Protein 8CH4 (pdb70)

B-factor: mean 46.92, std 12.13, range [24.59, 106.35]

GO terms:
  GO:0051213 dioxygenase activity (F, IDA)

Solvent-accessible surface area: 27036 Å² total

Radius of gyration: 25.7 Å; Cα contacts (8 Å, |Δi|>4): 1909; chains: 4; bounding box: 62×73×57 Å

Structure (mmCIF, N/CA/C/O backbone):
data_8CH4
#
_entry.id   8CH4
#
_cell.length_a   50.427
_cell.length_b   143.173
_cell.length_c   60.076
_cell.angle_alpha   90.00
_cell.angle_beta   107.33
_cell.angle_gamma   90.00
#
_symmetry.space_group_name_H-M   'P 1 21 1'
#
loop_
_entity.id
_entity.type
_entity.pdbx_description
1 polymer '5-nitrosalicylic acid 1,2-dioxygenase'
2 non-polymer 'FE (III) ION'
3 water water
#
loop_
_atom_site.group_PDB
_atom_site.id
_atom_site.type_symbol
_atom_site.label_atom_id
_atom_site.label_alt_id
_atom_site.label_comp_id
_atom_site.label_asym_id
_atom_site.label_entity_id
_atom_site.label_seq_id
_atom_site.pdbx_PDB_ins_code
_atom_site.Cartn_x
_atom_site.Cartn_y
_atom_site.Cartn_z
_atom_site.occupancy
_atom_site.B_iso_or_equiv
_atom_site.auth_seq_id
_atom_site.auth_comp_id
_atom_site.auth_asym_id
_atom_site.auth_atom_id
_atom_site.pdbx_PDB_model_num
ATOM 11 N N . MET A 1 2 ? 6.323 -27.072 8.632 1.00 59.05 1 MET A N 1
ATOM 12 C CA . MET A 1 2 ? 7.435 -27.809 9.230 1.00 61.15 1 MET A CA 1
ATOM 13 C C . MET A 1 2 ? 7.658 -29.167 8.569 1.00 63.00 1 MET A C 1
ATOM 14 O O . MET A 1 2 ? 6.715 -29.818 8.121 1.00 70.55 1 MET A O 1
ATOM 19 N N . LYS A 1 3 ? 8.930 -29.588 8.533 1.00 64.13 2 LYS A N 1
ATOM 20 C CA . LYS A 1 3 ? 9.275 -30.962 8.211 1.00 59.92 2 LYS A CA 1
ATOM 21 C C . LYS A 1 3 ? 9.542 -31.686 9.523 1.00 59.05 2 LYS A C 1
ATOM 22 O O . LYS A 1 3 ? 10.452 -31.329 10.270 1.00 65.34 2 LYS A O 1
ATOM 24 N N . TRP A 1 4 ? 8.716 -32.695 9.794 1.00 52.45 3 TRP A N 1
ATOM 25 C CA . TRP A 1 4 ? 8.778 -33.435 11.040 1.00 49.00 3 TRP A CA 1
ATOM 26 C C . TRP A 1 4 ? 8.511 -34.906 10.738 1.00 53.05 3 TRP A C 1
ATOM 27 O O . TRP A 1 4 ? 8.051 -35.246 9.644 1.00 53.43 3 TRP A O 1
ATOM 38 N N . SER A 1 5 ? 8.787 -35.757 11.733 1.00 50.50 4 SER A N 1
ATOM 39 C CA . SER A 1 5 ? 8.605 -37.193 11.614 1.00 52.22 4 SER A CA 1
ATOM 40 C C . SER A 1 5 ? 7.875 -37.739 12.843 1.00 50.58 4 SER A C 1
ATOM 41 O O . SER A 1 5 ? 8.313 -37.515 13.970 1.00 49.32 4 SER A O 1
ATOM 44 N N . ASN A 1 6 ? 6.787 -38.494 12.622 1.00 51.20 5 ASN A N 1
ATOM 45 C CA . ASN A 1 6 ? 6.181 -39.274 13.697 1.00 49.26 5 ASN A CA 1
ATOM 46 C C . ASN A 1 6 ? 6.642 -40.732 13.651 1.00 51.37 5 ASN A C 1
ATOM 47 O O . ASN A 1 6 ? 6.023 -41.582 14.293 1.00 49.83 5 ASN A O 1
ATOM 52 N N . LYS A 1 7 ? 7.717 -41.023 12.898 1.00 52.01 6 LYS A N 1
ATOM 53 C CA . LYS A 1 7 ? 8.113 -42.406 12.667 1.00 53.64 6 LYS A CA 1
ATOM 54 C C . LYS A 1 7 ? 8.807 -42.990 13.901 1.00 52.89 6 LYS A C 1
ATOM 55 O O . LYS A 1 7 ? 8.962 -44.201 13.982 1.00 51.01 6 LYS A O 1
ATOM 57 N N . ASP A 1 8 ? 9.177 -42.140 14.875 1.00 52.33 7 ASP A N 1
ATOM 58 C CA . ASP A 1 8 ? 9.656 -42.599 16.173 1.00 49.82 7 ASP A CA 1
ATOM 59 C C . ASP A 1 8 ? 8.553 -42.458 17.221 1.00 48.30 7 ASP A C 1
ATOM 60 O O . ASP A 1 8 ? 8.834 -42.488 18.416 1.00 45.89 7 ASP A O 1
ATOM 65 N N . GLY A 1 9 ? 7.297 -42.311 16.770 1.00 46.43 8 GLY A N 1
ATOM 66 C CA . GLY A 1 9 ? 6.173 -42.090 17.664 1.00 42.75 8 GLY A CA 1
ATOM 67 C C . GLY A 1 9 ? 6.054 -40.615 18.051 1.00 48.40 8 GLY A C 1
ATOM 68 O O . GLY A 1 9 ? 6.454 -39.741 17.287 1.00 52.31 8 GLY A O 1
ATOM 69 N N . TYR A 1 10 ? 5.539 -40.350 19.260 1.00 45.69 9 TYR A N 1
ATOM 70 C CA . TYR A 1 10 ? 5.171 -39.009 19.676 1.00 38.60 9 TYR A CA 1
ATOM 71 C C . TYR A 1 10 ? 5.697 -38.754 21.078 1.00 39.23 9 TYR A C 1
ATOM 72 O O . TYR A 1 10 ? 4.907 -38.471 21.977 1.00 41.63 9 TYR A O 1
ATOM 81 N N . PRO A 1 11 ? 7.028 -38.821 21.310 1.00 40.36 10 PRO A N 1
ATOM 82 C CA . PRO A 1 11 ? 7.583 -38.646 22.662 1.00 39.44 10 PRO A CA 1
ATOM 83 C C . PRO A 1 11 ? 7.141 -37.374 23.395 1.00 41.45 10 PRO A C 1
ATOM 84 O O . PRO A 1 11 ? 7.098 -37.346 24.627 1.00 43.40 10 PRO A O 1
ATOM 88 N N . TRP A 1 12 ? 6.776 -36.337 22.626 1.00 40.16 11 TRP A N 1
ATOM 89 C CA . TRP A 1 12 ? 6.362 -35.050 23.170 1.00 40.35 11 TRP A CA 1
ATOM 90 C C . TRP A 1 12 ? 4.912 -35.072 23.667 1.00 43.33 11 TRP A C 1
ATOM 91 O O . TRP A 1 12 ? 4.528 -34.206 24.450 1.00 44.50 11 TRP A O 1
ATOM 102 N N . SER A 1 13 ? 4.092 -36.007 23.169 1.00 38.36 12 SER A N 1
ATOM 103 C CA . SER A 1 13 ? 2.718 -36.131 23.632 1.00 40.41 12 SER A CA 1
ATOM 104 C C . SER A 1 13 ? 2.661 -36.970 24.917 1.00 40.35 12 SER A C 1
ATOM 105 O O . SER A 1 13 ? 2.682 -38.194 24.860 1.00 39.78 12 SER A O 1
ATOM 108 N N . LYS A 1 14 ? 2.566 -36.334 26.088 1.00 39.03 13 LYS A N 1
ATOM 109 C CA . LYS A 1 14 ? 2.725 -37.083 27.328 1.00 39.27 13 LYS A CA 1
ATOM 110 C C . LYS A 1 14 ? 1.436 -37.102 28.145 1.00 40.94 13 LYS A C 1
ATOM 111 O O . LYS A 1 14 ? 0.431 -36.486 27.787 1.00 40.96 13 LYS A O 1
ATOM 117 N N . ILE A 1 15 ? 1.513 -37.821 29.268 1.00 43.00 14 ILE A N 1
ATOM 118 C CA . ILE A 1 15 ? 0.447 -37.921 30.251 1.00 45.73 14 ILE A CA 1
ATOM 119 C C . ILE A 1 15 ? 1.069 -37.735 31.638 1.00 44.04 14 ILE A C 1
ATOM 120 O O . ILE A 1 15 ? 1.884 -38.546 32.052 1.00 49.09 14 ILE A O 1
ATOM 125 N N . ILE A 1 16 ? 0.729 -36.647 32.344 1.00 45.05 15 ILE A N 1
ATOM 126 C CA . ILE A 1 16 ? 1.411 -36.347 33.598 1.00 42.08 15 ILE A CA 1
ATOM 127 C C . ILE A 1 16 ? 0.447 -36.432 34.787 1.00 43.97 15 ILE A C 1
ATOM 128 O O . ILE A 1 16 ? -0.780 -36.312 34.634 1.00 39.07 15 ILE A O 1
ATOM 133 N N . HIS A 1 17 ? 1.042 -36.623 35.979 1.00 47.00 16 HIS A N 1
ATOM 134 C CA . HIS A 1 17 ? 0.320 -36.702 37.241 1.00 51.42 16 HIS A CA 1
ATOM 135 C C . HIS A 1 17 ? -0.219 -35.323 37.637 1.00 50.98 16 HIS A C 1
ATOM 136 O O . HIS A 1 17 ? 0.455 -34.311 37.431 1.00 50.65 16 HIS A O 1
ATOM 143 N N . ALA A 1 18 ? -1.432 -35.292 38.217 1.00 47.74 17 ALA A N 1
ATOM 144 C CA . ALA A 1 18 ? -2.062 -34.048 38.636 1.00 47.11 17 ALA A CA 1
ATOM 145 C C . ALA A 1 18 ? -1.138 -33.190 39.502 1.00 47.25 17 ALA A C 1
ATOM 146 O O . ALA A 1 18 ? -1.197 -31.967 39.421 1.00 47.05 17 ALA A O 1
ATOM 148 N N . GLU A 1 19 ? -0.268 -33.810 40.310 1.00 49.93 18 GLU A N 1
ATOM 149 C CA . GLU A 1 19 ? 0.646 -33.023 41.136 1.00 50.46 18 GLU A CA 1
ATOM 150 C C . GLU A 1 19 ? 1.637 -32.253 40.258 1.00 51.56 18 GLU A C 1
ATOM 151 O O . GLU A 1 19 ? 2.012 -31.132 40.587 1.00 48.26 18 GLU A O 1
ATOM 153 N N . LYS A 1 20 ? 2.064 -32.846 39.135 1.00 53.36 19 LYS A N 1
ATOM 154 C CA . LYS A 1 20 ? 2.976 -32.129 38.261 1.00 49.70 19 LYS A CA 1
ATOM 155 C C . LYS A 1 20 ? 2.210 -31.055 37.494 1.00 47.52 19 LYS A C 1
ATOM 156 O O . LYS A 1 20 ? 2.711 -29.947 37.343 1.00 49.67 19 LYS A O 1
ATOM 162 N N . PHE A 1 21 ? 0.989 -31.364 37.043 1.00 43.30 20 PHE A N 1
ATOM 163 C CA . PHE A 1 21 ? 0.186 -30.349 36.377 1.00 46.82 20 PHE A CA 1
ATOM 164 C C . PHE A 1 21 ? -0.054 -29.145 37.290 1.00 47.32 20 PHE A C 1
ATOM 165 O O . PHE A 1 21 ? 0.202 -28.005 36.913 1.00 45.13 20 PHE A O 1
ATOM 173 N N . PHE A 1 22 ? -0.578 -29.411 38.489 1.00 52.06 21 PHE A N 1
ATOM 174 C CA . PHE A 1 22 ? -0.942 -28.383 39.448 1.00 51.09 21 PHE A CA 1
ATOM 175 C C . PHE A 1 22 ? 0.291 -27.563 39.844 1.00 55.35 21 PHE A C 1
ATOM 176 O O . PHE A 1 22 ? 0.222 -26.334 39.892 1.00 56.37 21 PHE A O 1
ATOM 184 N N . ASP A 1 23 ? 1.421 -28.245 40.094 1.00 54.76 22 ASP A N 1
ATOM 185 C CA . ASP A 1 23 ? 2.698 -27.612 40.409 1.00 57.07 22 ASP A CA 1
ATOM 186 C C . ASP A 1 23 ? 3.180 -26.675 39.295 1.00 57.22 22 ASP A C 1
ATOM 187 O O . ASP A 1 23 ? 3.789 -25.648 39.584 1.00 56.77 22 ASP A O 1
ATOM 192 N N . LYS A 1 24 ? 2.941 -27.025 38.023 1.00 54.23 23 LYS A N 1
ATOM 193 C CA . LYS A 1 24 ? 3.372 -26.168 36.924 1.00 51.93 23 LYS A CA 1
ATOM 194 C C . LYS A 1 24 ? 2.366 -25.050 36.645 1.00 47.69 23 LYS A C 1
ATOM 195 O O . LYS A 1 24 ? 2.753 -24.016 36.119 1.00 53.22 23 LYS A O 1
ATOM 201 N N . VAL A 1 25 ? 1.083 -25.237 36.988 1.00 45.81 24 VAL A N 1
ATOM 202 C CA . VAL A 1 25 ? 0.040 -24.325 36.529 1.00 40.60 24 VAL A CA 1
ATOM 203 C C . VAL A 1 25 ? -0.097 -23.119 37.466 1.00 43.31 24 VAL A C 1
ATOM 204 O O . VAL A 1 25 ? -0.322 -22.003 37.010 1.00 45.05 24 VAL A O 1
ATOM 208 N N . ILE A 1 26 ? 0.049 -23.331 38.782 1.00 41.48 25 ILE A N 1
ATOM 209 C CA . ILE A 1 26 ? -0.165 -22.249 39.727 1.00 39.40 25 ILE A CA 1
ATOM 210 C C . ILE A 1 26 ? 1.063 -21.343 39.718 1.00 41.47 25 ILE A C 1
ATOM 211 O O . ILE A 1 26 ? 2.187 -21.843 39.746 1.00 46.07 25 ILE A O 1
ATOM 216 N N . GLN A 1 27 ? 0.829 -20.018 39.667 1.00 39.90 26 GLN A N 1
ATOM 217 C CA . GLN A 1 27 ? 1.885 -19.037 39.476 1.00 37.16 26 GLN A CA 1
ATOM 218 C C . GLN A 1 27 ? 2.139 -18.290 40.774 1.00 40.79 26 GLN A C 1
ATOM 219 O O . GLN A 1 27 ? 1.287 -18.262 41.656 1.00 44.22 26 GLN A O 1
ATOM 225 N N . ASN A 1 28 ? 3.329 -17.691 40.877 1.00 46.06 27 ASN A N 1
ATOM 226 C CA . ASN A 1 28 ? 3.552 -16.651 41.867 1.00 44.07 27 ASN A CA 1
ATOM 227 C C . ASN A 1 28 ? 2.670 -15.443 41.554 1.00 44.04 27 ASN A C 1
ATOM 228 O O . ASN A 1 28 ? 2.336 -15.154 40.399 1.00 43.97 27 ASN A O 1
ATOM 233 N N . ASP A 1 29 ? 2.351 -14.705 42.610 1.00 44.13 28 ASP A N 1
ATOM 234 C CA . ASP A 1 29 ? 1.733 -13.402 42.486 1.00 44.26 28 ASP A CA 1
ATOM 235 C C . ASP A 1 29 ? 2.767 -12.403 41.974 1.00 42.69 28 ASP A C 1
ATOM 236 O O . ASP A 1 29 ? 3.967 -12.615 42.105 1.00 45.63 28 ASP A O 1
ATOM 241 N N . THR A 1 30 ? 2.276 -11.306 41.405 1.00 44.25 29 THR A N 1
ATOM 242 C CA . THR A 1 30 ? 3.096 -10.277 40.791 1.00 43.78 29 THR A CA 1
ATOM 243 C C . THR A 1 30 ? 2.977 -9.005 41.622 1.00 45.75 29 THR A C 1
ATOM 244 O O . THR A 1 30 ? 1.866 -8.542 41.890 1.00 45.62 29 THR A O 1
ATOM 248 N N . ARG A 1 31 ? 4.123 -8.451 42.031 1.00 44.47 30 ARG A N 1
ATOM 249 C CA . ARG A 1 31 ? 4.163 -7.147 42.680 1.00 42.83 30 ARG A CA 1
ATOM 250 C C . ARG A 1 31 ? 3.604 -6.090 41.732 1.00 41.67 30 ARG A C 1
ATOM 251 O O . ARG A 1 31 ? 3.704 -6.262 40.524 1.00 44.10 30 ARG A O 1
ATOM 259 N N . PRO A 1 32 ? 3.003 -4.969 42.210 1.00 44.93 31 PRO A N 1
ATOM 260 C CA . PRO A 1 32 ? 2.567 -3.898 41.306 1.00 39.41 31 PRO A CA 1
ATOM 261 C C . PRO A 1 32 ? 3.774 -3.345 40.557 1.00 39.92 31 PRO A C 1
ATOM 262 O O . PRO A 1 32 ? 4.873 -3.290 41.116 1.00 40.54 31 PRO A O 1
ATOM 266 N N . GLY A 1 33 ? 3.563 -2.987 39.284 1.00 39.13 32 GLY A N 1
ATOM 267 C CA . GLY A 1 33 ? 4.559 -2.277 38.492 1.00 38.00 32 GLY A CA 1
ATOM 268 C C . GLY A 1 33 ? 4.343 -0.758 38.498 1.00 43.94 32 GLY A C 1
ATOM 269 O O . GLY A 1 33 ? 3.209 -0.261 38.517 1.00 38.35 32 GLY A O 1
ATOM 270 N N . LYS A 1 34 ? 5.461 -0.023 38.480 1.00 43.89 33 LYS A N 1
ATOM 271 C CA . LYS A 1 34 ? 5.458 1.417 38.288 1.00 43.46 33 LYS A CA 1
ATOM 272 C C . LYS A 1 34 ? 6.622 1.802 37.376 1.00 46.14 33 LYS A C 1
ATOM 273 O O . LYS A 1 34 ? 7.755 1.383 37.593 1.00 46.61 33 LYS A O 1
ATOM 279 N N . TRP A 1 35 ? 6.321 2.628 36.369 1.00 43.10 34 TRP A N 1
ATOM 280 C CA . TRP A 1 35 ? 7.305 3.129 35.432 1.00 43.91 34 TRP A CA 1
ATOM 281 C C . TRP A 1 35 ? 7.127 4.644 35.300 1.00 51.21 34 TRP A C 1
ATOM 282 O O . TRP A 1 35 ? 5.995 5.149 35.333 1.00 47.85 34 TRP A O 1
ATOM 293 N N . GLU A 1 36 ? 8.265 5.349 35.155 1.00 51.68 35 GLU A N 1
ATOM 294 C CA . GLU A 1 36 ? 8.333 6.800 35.035 1.00 50.45 35 GLU A CA 1
ATOM 295 C C . GLU A 1 36 ? 8.681 7.201 33.602 1.00 51.13 35 GLU A C 1
ATOM 296 O O . GLU A 1 36 ? 9.581 6.640 32.966 1.00 49.30 35 GLU A O 1
ATOM 302 N N . TRP A 1 37 ? 7.974 8.227 33.125 1.00 49.30 36 TRP A N 1
ATOM 303 C CA . TRP A 1 37 ? 8.075 8.686 31.751 1.00 49.95 36 TRP A CA 1
ATOM 304 C C . TRP A 1 37 ? 9.511 9.084 31.399 1.00 46.88 36 TRP A C 1
ATOM 305 O O . TRP A 1 37 ? 9.984 8.809 30.298 1.00 46.45 36 TRP A O 1
ATOM 316 N N . ALA A 1 38 ? 10.205 9.742 32.332 1.00 45.21 37 ALA A N 1
ATOM 317 C CA . ALA A 1 38 ? 11.578 10.159 32.083 1.00 46.71 37 ALA A CA 1
ATOM 318 C C . ALA A 1 38 ? 12.447 8.977 31.654 1.00 49.08 37 ALA A C 1
ATOM 319 O O . ALA A 1 38 ? 13.225 9.107 30.719 1.00 53.45 37 ALA A O 1
ATOM 321 N N . ASP A 1 39 ? 12.291 7.825 32.327 1.00 54.45 38 ASP A N 1
ATOM 322 C CA . ASP A 1 39 ? 13.051 6.618 32.025 1.00 49.30 38 ASP A CA 1
ATOM 323 C C . ASP A 1 39 ? 12.668 6.038 30.659 1.00 48.64 38 ASP A C 1
ATOM 324 O O . ASP A 1 39 ? 13.516 5.488 29.961 1.00 46.35 38 ASP A O 1
ATOM 329 N N . VAL A 1 40 ? 11.382 6.137 30.298 1.00 47.15 39 VAL A N 1
ATOM 330 C CA . VAL A 1 40 ? 10.901 5.682 29.007 1.00 44.90 39 VAL A CA 1
ATOM 331 C C . VAL A 1 40 ? 11.513 6.581 27.944 1.00 49.07 39 VAL A C 1
ATOM 332 O O . VAL A 1 40 ? 11.924 6.098 26.894 1.00 52.44 39 VAL A O 1
ATOM 336 N N . VAL A 1 41 ? 11.564 7.886 28.232 1.00 51.34 40 VAL A N 1
ATOM 337 C CA . VAL A 1 41 ? 12.060 8.860 27.276 1.00 54.24 40 VAL A CA 1
ATOM 338 C C . VAL A 1 41 ? 13.582 8.731 27.140 1.00 56.39 40 VAL A C 1
ATOM 339 O O . VAL A 1 41 ? 14.131 8.911 26.051 1.00 55.80 40 VAL A O 1
ATOM 343 N N . SER A 1 42 ? 14.250 8.410 28.253 1.00 52.38 41 SER A N 1
ATOM 344 C CA . SER A 1 42 ? 15.680 8.176 28.273 1.00 47.85 41 SER A CA 1
ATOM 345 C C . SER A 1 42 ? 16.011 6.936 27.444 1.00 52.34 41 SER A C 1
ATOM 346 O O . SER A 1 42 ? 16.892 6.964 26.588 1.00 54.71 41 SER A O 1
ATOM 349 N N . GLY A 1 43 ? 15.284 5.843 27.696 1.00 51.01 42 GLY A N 1
ATOM 350 C CA . GLY A 1 43 ? 15.472 4.612 26.944 1.00 50.03 42 GLY A CA 1
ATOM 351 C C . GLY A 1 43 ? 15.414 4.834 25.433 1.00 51.76 42 GLY A C 1
ATOM 352 O O . GLY A 1 43 ? 16.288 4.390 24.700 1.00 55.85 42 GLY A O 1
ATOM 353 N N . LEU A 1 44 ? 14.365 5.515 24.973 1.00 52.02 43 LEU A N 1
ATOM 354 C CA . LEU A 1 44 ? 14.064 5.617 23.558 1.00 51.44 43 LEU A CA 1
ATOM 355 C C . LEU A 1 44 ? 15.094 6.508 22.877 1.00 55.07 43 LEU A C 1
ATOM 356 O O . LEU A 1 44 ? 15.447 6.270 21.726 1.00 56.13 43 LEU A O 1
ATOM 361 N N . ARG A 1 45 ? 15.532 7.555 23.585 1.00 62.93 44 ARG A N 1
ATOM 362 C CA . ARG A 1 45 ? 16.470 8.517 23.027 1.00 67.66 44 ARG A CA 1
ATOM 363 C C . ARG A 1 45 ? 17.847 7.866 22.989 1.00 70.12 44 ARG A C 1
ATOM 364 O O . ARG A 1 45 ? 18.715 8.266 22.219 1.00 77.35 44 ARG A O 1
ATOM 372 N N . ASP A 1 46 ? 18.013 6.830 23.810 1.00 66.88 45 ASP A N 1
ATOM 373 C CA . ASP A 1 46 ? 19.226 6.045 23.773 1.00 68.35 45 ASP A CA 1
ATOM 374 C C . ASP A 1 46 ? 19.297 5.242 22.473 1.00 72.78 45 ASP A C 1
ATOM 375 O O . ASP A 1 46 ? 20.393 4.973 21.994 1.00 80.07 45 ASP A O 1
ATOM 380 N N . LEU A 1 47 ? 18.142 4.895 21.883 1.00 70.38 46 LEU A N 1
ATOM 381 C CA . LEU A 1 47 ? 18.103 4.060 20.685 1.00 68.55 46 LEU A CA 1
ATOM 382 C C . LEU A 1 47 ? 18.739 4.757 19.484 1.00 69.87 46 LEU A C 1
ATOM 383 O O . LEU A 1 47 ? 19.157 4.088 18.541 1.00 65.06 46 LEU A O 1
ATOM 388 N N . ASP A 1 48 ? 18.799 6.096 19.532 1.00 77.17 47 ASP A N 1
ATOM 389 C CA . ASP A 1 48 ? 19.325 6.922 18.454 1.00 75.44 47 ASP A CA 1
ATOM 390 C C . ASP A 1 48 ? 20.853 6.880 18.414 1.00 73.40 47 ASP A C 1
ATOM 391 O O . ASP A 1 48 ? 21.450 7.307 17.430 1.00 74.93 47 ASP A O 1
ATOM 396 N N . LYS A 1 49 ? 21.480 6.367 19.480 1.00 74.64 48 LYS A N 1
ATOM 397 C CA . LYS A 1 49 ? 22.929 6.216 19.514 1.00 75.97 48 LYS A CA 1
ATOM 398 C C . LYS A 1 49 ? 23.381 5.099 18.573 1.00 82.12 48 LYS A C 1
ATOM 399 O O . LYS A 1 49 ? 24.517 5.124 18.103 1.00 81.88 48 LYS A O 1
ATOM 405 N N . ASP A 1 50 ? 22.495 4.123 18.306 1.00 89.54 49 ASP A N 1
ATOM 406 C CA . ASP A 1 50 ? 22.789 3.036 17.380 1.00 90.26 49 ASP A CA 1
ATOM 407 C C . ASP A 1 50 ? 22.700 3.558 15.944 1.00 89.81 49 ASP A C 1
ATOM 408 O O . ASP A 1 50 ? 21.686 4.132 15.543 1.00 71.20 49 ASP A O 1
ATOM 410 N N . PRO A 1 51 ? 23.791 3.418 15.149 1.00 100.04 50 PRO A N 1
ATOM 411 C CA . PRO A 1 51 ? 23.775 3.796 13.732 1.00 98.63 50 PRO A CA 1
ATOM 412 C C . PRO A 1 51 ? 22.693 3.049 12.954 1.00 95.39 50 PRO A C 1
ATOM 413 O O . PRO A 1 51 ? 22.102 3.589 12.018 1.00 92.21 50 PRO A O 1
ATOM 417 N N . ARG A 1 52 ? 22.414 1.817 13.393 1.00 89.52 51 ARG A N 1
ATOM 418 C CA . ARG A 1 52 ? 21.513 0.930 12.681 1.00 93.61 51 ARG A CA 1
ATOM 419 C C . ARG A 1 52 ? 20.051 1.287 12.968 1.00 99.92 51 ARG A C 1
ATOM 420 O O . ARG A 1 52 ? 19.154 0.532 12.590 1.00 103.76 51 ARG A O 1
ATOM 422 N N . MET A 1 53 ? 19.809 2.449 13.602 1.00 94.84 52 MET A N 1
ATOM 423 C CA . MET A 1 53 ? 18.488 2.810 14.099 1.00 83.32 52 MET A CA 1
ATOM 424 C C . MET A 1 53 ? 17.709 3.587 13.043 1.00 83.66 52 MET A C 1
ATOM 425 O O . MET A 1 53 ? 18.259 4.473 12.393 1.00 99.08 52 MET A O 1
ATOM 430 N N . ASN A 1 54 ? 16.426 3.234 12.886 1.00 77.89 53 ASN A N 1
ATOM 431 C CA . ASN A 1 54 ? 15.469 4.052 12.156 1.00 78.38 53 ASN A CA 1
ATOM 432 C C . ASN A 1 54 ? 14.119 4.032 12.879 1.00 81.63 53 ASN A C 1
ATOM 433 O O . ASN A 1 54 ? 13.995 3.431 13.946 1.00 83.22 53 ASN A O 1
ATOM 438 N N . SER A 1 55 ? 13.112 4.674 12.269 1.00 82.16 54 SER A N 1
ATOM 439 C CA . SER A 1 55 ? 11.823 4.974 12.879 1.00 86.14 54 SER A CA 1
ATOM 440 C C . SER A 1 55 ? 10.996 3.720 13.167 1.00 93.93 54 SER A C 1
ATOM 441 O O . SER A 1 55 ? 10.197 3.709 14.106 1.00 100.76 54 SER A O 1
ATOM 444 N N . GLU A 1 56 ? 11.170 2.688 12.330 1.00 95.47 55 GLU A N 1
ATOM 445 C CA . GLU A 1 56 ? 10.362 1.476 12.364 1.00 87.63 55 GLU A CA 1
ATOM 446 C C . GLU A 1 56 ? 10.818 0.553 13.500 1.00 79.57 55 GLU A C 1
ATOM 447 O O . GLU A 1 56 ? 10.047 -0.271 13.984 1.00 78.48 55 GLU A O 1
ATOM 453 N N . ARG A 1 57 ? 12.059 0.738 13.963 1.00 75.54 56 ARG A N 1
ATOM 454 C CA . ARG A 1 57 ? 12.666 -0.146 14.942 1.00 68.86 56 ARG A CA 1
ATOM 455 C C . ARG A 1 57 ? 12.853 0.573 16.284 1.00 72.16 56 ARG A C 1
ATOM 456 O O . ARG A 1 57 ? 13.551 0.068 17.159 1.00 76.83 56 ARG A O 1
ATOM 458 N N . ARG A 1 58 ? 12.217 1.741 16.467 1.00 65.49 57 ARG A N 1
ATOM 459 C CA . ARG A 1 58 ? 12.460 2.557 17.649 1.00 59.47 57 ARG A CA 1
ATOM 460 C C . ARG A 1 58 ? 11.310 2.422 18.656 1.00 60.97 57 ARG A C 1
ATOM 461 O O . ARG A 1 58 ? 10.641 3.420 18.963 1.00 51.69 57 ARG A O 1
ATOM 469 N N . TYR A 1 59 ? 11.098 1.182 19.154 1.00 54.05 58 TYR A N 1
ATOM 470 C CA . TYR A 1 59 ? 10.205 0.880 20.271 1.00 48.52 58 TYR A CA 1
ATOM 471 C C . TYR A 1 59 ? 10.995 0.339 21.465 1.00 46.51 58 TYR A C 1
ATOM 472 O O . TYR A 1 59 ? 11.998 -0.352 21.314 1.00 48.25 58 TYR A O 1
ATOM 474 N N . VAL A 1 60 ? 10.559 0.699 22.672 1.00 45.83 59 VAL A N 1
ATOM 475 C CA . VAL A 1 60 ? 10.902 -0.076 23.855 1.00 45.75 59 VAL A CA 1
ATOM 476 C C . VAL A 1 60 ? 9.612 -0.727 24.345 1.00 44.82 59 VAL A C 1
ATOM 477 O O . VAL A 1 60 ? 8.531 -0.228 24.032 1.00 44.95 59 VAL A O 1
ATOM 481 N N . ALA A 1 61 ? 9.731 -1.850 25.071 1.00 42.62 60 ALA A N 1
ATOM 482 C CA . ALA A 1 61 ? 8.574 -2.490 25.684 1.00 39.41 60 ALA A CA 1
ATOM 483 C C . ALA A 1 61 ? 8.623 -2.292 27.193 1.00 35.61 60 ALA A C 1
ATOM 484 O O . ALA A 1 61 ? 9.694 -2.346 27.812 1.00 33.22 60 ALA A O 1
ATOM 486 N N . ILE A 1 62 ? 7.440 -2.079 27.768 1.00 34.53 61 ILE A N 1
ATOM 487 C CA . ILE A 1 62 ? 7.317 -1.784 29.191 1.00 38.12 61 ILE A CA 1
ATOM 488 C C . ILE A 1 62 ? 6.891 -3.076 29.879 1.00 37.25 61 ILE A C 1
ATOM 489 O O . ILE A 1 62 ? 5.817 -3.607 29.595 1.00 40.23 61 ILE A O 1
ATOM 494 N N . VAL A 1 63 ? 7.749 -3.620 30.745 1.00 37.33 62 VAL A N 1
ATOM 495 C CA . VAL A 1 63 ? 7.502 -4.991 31.200 1.00 40.22 62 VAL A CA 1
ATOM 496 C C . VAL A 1 63 ? 7.520 -5.068 32.722 1.00 39.69 62 VAL A C 1
ATOM 497 O O . VAL A 1 63 ? 8.229 -4.303 33.386 1.00 41.78 62 VAL A O 1
ATOM 501 N N . ASN A 1 64 ? 6.696 -5.983 33.242 1.00 41.66 63 ASN A N 1
ATOM 502 C CA . ASN A 1 64 ? 6.727 -6.381 34.644 1.00 44.19 63 ASN A CA 1
ATOM 503 C C . ASN A 1 64 ? 7.239 -7.823 34.744 1.00 47.58 63 ASN A C 1
ATOM 504 O O . ASN A 1 64 ? 6.518 -8.782 34.469 1.00 50.00 63 ASN A O 1
ATOM 509 N N . GLU A 1 65 ? 8.496 -7.967 35.161 1.00 42.80 64 GLU A N 1
ATOM 510 C CA . GLU A 1 65 ? 9.188 -9.245 35.102 1.00 45.94 64 GLU A CA 1
ATOM 511 C C . GLU A 1 65 ? 8.558 -10.305 36.010 1.00 45.20 64 GLU A C 1
ATOM 512 O O . GLU A 1 65 ? 8.734 -11.497 35.754 1.00 47.88 64 GLU A O 1
ATOM 518 N N . ASP A 1 66 ? 7.846 -9.874 37.063 1.00 41.83 65 ASP A N 1
ATOM 519 C CA . ASP A 1 66 ? 7.180 -10.782 37.987 1.00 42.87 65 ASP A CA 1
ATOM 520 C C . ASP A 1 66 ? 6.137 -11.604 37.237 1.00 43.54 65 ASP A C 1
ATOM 521 O O . ASP A 1 66 ? 5.743 -12.659 37.711 1.00 50.54 65 ASP A O 1
ATOM 526 N N . VAL A 1 67 ? 5.692 -11.104 36.078 1.00 43.15 66 VAL A N 1
ATOM 527 C CA . VAL A 1 67 ? 4.520 -11.609 35.381 1.00 44.56 66 VAL A CA 1
ATOM 528 C C . VAL A 1 67 ? 4.847 -12.921 34.651 1.00 46.51 66 VAL A C 1
ATOM 529 O O . VAL A 1 67 ? 3.943 -13.631 34.191 1.00 37.57 66 VAL A O 1
ATOM 533 N N . GLY A 1 68 ? 6.146 -13.261 34.580 1.00 46.52 67 GLY A N 1
ATOM 534 C CA . GLY A 1 68 ? 6.613 -14.441 33.855 1.00 52.68 67 GLY A CA 1
ATOM 535 C C . GLY A 1 68 ? 6.081 -15.761 34.422 1.00 56.64 67 GLY A C 1
ATOM 536 O O . GLY A 1 68 ? 5.639 -15.810 35.572 1.00 56.02 67 GLY A O 1
ATOM 537 N N . LEU A 1 69 ? 6.117 -16.827 33.603 1.00 56.17 68 LEU A N 1
ATOM 538 C CA . LEU A 1 69 ? 5.765 -18.156 34.092 1.00 57.54 68 LEU A CA 1
ATOM 539 C C . LEU A 1 69 ? 6.909 -18.695 34.949 1.00 59.41 68 LEU A C 1
ATOM 540 O O . LEU A 1 69 ? 8.081 -18.422 34.688 1.00 56.55 68 LEU A O 1
ATOM 545 N N . GLY A 1 70 ? 6.543 -19.436 36.000 1.00 61.24 69 GLY A N 1
ATOM 546 C CA . GLY A 1 70 ? 7.511 -19.996 36.929 1.00 63.81 69 GLY A CA 1
ATOM 547 C C . GLY A 1 70 ? 8.443 -18.920 37.478 1.00 65.35 69 GLY A C 1
ATOM 548 O O . GLY A 1 70 ? 7.988 -17.891 37.971 1.00 72.01 69 GLY A O 1
ATOM 549 N N . GLU A 1 71 ? 9.750 -19.152 37.355 1.00 65.69 70 GLU A N 1
ATOM 550 C CA . GLU A 1 71 ? 10.720 -18.188 37.844 1.00 68.92 70 GLU A CA 1
ATOM 551 C C . GLU A 1 71 ? 11.195 -17.281 36.698 1.00 68.67 70 GLU A C 1
ATOM 552 O O . GLU A 1 71 ? 11.999 -16.375 36.915 1.00 72.21 70 GLU A O 1
ATOM 554 N N . THR A 1 72 ? 10.679 -17.513 35.482 1.00 60.84 71 THR A N 1
ATOM 555 C CA . THR A 1 72 ? 11.125 -16.795 34.296 1.00 59.57 71 THR A CA 1
ATOM 556 C C . THR A 1 72 ? 10.690 -15.327 34.351 1.00 63.37 71 THR A C 1
ATOM 557 O O . THR A 1 72 ? 9.675 -14.992 34.970 1.00 68.44 71 THR A O 1
ATOM 561 N N . LYS A 1 73 ? 11.484 -14.460 33.705 1.00 56.93 72 LYS A N 1
ATOM 562 C CA . LYS A 1 73 ? 11.242 -13.026 33.651 1.00 51.88 72 LYS A CA 1
ATOM 563 C C . LYS A 1 73 ? 10.184 -12.753 32.585 1.00 47.05 72 LYS A C 1
ATOM 564 O O . LYS A 1 73 ? 10.388 -13.101 31.432 1.00 49.42 72 LYS A O 1
ATOM 570 N N . GLY A 1 74 ? 9.053 -12.156 32.971 1.00 42.56 73 GLY A N 1
ATOM 571 C CA . GLY A 1 74 ? 7.957 -11.955 32.037 1.00 44.59 73 GLY A CA 1
ATOM 572 C C . GLY A 1 74 ? 8.253 -10.814 31.062 1.00 44.45 73 GLY A C 1
ATOM 573 O O . GLY A 1 74 ? 9.235 -10.097 31.251 1.00 47.08 73 GLY A O 1
ATOM 574 N N . ILE A 1 75 ? 7.394 -10.654 30.037 1.00 41.69 74 ILE A N 1
ATOM 575 C CA . ILE A 1 75 ? 7.495 -9.560 29.076 1.00 42.87 74 ILE A CA 1
ATOM 576 C C . ILE A 1 75 ? 6.158 -8.819 28.902 1.00 45.81 74 ILE A C 1
ATOM 577 O O . ILE A 1 75 ? 6.064 -7.873 28.112 1.00 53.01 74 ILE A O 1
ATOM 582 N N . GLY A 1 76 ? 5.115 -9.249 29.621 1.00 41.15 75 GLY A N 1
ATOM 583 C CA . GLY A 1 76 ? 3.876 -8.497 29.665 1.00 38.19 75 GLY A CA 1
ATOM 584 C C . GLY A 1 76 ? 3.972 -7.369 30.682 1.00 37.99 75 GLY A C 1
ATOM 585 O O . GLY A 1 76 ? 4.834 -7.392 31.557 1.00 40.90 75 GLY A O 1
ATOM 586 N N . ILE A 1 77 ? 3.075 -6.388 30.576 1.00 38.05 76 ILE A N 1
ATOM 587 C CA . ILE A 1 77 ? 3.055 -5.350 31.592 1.00 37.62 76 ILE A CA 1
ATOM 588 C C . ILE A 1 77 ? 2.193 -5.846 32.750 1.00 38.10 76 ILE A C 1
ATOM 589 O O . ILE A 1 77 ? 2.481 -5.606 33.922 1.00 41.49 76 ILE A O 1
ATOM 594 N N . THR A 1 78 ? 1.132 -6.567 32.393 1.00 39.14 77 THR A N 1
ATOM 595 C CA . THR A 1 78 ? 0.460 -7.486 33.288 1.00 36.90 77 THR A CA 1
ATOM 596 C C . THR A 1 78 ? 0.552 -8.862 32.630 1.00 38.42 77 THR A C 1
ATOM 597 O O . THR A 1 78 ? 1.103 -8.978 31.541 1.00 38.59 77 THR A O 1
ATOM 601 N N . PRO A 1 79 ? 0.040 -9.961 33.231 1.00 37.99 78 PRO A N 1
ATOM 602 C CA . PRO A 1 79 ? 0.031 -11.255 32.539 1.00 38.63 78 PRO A CA 1
ATOM 603 C C . PRO A 1 79 ? -0.556 -11.241 31.129 1.00 41.11 78 PRO A C 1
ATOM 604 O O . PRO A 1 79 ? 0.060 -11.769 30.208 1.00 43.33 78 PRO A O 1
ATOM 608 N N . GLY A 1 80 ? -1.730 -10.618 30.953 1.00 42.93 79 GLY A N 1
ATOM 609 C CA . GLY A 1 80 ? -2.428 -10.675 29.677 1.00 40.28 79 GLY A CA 1
ATOM 610 C C . GLY A 1 80 ? -2.414 -9.363 28.887 1.00 42.63 79 GLY A C 1
ATOM 611 O O . GLY A 1 80 ? -3.054 -9.289 27.842 1.00 41.00 79 GLY A O 1
ATOM 612 N N . LEU A 1 81 ? -1.708 -8.330 29.380 1.00 41.77 80 LEU A N 1
ATOM 613 C CA . LEU A 1 81 ? -1.603 -7.080 28.631 1.00 42.90 80 LEU A CA 1
ATOM 614 C C . LEU A 1 81 ? -0.139 -6.748 28.314 1.00 46.08 80 LEU A C 1
ATOM 615 O O . LEU A 1 81 ? 0.776 -7.005 29.110 1.00 42.34 80 LEU A O 1
ATOM 620 N N . PHE A 1 82 ? 0.052 -6.154 27.125 1.00 42.99 81 PHE A N 1
ATOM 621 C CA . PHE A 1 82 ? 1.358 -5.830 26.577 1.00 39.99 81 PHE A CA 1
ATOM 622 C C . PHE A 1 82 ? 1.379 -4.398 26.056 1.00 41.02 81 PHE A C 1
ATOM 623 O O . PHE A 1 82 ? 0.396 -3.892 25.501 1.00 38.02 81 PHE A O 1
ATOM 631 N N . CYS A 1 83 ? 2.534 -3.758 26.257 1.00 39.71 82 CYS A N 1
ATOM 632 C CA . CYS A 1 83 ? 2.622 -2.314 26.163 1.00 39.94 82 CYS A CA 1
ATOM 633 C C . CYS A 1 83 ? 4.037 -1.913 25.786 1.00 41.78 82 CYS A C 1
ATOM 634 O O . CYS A 1 83 ? 5.014 -2.396 26.374 1.00 39.24 82 CYS A O 1
ATOM 637 N N . GLY A 1 84 ? 4.106 -1.011 24.804 1.00 39.47 83 GLY A N 1
ATOM 638 C CA . GLY A 1 84 ? 5.371 -0.488 24.326 1.00 41.83 83 GLY A CA 1
ATOM 639 C C . GLY A 1 84 ? 5.253 1.005 24.051 1.00 42.67 83 GLY A C 1
ATOM 640 O O . GLY A 1 84 ? 4.150 1.527 23.893 1.00 39.14 83 GLY A O 1
ATOM 641 N N . CYS A 1 85 ? 6.402 1.676 23.992 1.00 41.75 84 CYS A N 1
ATOM 642 C CA . CYS A 1 85 ? 6.398 3.080 23.627 1.00 49.29 84 CYS A CA 1
ATOM 643 C C . CYS A 1 85 ? 7.282 3.272 22.408 1.00 48.63 84 CYS A C 1
ATOM 644 O O . CYS A 1 85 ? 8.235 2.527 22.199 1.00 54.16 84 CYS A O 1
ATOM 647 N N . GLN A 1 86 ? 6.967 4.298 21.623 1.00 46.64 85 GLN A N 1
ATOM 648 C CA . GLN A 1 86 ? 7.652 4.469 20.358 1.00 44.94 85 GLN A CA 1
ATOM 649 C C . GLN A 1 86 ? 7.981 5.941 20.128 1.00 46.05 85 GLN A C 1
ATOM 650 O O . GLN A 1 86 ? 7.160 6.803 20.421 1.00 46.69 85 GLN A O 1
ATOM 656 N N . LEU A 1 87 ? 9.185 6.204 19.598 1.00 49.26 86 LEU A N 1
ATOM 657 C CA . LEU A 1 87 ? 9.616 7.545 19.221 1.00 45.39 86 LEU A CA 1
ATOM 658 C C . LEU A 1 87 ? 9.732 7.675 17.699 1.00 46.76 86 LEU A C 1
ATOM 659 O O . LEU A 1 87 ? 10.365 6.844 17.047 1.00 40.85 86 LEU A O 1
ATOM 664 N N . ILE A 1 88 ? 9.118 8.737 17.150 1.00 45.86 87 ILE A N 1
ATOM 665 C CA . ILE A 1 88 ? 9.218 9.043 15.729 1.00 42.73 87 ILE A CA 1
ATOM 666 C C . ILE A 1 88 ? 9.599 10.507 15.578 1.00 42.89 87 ILE A C 1
ATOM 667 O O . ILE A 1 88 ? 8.890 11.386 16.062 1.00 45.04 87 ILE A O 1
ATOM 672 N N . HIS A 1 89 ? 10.732 10.735 14.908 1.00 43.89 88 HIS A N 1
ATOM 673 C CA . HIS A 1 89 ? 11.275 12.064 14.688 1.00 41.15 88 HIS A CA 1
ATOM 674 C C . HIS A 1 89 ? 10.501 12.710 13.556 1.00 40.08 88 HIS A C 1
ATOM 675 O O . HIS A 1 89 ? 10.096 12.022 12.627 1.00 42.13 88 HIS A O 1
ATOM 682 N N . PRO A 1 90 ? 10.298 14.046 13.577 1.00 42.57 89 PRO A N 1
ATOM 683 C CA . PRO A 1 90 ? 9.541 14.718 12.518 1.00 41.44 89 PRO A CA 1
ATOM 684 C C . PRO A 1 90 ? 10.172 14.408 11.168 1.00 40.86 89 PRO A C 1
ATOM 685 O O . PRO A 1 90 ? 11.389 14.511 11.009 1.00 42.26 89 PRO A O 1
ATOM 689 N N . GLY A 1 91 ? 9.339 14.022 10.202 1.00 37.94 90 GLY A N 1
ATOM 690 C CA . GLY A 1 91 ? 9.857 13.759 8.871 1.00 38.51 90 GLY A CA 1
ATOM 691 C C . GLY A 1 91 ? 10.140 12.277 8.638 1.00 42.57 90 GLY A C 1
ATOM 692 O O . GLY A 1 91 ? 10.353 11.859 7.500 1.00 46.06 90 GLY A O 1
ATOM 693 N N . GLU A 1 92 ? 10.132 11.487 9.714 1.00 39.33 91 GLU A N 1
ATOM 694 C CA . GLU A 1 92 ? 10.295 10.058 9.560 1.00 45.19 91 GLU A CA 1
ATOM 695 C C . GLU A 1 92 ? 8.960 9.436 9.184 1.00 51.14 91 GLU A C 1
ATOM 696 O O . GLU A 1 92 ? 7.896 9.966 9.493 1.00 55.54 91 GLU A O 1
ATOM 702 N N . GLU A 1 93 ? 9.059 8.288 8.516 1.00 57.73 92 GLU A N 1
ATOM 703 C CA . GLU A 1 93 ? 7.917 7.515 8.077 1.00 57.46 92 GLU A CA 1
ATOM 704 C C . GLU A 1 93 ? 8.043 6.108 8.662 1.00 62.09 92 GLU A C 1
ATOM 705 O O . GLU A 1 93 ? 9.147 5.572 8.755 1.00 62.43 92 GLU A O 1
ATOM 711 N N . VAL A 1 94 ? 6.916 5.552 9.129 1.00 59.17 93 VAL A N 1
ATOM 712 C CA . VAL A 1 94 ? 6.767 4.116 9.322 1.00 54.75 93 VAL A CA 1
ATOM 713 C C . VAL A 1 94 ? 5.868 3.634 8.185 1.00 52.61 93 VAL A C 1
ATOM 714 O O . VAL A 1 94 ? 4.686 3.979 8.142 1.00 55.66 93 VAL A O 1
ATOM 718 N N . THR A 1 95 ? 6.436 2.867 7.252 1.00 46.48 94 THR A N 1
ATOM 719 C CA . THR A 1 95 ? 5.747 2.555 6.005 1.00 48.50 94 THR A CA 1
ATOM 720 C C . THR A 1 95 ? 4.603 1.562 6.230 1.00 44.48 94 THR A C 1
ATOM 721 O O . THR A 1 95 ? 4.552 0.903 7.258 1.00 49.04 94 THR A O 1
ATOM 725 N N . SER A 1 96 ? 3.711 1.432 5.239 1.00 42.00 95 SER A N 1
ATOM 726 C CA . SER A 1 96 ? 2.546 0.579 5.350 1.00 43.12 95 SER A CA 1
ATOM 727 C C . SER A 1 96 ? 2.936 -0.838 5.769 1.00 50.77 95 SER A C 1
ATOM 728 O O . SER A 1 96 ? 3.930 -1.391 5.308 1.00 50.27 95 SER A O 1
ATOM 731 N N . HIS A 1 97 ? 2.142 -1.414 6.676 1.00 52.22 96 HIS A N 1
ATOM 732 C CA . HIS A 1 97 ? 2.286 -2.807 7.051 1.00 45.76 96 HIS A CA 1
ATOM 733 C C . HIS A 1 97 ? 0.974 -3.288 7.659 1.00 43.51 96 HIS A C 1
ATOM 734 O O . HIS A 1 97 ? 0.076 -2.485 7.894 1.00 49.52 96 HIS A O 1
ATOM 741 N N . ARG A 1 98 ? 0.850 -4.602 7.866 1.00 40.31 97 ARG A N 1
ATOM 742 C CA . ARG A 1 98 ? -0.279 -5.120 8.620 1.00 40.55 97 ARG A CA 1
ATOM 743 C C . ARG A 1 98 ? 0.145 -6.336 9.441 1.00 38.32 97 ARG A C 1
ATOM 744 O O . ARG A 1 98 ? 1.182 -6.929 9.190 1.00 39.80 97 ARG A O 1
ATOM 752 N N . HIS A 1 99 ? -0.644 -6.633 10.477 1.00 39.67 98 HIS A N 1
ATOM 753 C CA . HIS A 1 99 ? -0.466 -7.756 11.381 1.00 34.58 98 HIS A CA 1
ATOM 754 C C . HIS A 1 99 ? -1.826 -7.990 11.998 1.00 32.76 98 HIS A C 1
ATOM 755 O O . HIS A 1 99 ? -2.612 -7.058 12.081 1.00 31.33 98 HIS A O 1
ATOM 762 N N . ASN A 1 100 ? -2.103 -9.232 12.395 1.00 33.96 99 ASN A N 1
ATOM 763 C CA . ASN A 1 100 ? -3.432 -9.551 12.891 1.00 36.00 99 ASN A CA 1
ATOM 764 C C . ASN A 1 100 ? -3.542 -9.219 14.383 1.00 36.07 99 ASN A C 1
ATOM 765 O O . ASN A 1 100 ? -4.627 -9.331 14.955 1.00 37.99 99 ASN A O 1
ATOM 770 N N . SER A 1 101 ? -2.408 -8.845 14.997 1.00 33.57 100 SER A N 1
ATOM 771 C CA A SER A 1 101 ? -2.397 -8.180 16.286 0.50 34.92 100 SER A CA 1
ATOM 772 C CA B SER A 1 101 ? -2.404 -8.183 16.289 0.50 36.63 100 SER A CA 1
ATOM 773 C C . SER A 1 101 ? -2.950 -6.766 16.124 1.00 38.98 100 SER A C 1
ATOM 774 O O . SER A 1 101 ? -2.540 -6.041 15.224 1.00 41.82 100 SER A O 1
ATOM 779 N N . VAL A 1 102 ? -3.878 -6.372 17.004 1.00 41.06 101 VAL A N 1
ATOM 780 C CA . VAL A 1 102 ? -4.398 -5.011 16.999 1.00 38.57 101 VAL A CA 1
ATOM 781 C C . VAL A 1 102 ? -3.439 -4.160 17.822 1.00 38.81 101 VAL A C 1
ATOM 782 O O . VAL A 1 102 ? -2.673 -4.721 18.597 1.00 44.83 101 VAL A O 1
ATOM 786 N N . ALA A 1 103 ? -3.465 -2.830 17.609 1.00 38.78 102 ALA A N 1
ATOM 787 C CA . ALA A 1 103 ? -2.689 -1.862 18.379 1.00 38.13 102 ALA A CA 1
ATOM 788 C C . ALA A 1 103 ? -3.564 -0.667 18.779 1.00 38.57 102 ALA A C 1
ATOM 789 O O . ALA A 1 103 ? -4.454 -0.248 18.036 1.00 39.97 102 ALA A O 1
ATOM 791 N N . LEU A 1 104 ? -3.325 -0.167 19.996 1.00 40.66 103 LEU A N 1
ATOM 792 C CA . LEU A 1 104 ? -4.067 0.927 20.615 1.00 39.82 103 LEU A CA 1
ATOM 793 C C . LEU A 1 104 ? -3.081 2.030 20.960 1.00 35.62 103 LEU A C 1
ATOM 794 O O . LEU A 1 104 ? -2.173 1.827 21.767 1.00 33.59 103 LEU A O 1
ATOM 799 N N . TYR A 1 105 ? -3.269 3.188 20.327 1.00 36.14 104 TYR A N 1
ATOM 800 C CA . TYR A 1 105 ? -2.251 4.214 20.396 1.00 37.51 104 TYR A CA 1
ATOM 801 C C . TYR A 1 105 ? -2.765 5.439 21.147 1.00 36.50 104 TYR A C 1
ATOM 802 O O . TYR A 1 105 ? -3.878 5.911 20.912 1.00 34.01 104 TYR A O 1
ATOM 811 N N . PHE A 1 106 ? -1.883 5.974 21.997 1.00 35.36 105 PHE A N 1
ATOM 812 C CA . PHE A 1 106 ? -2.138 7.176 22.761 1.00 36.14 105 PHE A CA 1
ATOM 813 C C . PHE A 1 106 ? -0.990 8.156 22.545 1.00 37.93 105 PHE A C 1
ATOM 814 O O . PHE A 1 106 ? 0.159 7.824 22.844 1.00 41.72 105 PHE A O 1
ATOM 822 N N . ILE A 1 107 ? -1.295 9.370 22.055 1.00 38.73 106 ILE A N 1
ATOM 823 C CA . ILE A 1 107 ? -0.228 10.287 21.674 1.00 40.06 106 ILE A CA 1
ATOM 824 C C . ILE A 1 107 ? 0.235 11.061 22.895 1.00 37.29 106 ILE A C 1
ATOM 825 O O . ILE A 1 107 ? -0.481 11.943 23.354 1.00 41.85 106 ILE A O 1
ATOM 830 N N . VAL A 1 108 ? 1.442 10.756 23.380 1.00 36.23 107 VAL A N 1
ATOM 831 C CA . VAL A 1 108 ? 1.929 11.462 24.555 1.00 40.62 107 VAL A CA 1
ATOM 832 C C . VAL A 1 108 ? 2.501 12.807 24.122 1.00 43.82 107 VAL A C 1
ATOM 833 O O . VAL A 1 108 ? 2.150 13.822 24.699 1.00 46.00 107 VAL A O 1
ATOM 837 N N . GLU A 1 109 ? 3.368 12.807 23.104 1.00 45.31 108 GLU A N 1
ATOM 838 C CA . GLU A 1 109 ? 3.888 14.043 22.534 1.00 43.06 108 GLU A CA 1
ATOM 839 C C . GLU A 1 109 ? 3.863 13.935 21.014 1.00 43.43 108 GLU A C 1
ATOM 840 O O . GLU A 1 109 ? 3.707 12.837 20.476 1.00 43.92 108 GLU A O 1
ATOM 846 N N . GLY A 1 110 ? 4.013 15.084 20.343 1.00 37.41 109 GLY A N 1
ATOM 847 C CA . GLY A 1 110 ? 4.219 15.140 18.905 1.00 35.86 109 GLY A CA 1
ATOM 848 C C . GLY A 1 110 ? 2.902 15.319 18.155 1.00 38.13 109 GLY A C 1
ATOM 849 O O . GLY A 1 110 ? 1.824 15.288 18.765 1.00 38.10 109 GLY A O 1
ATOM 850 N N . THR A 1 111 ? 3.025 15.542 16.837 1.00 36.11 110 THR A N 1
ATOM 851 C CA . THR A 1 111 ? 1.910 15.611 15.902 1.00 36.22 110 THR A CA 1
ATOM 852 C C . THR A 1 111 ? 2.326 14.850 14.640 1.00 38.39 110 THR A C 1
ATOM 853 O O . THR A 1 111 ? 3.506 14.528 14.477 1.00 36.39 110 THR A O 1
ATOM 857 N N . GLY A 1 112 ? 1.356 14.559 13.757 1.00 32.00 111 GLY A N 1
ATOM 858 C CA . GLY A 1 112 ? 1.653 13.882 12.518 1.00 31.88 111 GLY A CA 1
ATOM 859 C C . GLY A 1 112 ? 0.374 13.434 11.827 1.00 37.64 111 GLY A C 1
ATOM 860 O O . GLY A 1 112 ? -0.711 13.980 12.081 1.00 31.18 111 GLY A O 1
ATOM 861 N N . GLU A 1 113 ? 0.533 12.438 10.943 1.00 39.97 112 GLU A N 1
ATOM 862 C CA . GLU A 1 113 ? -0.628 11.791 10.354 1.00 47.60 112 GLU A CA 1
ATOM 863 C C . GLU A 1 113 ? -0.535 10.274 10.500 1.00 46.83 112 GLU A C 1
ATOM 864 O O . GLU A 1 113 ? 0.554 9.690 10.501 1.00 41.22 112 GLU A O 1
ATOM 870 N N . LEU A 1 114 ? -1.714 9.660 10.641 1.00 43.24 113 LEU A N 1
ATOM 871 C CA . LEU A 1 114 ? -1.838 8.216 10.633 1.00 42.63 113 LEU A CA 1
ATOM 872 C C . LEU A 1 114 ? -2.707 7.810 9.445 1.00 42.92 113 LEU A C 1
ATOM 873 O O . LEU A 1 114 ? -3.793 8.363 9.244 1.00 43.74 113 LEU A O 1
ATOM 878 N N . GLU A 1 115 ? -2.217 6.844 8.665 1.00 38.30 114 GLU A N 1
ATOM 879 C CA . GLU A 1 115 ? -2.980 6.339 7.540 1.00 41.78 114 GLU A CA 1
ATOM 880 C C . GLU A 1 115 ? -3.347 4.882 7.815 1.00 41.72 114 GLU A C 1
ATOM 881 O O . GLU A 1 115 ? -2.490 4.078 8.204 1.00 37.19 114 GLU A O 1
ATOM 887 N N . VAL A 1 116 ? -4.640 4.577 7.649 1.00 37.38 115 VAL A N 1
ATOM 888 C CA . VAL A 1 116 ? -5.152 3.229 7.787 1.00 38.97 115 VAL A CA 1
ATOM 889 C C . VAL A 1 116 ? -6.149 3.014 6.660 1.00 43.86 115 VAL A C 1
ATOM 890 O O . VAL A 1 116 ? -7.135 3.759 6.528 1.00 41.40 115 VAL A O 1
ATOM 894 N N . GLU A 1 117 ? -5.865 1.971 5.874 1.00 45.39 116 GLU A N 1
ATOM 895 C CA . GLU A 1 117 ? -6.740 1.532 4.800 1.00 47.39 116 GLU A CA 1
ATOM 896 C C . GLU A 1 117 ? -7.180 2.741 3.967 1.00 44.14 116 GLU A C 1
ATOM 897 O O . GLU A 1 117 ? -8.367 2.940 3.695 1.00 50.08 116 GLU A O 1
ATOM 903 N N . GLY A 1 118 ? -6.187 3.548 3.575 1.00 42.54 117 GLY A N 1
ATOM 904 C CA . GLY A 1 118 ? -6.371 4.634 2.624 1.00 42.19 117 GLY A CA 1
ATOM 905 C C . GLY A 1 118 ? -6.844 5.965 3.212 1.00 43.62 117 GLY A C 1
ATOM 906 O O . GLY A 1 118 ? -7.056 6.907 2.462 1.00 45.02 117 GLY A O 1
ATOM 907 N N . GLU A 1 119 ? -7.056 6.062 4.530 1.00 43.84 118 GLU A N 1
ATOM 908 C CA . GLU A 1 119 ? -7.585 7.304 5.074 1.00 42.39 118 GLU A CA 1
ATOM 909 C C . GLU A 1 119 ? -6.572 7.888 6.044 1.00 43.62 118 GLU A C 1
ATOM 910 O O . GLU A 1 119 ? -5.997 7.151 6.839 1.00 49.59 118 GLU A O 1
ATOM 916 N N . VAL A 1 120 ? -6.356 9.207 5.932 1.00 44.03 119 VAL A N 1
ATOM 917 C CA . VAL A 1 120 ? -5.388 9.935 6.740 1.00 45.31 119 VAL A CA 1
ATOM 918 C C . VAL A 1 120 ? -6.101 10.664 7.872 1.00 45.00 119 VAL A C 1
ATOM 919 O O . VAL A 1 120 ? -7.191 11.185 7.690 1.00 45.61 119 VAL A O 1
ATOM 923 N N . TYR A 1 121 ? -5.462 10.695 9.042 1.00 46.85 120 TYR A N 1
ATOM 924 C CA . TYR A 1 121 ? -5.906 11.526 10.145 1.00 42.45 120 TYR A CA 1
ATOM 925 C C . TYR A 1 121 ? -4.679 12.226 10.719 1.00 43.81 120 TYR A C 1
ATOM 926 O O . TYR A 1 121 ? -3.609 11.625 10.777 1.00 44.66 120 TYR A O 1
ATOM 935 N N . SER A 1 122 ? -4.845 13.498 11.109 1.00 44.63 121 SER A N 1
ATOM 936 C CA . SER A 1 122 ? -3.753 14.315 11.632 1.00 41.99 121 SER A CA 1
ATOM 937 C C . SER A 1 122 ? -3.840 14.346 13.150 1.00 38.43 121 SER A C 1
ATOM 938 O O . SER A 1 122 ? -4.806 14.849 13.715 1.00 38.14 121 SER A O 1
ATOM 941 N N . TYR A 1 123 ? -2.796 13.856 13.804 1.00 35.61 122 TYR A N 1
ATOM 942 C CA . TYR A 1 123 ? -2.932 13.601 15.220 1.00 36.90 122 TYR A CA 1
ATOM 943 C C . TYR A 1 123 ? -2.233 14.714 15.985 1.00 40.35 122 TYR A C 1
ATOM 944 O O . TYR A 1 123 ? -1.377 15.404 15.433 1.00 44.09 122 TYR A O 1
ATOM 953 N N . LYS A 1 124 ? -2.601 14.829 17.266 1.00 39.16 123 LYS A N 1
ATOM 954 C CA . LYS A 1 124 ? -2.070 15.805 18.199 1.00 39.88 123 LYS A CA 1
ATOM 955 C C . LYS A 1 124 ? -2.011 15.121 19.567 1.00 40.58 123 LYS A C 1
ATOM 956 O O . LYS A 1 124 ? -2.632 14.082 19.752 1.00 39.30 123 LYS A O 1
ATOM 962 N N . PRO A 1 125 ? -1.313 15.674 20.586 1.00 42.57 124 PRO A N 1
ATOM 963 C CA . PRO A 1 125 ? -1.193 14.996 21.877 1.00 42.27 124 PRO A CA 1
ATOM 964 C C . PRO A 1 125 ? -2.528 14.564 22.486 1.00 42.08 124 PRO A C 1
ATOM 965 O O . PRO A 1 125 ? -3.529 15.268 22.388 1.00 37.17 124 PRO A O 1
ATOM 969 N N . PHE A 1 126 ? -2.529 13.353 23.060 1.00 43.46 125 PHE A N 1
ATOM 970 C CA . PHE A 1 126 ? -3.636 12.811 23.837 1.00 41.16 125 PHE A CA 1
ATOM 971 C C . PHE A 1 126 ? -4.804 12.439 22.923 1.00 41.61 125 PHE A C 1
ATOM 972 O O . PHE A 1 126 ? -5.917 12.240 23.404 1.00 42.71 125 PHE A O 1
ATOM 980 N N . ASP A 1 127 ? -4.541 12.356 21.614 1.00 36.43 126 ASP A N 1
ATOM 981 C CA . ASP A 1 127 ? -5.420 11.621 20.728 1.00 36.23 126 ASP A CA 1
ATOM 982 C C . ASP A 1 127 ? -5.280 10.138 21.053 1.00 37.07 126 ASP A C 1
ATOM 983 O O . ASP A 1 127 ? -4.252 9.692 21.570 1.00 34.04 126 ASP A O 1
ATOM 988 N N . ILE A 1 128 ? -6.357 9.397 20.787 1.00 35.32 127 ILE A N 1
ATOM 989 C CA . ILE A 1 128 ? -6.398 7.958 20.945 1.00 36.47 127 ILE A CA 1
ATOM 990 C C . ILE A 1 128 ? -6.872 7.386 19.617 1.00 39.18 127 ILE A C 1
ATOM 991 O O . ILE A 1 128 ? -7.901 7.826 19.091 1.00 43.62 127 ILE A O 1
ATOM 996 N N . MET A 1 129 ? -6.126 6.405 19.098 1.00 37.73 128 MET A N 1
ATOM 997 C CA . MET A 1 129 ? -6.442 5.819 17.807 1.00 40.06 128 MET A CA 1
ATOM 998 C C . MET A 1 129 ? -6.107 4.328 17.834 1.00 40.62 128 MET A C 1
ATOM 999 O O . MET A 1 129 ? -5.120 3.937 18.467 1.00 38.25 128 MET A O 1
ATOM 1004 N N . THR A 1 130 ? -6.951 3.517 17.165 1.00 35.19 129 THR A N 1
ATOM 1005 C CA . THR A 1 130 ? -6.667 2.102 16.976 1.00 38.61 129 THR A CA 1
ATOM 1006 C C . THR A 1 130 ? -6.343 1.794 15.513 1.00 41.10 129 THR A C 1
ATOM 1007 O O . THR A 1 130 ? -6.879 2.432 14.601 1.00 39.67 129 THR A O 1
ATOM 1011 N N . CYS A 1 131 ? -5.463 0.794 15.319 1.00 42.24 130 CYS A N 1
ATOM 1012 C CA . CYS A 1 131 ? -5.191 0.151 14.037 1.00 37.72 130 CYS A CA 1
ATOM 1013 C C . CYS A 1 131 ? -5.757 -1.264 14.078 1.00 35.17 130 CYS A C 1
ATOM 1014 O O . CYS A 1 131 ? -5.084 -2.173 14.560 1.00 37.61 130 CYS A O 1
ATOM 1017 N N . PRO A 1 132 ? -7.008 -1.493 13.607 1.00 31.63 131 PRO A N 1
ATOM 1018 C CA . PRO A 1 132 ? -7.637 -2.810 13.669 1.00 35.67 131 PRO A CA 1
ATOM 1019 C C . PRO A 1 132 ? -6.759 -3.938 13.113 1.00 39.28 131 PRO A C 1
ATOM 1020 O O . PRO A 1 132 ? -5.935 -3.729 12.220 1.00 37.71 131 PRO A O 1
ATOM 1024 N N . ALA A 1 133 ? -6.993 -5.150 13.627 1.00 38.39 132 ALA A N 1
ATOM 1025 C CA . ALA A 1 133 ? -6.326 -6.354 13.182 1.00 38.22 132 ALA A CA 1
ATOM 1026 C C . ALA A 1 133 ? -6.297 -6.413 11.650 1.00 39.75 132 ALA A C 1
ATOM 1027 O O . ALA A 1 133 ? -7.325 -6.282 10.985 1.00 40.17 132 ALA A O 1
ATOM 1029 N N . TRP A 1 134 ? -5.090 -6.588 11.101 1.00 36.33 133 TRP A N 1
ATOM 1030 C CA . TRP A 1 134 ? -4.872 -6.817 9.684 1.00 39.38 133 TRP A CA 1
ATOM 1031 C C . TRP A 1 134 ? -5.225 -5.602 8.815 1.00 41.20 133 TRP A C 1
ATOM 1032 O O . TRP A 1 134 ? -5.370 -5.741 7.592 1.00 36.94 133 TRP A O 1
ATOM 1043 N N . SER A 1 135 ? -5.357 -4.412 9.428 1.00 42.70 134 SER A N 1
ATOM 1044 C CA . SER A 1 135 ? -5.520 -3.162 8.684 1.00 42.93 134 SER A CA 1
ATOM 1045 C C . SER A 1 135 ? -4.149 -2.598 8.311 1.00 41.79 134 SER A C 1
ATOM 1046 O O . SER A 1 135 ? -3.242 -2.568 9.147 1.00 45.02 134 SER A O 1
ATOM 1049 N N . TYR A 1 136 ? -3.997 -2.134 7.065 1.00 39.07 135 TYR A N 1
ATOM 1050 C CA . TYR A 1 136 ? -2.770 -1.445 6.679 1.00 37.37 135 TYR A CA 1
ATOM 1051 C C . TYR A 1 136 ? -2.741 -0.066 7.347 1.00 39.16 135 TYR A C 1
ATOM 1052 O O . TYR A 1 136 ? -3.716 0.700 7.264 1.00 36.03 135 TYR A O 1
ATOM 1061 N N . HIS A 1 137 ? -1.599 0.246 7.978 1.00 30.76 136 HIS A N 1
ATOM 1062 C CA . HIS A 1 137 ? -1.459 1.475 8.723 1.00 32.76 136 HIS A CA 1
ATOM 1063 C C . HIS A 1 137 ? -0.016 1.973 8.604 1.00 34.26 136 HIS A C 1
ATOM 1064 O O . HIS A 1 137 ? 0.911 1.168 8.596 1.00 30.33 136 HIS A O 1
ATOM 1071 N N . ALA A 1 138 ? 0.140 3.308 8.531 1.00 33.97 137 ALA A N 1
ATOM 1072 C CA . ALA A 1 138 ? 1.431 3.962 8.372 1.00 39.11 137 ALA A CA 1
ATOM 1073 C C . ALA A 1 138 ? 1.458 5.291 9.133 1.00 40.66 137 ALA A C 1
ATOM 1074 O O . ALA A 1 138 ? 0.421 5.948 9.290 1.00 38.79 137 ALA A O 1
ATOM 1076 N N . TRP A 1 139 ? 2.666 5.673 9.580 1.00 41.04 138 TRP A N 1
ATOM 1077 C CA . TRP A 1 139 ? 2.878 6.904 10.324 1.00 44.93 138 TRP A CA 1
ATOM 1078 C C . TRP A 1 139 ? 3.822 7.858 9.585 1.00 49.83 138 TRP A C 1
ATOM 1079 O O . TRP A 1 139 ? 4.725 7.410 8.876 1.00 52.49 138 TRP A O 1
ATOM 1090 N N . ARG A 1 140 ? 3.614 9.174 9.802 1.00 51.63 139 ARG A N 1
ATOM 1091 C CA . ARG A 1 140 ? 4.556 10.249 9.507 1.00 48.55 139 ARG A CA 1
ATOM 1092 C C . ARG A 1 140 ? 4.450 11.329 10.580 1.00 43.52 139 ARG A C 1
ATOM 1093 O O . ARG A 1 140 ? 3.430 12.006 10.673 1.00 42.53 139 ARG A O 1
ATOM 1101 N N . ALA A 1 141 ? 5.533 11.503 11.350 1.00 42.93 140 ALA A N 1
ATOM 1102 C CA . ALA A 1 141 ? 5.692 12.629 12.254 1.00 45.32 140 ALA A CA 1
ATOM 1103 C C . ALA A 1 141 ? 5.854 13.946 11.476 1.00 48.22 140 ALA A C 1
ATOM 1104 O O . ALA A 1 141 ? 6.574 14.016 10.477 1.00 45.45 140 ALA A O 1
ATOM 1106 N N . THR A 1 142 ? 5.168 14.997 11.959 1.00 44.09 141 THR A N 1
ATOM 1107 C CA . THR A 1 142 ? 5.265 16.364 11.470 1.00 36.52 141 THR A CA 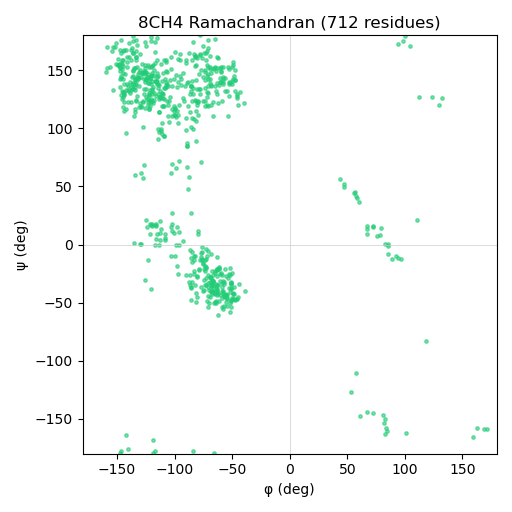1
ATOM 1108 C C . THR A 1 142 ? 5.596 17.297 12.640 1.00 40.69 141 THR A C 1
ATOM 1109 O O . THR A 1 142 ? 5.609 16.869 13.802 1.00 42.03 141 THR A O 1
ATOM 1113 N N . GLY A 1 143 ? 5.841 18.585 12.333 1.00 38.78 142 GLY A N 1
ATOM 1114 C CA . GLY A 1 143 ? 6.051 19.606 13.347 1.00 35.18 142 GLY A CA 1
ATOM 1115 C C . GLY A 1 143 ? 7.492 19.612 13.835 1.00 41.03 142 GLY A C 1
ATOM 1116 O O . GLY A 1 143 ? 8.375 19.116 13.150 1.00 42.83 142 GLY A O 1
ATOM 1117 N N . ASP A 1 144 ? 7.724 20.148 15.035 1.00 46.16 143 ASP A N 1
ATOM 1118 C CA . ASP A 1 144 ? 9.088 20.381 15.490 1.00 49.12 143 ASP A CA 1
ATOM 1119 C C . ASP A 1 144 ? 9.413 19.554 16.731 1.00 49.35 143 ASP A C 1
ATOM 1120 O O . ASP A 1 144 ? 10.522 19.659 17.267 1.00 49.56 143 ASP A O 1
ATOM 1125 N N . LYS A 1 145 ? 8.431 18.777 17.210 1.00 48.28 144 LYS A N 1
ATOM 1126 C CA . LYS A 1 145 ? 8.658 17.877 18.334 1.00 46.71 144 LYS A CA 1
ATOM 1127 C C . LYS A 1 145 ? 8.504 16.420 17.885 1.00 42.69 144 LYS A C 1
ATOM 1128 O O . LYS A 1 145 ? 7.621 16.086 17.092 1.00 37.49 144 LYS A O 1
ATOM 1134 N N . ASP A 1 146 ? 9.379 15.557 18.420 1.00 41.80 145 ASP A N 1
ATOM 1135 C CA . ASP A 1 146 ? 9.232 14.111 18.283 1.00 43.51 145 ASP A CA 1
ATOM 1136 C C . ASP A 1 146 ? 7.820 13.672 18.669 1.00 42.00 145 ASP A C 1
ATOM 1137 O O . ASP A 1 146 ? 7.237 14.202 19.619 1.00 44.94 145 ASP A O 1
ATOM 1142 N N . THR A 1 147 ? 7.280 12.714 17.912 1.00 37.53 146 THR A N 1
ATOM 1143 C CA . THR A 1 147 ? 6.117 11.957 18.342 1.00 38.18 146 THR A CA 1
ATOM 1144 C C . THR A 1 147 ? 6.551 10.858 19.321 1.00 40.74 146 THR A C 1
ATOM 1145 O O . THR A 1 147 ? 7.415 10.037 18.995 1.00 43.67 146 THR A O 1
ATOM 1149 N N . LEU A 1 148 ? 5.986 10.867 20.541 1.00 41.45 147 LEU A N 1
ATOM 1150 C CA . LEU A 1 148 ? 6.117 9.732 21.452 1.00 39.02 147 LEU A CA 1
ATOM 1151 C C . LEU A 1 148 ? 4.725 9.197 21.755 1.00 40.30 147 LEU A C 1
ATOM 1152 O O . LEU A 1 148 ? 3.846 9.978 22.124 1.00 42.26 147 LEU A O 1
ATOM 1157 N N . MET A 1 149 ? 4.558 7.870 21.596 1.00 41.45 148 MET A N 1
ATOM 1158 C CA . MET A 1 149 ? 3.285 7.166 21.747 1.00 43.34 148 MET A CA 1
ATOM 1159 C C . MET A 1 149 ? 3.354 6.039 22.785 1.00 43.59 148 MET A C 1
ATOM 1160 O O . MET A 1 149 ? 4.378 5.374 22.953 1.00 44.38 148 MET A O 1
ATOM 1165 N N . TYR A 1 150 ? 2.225 5.824 23.469 1.00 43.44 149 TYR A N 1
ATOM 1166 C CA . TYR A 1 150 ? 2.038 4.780 24.472 1.00 44.66 149 TYR A CA 1
ATOM 1167 C C . TYR A 1 150 ? 1.063 3.774 23.870 1.00 42.71 149 TYR A C 1
ATOM 1168 O O . TYR A 1 150 ? -0.062 4.128 23.523 1.00 46.06 149 TYR A O 1
ATOM 1177 N N . VAL A 1 151 ? 1.516 2.533 23.709 1.00 39.01 150 VAL A N 1
ATOM 1178 C CA . VAL A 1 151 ? 0.848 1.622 22.795 1.00 36.22 150 VAL A CA 1
ATOM 1179 C C . VAL A 1 151 ? 0.511 0.329 23.531 1.00 38.34 150 VAL A C 1
ATOM 1180 O O . VAL A 1 151 ? 1.338 -0.253 24.241 1.00 35.99 150 VAL A O 1
ATOM 1184 N N . ILE A 1 152 ? -0.734 -0.110 23.336 1.00 37.44 151 ILE A N 1
ATOM 1185 C CA . ILE A 1 152 ? -1.200 -1.365 23.882 1.00 38.15 151 ILE A CA 1
ATOM 1186 C C . ILE A 1 152 ? -1.499 -2.270 22.689 1.00 40.08 151 ILE A C 1
ATOM 1187 O O . ILE A 1 152 ? -2.101 -1.826 21.707 1.00 37.24 151 ILE A O 1
ATOM 1192 N N . HIS A 1 153 ? -1.037 -3.521 22.776 1.00 41.74 152 HIS A N 1
ATOM 1193 C CA . HIS A 1 153 ? -1.142 -4.484 21.688 1.00 44.78 152 HIS A CA 1
ATOM 1194 C C . HIS A 1 153 ? -1.273 -5.888 22.278 1.00 43.98 152 HIS A C 1
ATOM 1195 O O . HIS A 1 153 ? -0.910 -6.131 23.434 1.00 42.16 152 HIS A O 1
ATOM 1202 N N . ASP A 1 154 ? -1.792 -6.796 21.454 1.00 41.98 153 ASP A N 1
ATOM 1203 C CA . ASP A 1 154 ? -2.040 -8.176 21.825 1.00 41.46 153 ASP A CA 1
ATOM 1204 C C . ASP A 1 154 ? -1.156 -9.079 20.961 1.00 43.75 153 ASP A C 1
ATOM 1205 O O . ASP A 1 154 ? -1.399 -10.279 20.832 1.00 41.99 153 ASP A O 1
ATOM 1210 N N . MET A 1 155 ? -0.120 -8.487 20.354 1.00 44.25 154 MET A N 1
ATOM 1211 C CA . MET A 1 155 ? 0.820 -9.264 19.576 1.00 43.02 154 MET A CA 1
ATOM 1212 C C . MET A 1 155 ? 1.236 -10.503 20.367 1.00 41.98 154 MET A C 1
ATOM 1213 O O . MET A 1 155 ? 1.222 -11.617 19.836 1.00 44.42 154 MET A O 1
ATOM 1218 N N . ALA A 1 156 ? 1.568 -10.316 21.646 1.00 39.38 155 ALA A N 1
ATOM 1219 C CA . ALA A 1 156 ? 2.068 -11.415 22.465 1.00 41.89 155 ALA A CA 1
ATOM 1220 C C . ALA A 1 156 ? 1.042 -12.545 22.648 1.00 39.84 155 ALA A C 1
ATOM 1221 O O . ALA A 1 156 ? 1.418 -13.715 22.555 1.00 42.09 155 ALA A O 1
ATOM 1223 N N . LEU A 1 157 ? -0.247 -12.222 22.866 1.00 40.03 156 LEU A N 1
ATOM 1224 C CA . LEU A 1 157 ? -1.260 -13.269 23.010 1.00 41.71 156 LEU A CA 1
ATOM 1225 C C . LEU A 1 157 ? -1.236 -14.191 21.795 1.00 36.12 156 LEU A C 1
ATOM 1226 O O . LEU A 1 157 ? -1.209 -15.410 21.929 1.00 36.27 156 LEU A O 1
ATOM 1231 N N . LEU A 1 158 ? -1.264 -13.590 20.605 1.00 36.60 157 LEU A N 1
ATOM 1232 C CA . LEU A 1 158 ? -1.316 -14.355 19.373 1.00 37.52 157 LEU A CA 1
ATOM 1233 C C . LEU A 1 158 ? -0.026 -15.144 19.159 1.00 34.27 157 LEU A C 1
ATOM 1234 O O . LEU A 1 158 ? -0.086 -16.297 18.764 1.00 38.65 157 LEU A O 1
ATOM 1239 N N . ALA A 1 159 ? 1.121 -14.544 19.479 1.00 30.83 158 ALA A N 1
ATOM 1240 C CA . ALA A 1 159 ? 2.408 -15.224 19.390 1.00 32.73 158 ALA A CA 1
ATOM 1241 C C . ALA A 1 159 ? 2.386 -16.532 20.185 1.00 33.37 158 ALA A C 1
ATOM 1242 O O . ALA A 1 159 ? 2.817 -17.562 19.684 1.00 39.08 158 ALA A O 1
ATOM 1244 N N . TYR A 1 160 ? 1.873 -16.477 21.422 1.00 36.94 159 TYR A N 1
ATOM 1245 C CA . TYR A 1 160 ? 1.843 -17.595 22.350 1.00 38.02 159 TYR A CA 1
ATOM 1246 C C . TYR A 1 160 ? 0.927 -18.716 21.866 1.00 39.26 159 TYR A C 1
ATOM 1247 O O . TYR A 1 160 ? 1.168 -19.864 22.209 1.00 41.86 159 TYR A O 1
ATOM 1256 N N . MET A 1 161 ? -0.152 -18.364 21.152 1.00 38.62 160 MET A N 1
ATOM 1257 C CA . MET A 1 161 ? -1.086 -19.318 20.581 1.00 39.38 160 MET A CA 1
ATOM 1258 C C . MET A 1 161 ? -0.588 -19.763 19.212 1.00 40.83 160 MET A C 1
ATOM 1259 O O . MET A 1 161 ? -1.245 -20.562 18.553 1.00 41.36 160 MET A O 1
ATOM 1264 N N . ARG A 1 162 ? 0.513 -19.159 18.760 1.00 39.45 161 ARG A N 1
ATOM 1265 C CA . ARG A 1 162 ? 1.052 -19.349 17.416 1.00 41.11 161 ARG A CA 1
ATOM 1266 C C . ARG A 1 162 ? 0.005 -18.993 16.361 1.00 40.76 161 ARG A C 1
ATOM 1267 O O . ARG A 1 162 ? -0.112 -19.672 15.348 1.00 40.78 161 ARG A O 1
ATOM 1275 N N . ALA A 1 163 ? -0.740 -17.904 16.570 1.00 38.80 162 ALA A N 1
ATOM 1276 C CA . ALA A 1 163 ? -1.682 -17.493 15.538 1.00 37.48 162 ALA A CA 1
ATOM 1277 C C . ALA A 1 163 ? -1.371 -16.087 15.016 1.00 35.61 162 ALA A C 1
ATOM 1278 O O . ALA A 1 163 ? -2.245 -15.444 14.437 1.00 32.54 162 ALA A O 1
ATOM 1280 N N . LEU A 1 164 ? -0.145 -15.595 15.258 1.00 33.92 163 LEU A N 1
ATOM 1281 C CA . LEU A 1 164 ? 0.232 -14.266 14.811 1.00 35.41 163 LEU A CA 1
ATOM 1282 C C . LEU A 1 164 ? 0.693 -14.320 13.354 1.00 39.66 163 LEU A C 1
ATOM 1283 O O . LEU A 1 164 ? 1.549 -15.122 12.999 1.00 48.10 163 LEU A O 1
ATOM 1288 N N . PHE A 1 165 ? 0.125 -13.435 12.526 1.00 45.07 164 PHE A N 1
ATOM 1289 C CA . PHE A 1 165 ? 0.597 -13.116 11.186 1.00 42.67 164 PHE A CA 1
ATOM 1290 C C . PHE A 1 165 ? 1.033 -11.653 11.081 1.00 43.63 164 PHE A C 1
ATOM 1291 O O . PHE A 1 165 ? 0.376 -10.762 11.612 1.00 45.54 164 PHE A O 1
ATOM 1299 N N . TRP A 1 166 ? 2.124 -11.427 10.343 1.00 42.29 165 TRP A N 1
ATOM 1300 C CA . TRP A 1 166 ? 2.719 -10.119 10.127 1.00 44.19 165 TRP A CA 1
ATOM 1301 C C . TRP A 1 166 ? 3.079 -9.972 8.652 1.00 46.11 165 TRP A C 1
ATOM 1302 O O . TRP A 1 166 ? 3.452 -10.936 7.983 1.00 45.49 165 TRP A O 1
ATOM 1313 N N . GLU A 1 167 ? 2.938 -8.754 8.137 1.00 44.17 166 GLU A N 1
ATOM 1314 C CA . GLU A 1 167 ? 3.236 -8.494 6.740 1.00 44.03 166 GLU A CA 1
ATOM 1315 C C . GLU A 1 167 ? 3.879 -7.115 6.682 1.00 43.22 166 GLU A C 1
ATOM 1316 O O . GLU A 1 167 ? 3.202 -6.094 6.720 1.00 36.13 166 GLU A O 1
ATOM 1322 N N . GLU A 1 168 ? 5.211 -7.143 6.668 1.00 48.13 167 GLU A N 1
ATOM 1323 C CA . GLU A 1 168 ? 6.073 -5.981 6.627 1.00 48.93 167 GLU A CA 1
ATOM 1324 C C . GLU A 1 168 ? 7.270 -6.359 5.760 1.00 48.20 167 GLU A C 1
ATOM 1325 O O . GLU A 1 168 ? 7.840 -7.428 5.921 1.00 55.64 167 GLU A O 1
ATOM 1331 N N . PRO A 1 169 ? 7.656 -5.549 4.756 1.00 49.38 168 PRO A N 1
ATOM 1332 C CA . PRO A 1 169 ? 6.796 -4.481 4.240 1.00 45.28 168 PRO A CA 1
ATOM 1333 C C . PRO A 1 169 ? 5.513 -4.989 3.578 1.00 41.98 168 PRO A C 1
ATOM 1334 O O . PRO A 1 169 ? 5.284 -6.186 3.498 1.00 39.07 168 PRO A O 1
ATOM 1338 N N . LYS A 1 170 ? 4.655 -4.055 3.149 1.00 43.06 169 LYS A N 1
ATOM 1339 C CA . LYS A 1 170 ? 3.447 -4.340 2.391 1.00 44.10 169 LYS A CA 1
ATOM 1340 C C . LYS A 1 170 ? 3.778 -5.287 1.245 1.00 48.98 169 LYS A C 1
ATOM 1341 O O . LYS A 1 170 ? 4.855 -5.194 0.667 1.00 54.98 169 LYS A O 1
ATOM 1347 N N . GLY A 1 171 ? 2.838 -6.188 0.929 1.00 52.62 170 GLY A N 1
ATOM 1348 C CA . GLY A 1 171 ? 3.003 -7.199 -0.109 1.00 48.18 170 GLY A CA 1
ATOM 1349 C C . GLY A 1 171 ? 2.804 -8.628 0.403 1.00 44.85 170 GLY A C 1
ATOM 1350 O O . GLY A 1 171 ? 3.461 -9.058 1.353 1.00 42.29 170 GLY A O 1
ATOM 1351 N N . SER A 1 172 ? 1.917 -9.366 -0.275 1.00 43.20 171 SER A N 1
ATOM 1352 C CA . SER A 1 172 ? 1.547 -10.728 0.089 1.00 46.89 171 SER A CA 1
ATOM 1353 C C . SER A 1 172 ? 2.747 -11.646 0.307 1.00 43.58 171 SER A C 1
ATOM 1354 O O . SER A 1 172 ? 2.671 -12.528 1.140 1.00 42.68 171 SER A O 1
ATOM 1357 N N . GLU A 1 173 ? 3.844 -11.448 -0.430 1.00 46.42 172 GLU A N 1
ATOM 1358 C CA . GLU A 1 173 ? 5.013 -12.309 -0.300 1.00 43.34 172 GLU A CA 1
ATOM 1359 C C . GLU A 1 173 ? 5.684 -12.102 1.053 1.00 43.65 172 GLU A C 1
ATOM 1360 O O . GLU A 1 173 ? 6.604 -12.844 1.400 1.00 44.58 172 GLU A O 1
ATOM 1366 N N . ASN A 1 174 ? 5.229 -11.091 1.802 1.00 42.25 173 ASN A N 1
ATOM 1367 C CA . ASN A 1 174 ? 5.895 -10.737 3.047 1.00 44.67 173 ASN A CA 1
ATOM 1368 C C . ASN A 1 174 ? 5.180 -11.317 4.269 1.00 46.37 173 ASN A C 1
ATOM 1369 O O . ASN A 1 174 ? 5.715 -11.252 5.378 1.00 46.16 173 ASN A O 1
ATOM 1374 N N . ILE A 1 175 ? 3.977 -11.874 4.056 1.00 41.58 174 ILE A N 1
ATOM 1375 C CA . ILE A 1 175 ? 3.187 -12.480 5.112 1.00 37.87 174 ILE A CA 1
ATOM 1376 C C . ILE A 1 175 ? 3.954 -13.605 5.804 1.00 39.24 174 ILE A C 1
ATOM 1377 O O . ILE A 1 175 ? 4.635 -14.414 5.191 1.00 43.65 174 ILE A O 1
ATOM 1382 N N . ARG A 1 176 ? 3.853 -13.647 7.123 1.00 40.39 175 ARG A N 1
ATOM 1383 C CA . ARG A 1 176 ? 4.521 -14.704 7.842 1.00 40.74 175 ARG A CA 1
ATOM 1384 C C . ARG A 1 176 ? 3.639 -15.129 8.991 1.00 38.92 175 ARG A C 1
ATOM 1385 O O . ARG A 1 176 ? 3.076 -14.309 9.695 1.00 45.11 175 ARG A O 1
ATOM 1393 N N . HIS A 1 177 ? 3.503 -16.436 9.112 1.00 41.20 176 HIS A N 1
ATOM 1394 C CA . HIS A 1 177 ? 3.171 -17.064 10.366 1.00 43.24 176 HIS A CA 1
ATOM 1395 C C . HIS A 1 177 ? 4.390 -16.869 11.266 1.00 41.87 176 HIS A C 1
ATOM 1396 O O . HIS A 1 177 ? 5.469 -17.322 10.917 1.00 39.24 176 HIS A O 1
ATOM 1403 N N . MET A 1 178 ? 4.194 -16.193 12.410 1.00 41.04 177 MET A N 1
ATOM 1404 C CA . MET A 1 178 ? 5.255 -15.737 13.298 1.00 40.14 177 MET A CA 1
ATOM 1405 C C . MET A 1 178 ? 5.606 -16.804 14.332 1.00 39.50 177 MET A C 1
ATOM 1406 O O . MET A 1 178 ? 5.115 -16.781 15.465 1.00 34.88 177 MET A O 1
ATOM 1411 N N . VAL A 1 179 ? 6.480 -17.729 13.923 1.00 44.26 178 VAL A N 1
ATOM 1412 C CA . VAL A 1 179 ? 7.039 -18.760 14.790 1.00 45.46 178 VAL A CA 1
ATOM 1413 C C . VAL A 1 179 ? 8.540 -18.841 14.515 1.00 42.49 178 VAL A C 1
ATOM 1414 O O . VAL A 1 179 ? 8.953 -18.520 13.408 1.00 40.05 178 VAL A O 1
ATOM 1418 N N . LYS A 1 180 ? 9.341 -19.243 15.516 1.00 44.47 179 LYS A N 1
ATOM 1419 C CA . LYS A 1 180 ? 10.800 -19.208 15.435 1.00 49.33 179 LYS A CA 1
ATOM 1420 C C . LYS A 1 180 ? 11.297 -19.693 14.065 1.00 57.35 179 LYS A C 1
ATOM 1421 O O . LYS A 1 180 ? 11.063 -20.884 13.770 1.00 57.59 179 LYS A O 1
ATOM 1437 N N . MET B 1 2 ? -27.291 -20.103 41.731 1.00 56.01 1 MET B N 1
ATOM 1438 C CA . MET B 1 2 ? -28.610 -19.921 41.141 1.00 56.85 1 MET B CA 1
ATOM 1439 C C . MET B 1 2 ? -29.518 -21.089 41.525 1.00 62.62 1 MET B C 1
ATOM 1440 O O . MET B 1 2 ? -29.040 -22.214 41.725 1.00 55.74 1 MET B O 1
ATOM 1445 N N . LYS B 1 3 ? -30.827 -20.799 41.641 1.00 66.14 2 LYS B N 1
ATOM 1446 C CA . LYS B 1 3 ? -31.869 -21.819 41.636 1.00 60.99 2 LYS B CA 1
ATOM 1447 C C . LYS B 1 3 ? -32.326 -21.968 40.190 1.00 59.25 2 LYS B C 1
ATOM 1448 O O . LYS B 1 3 ? -32.637 -20.975 39.538 1.00 61.49 2 LYS B O 1
ATOM 1450 N N . TRP B 1 4 ? -32.299 -23.206 39.692 1.00 52.22 3 TRP B N 1
ATOM 1451 C CA . TRP B 1 4 ? -32.628 -23.502 38.311 1.00 45.76 3 TRP B CA 1
ATOM 1452 C C . TRP B 1 4 ? -33.232 -24.895 38.252 1.00 45.93 3 TRP B C 1
ATOM 1453 O O . TRP B 1 4 ? -32.959 -25.722 39.116 1.00 45.13 3 TRP B O 1
ATOM 1464 N N . SER B 1 5 ? -34.047 -25.141 37.224 1.00 47.81 4 SER B N 1
ATOM 1465 C CA . SER B 1 5 ? -34.627 -26.457 37.034 1.00 47.01 4 SER B CA 1
ATOM 1466 C C . SER B 1 5 ? -34.129 -27.059 35.724 1.00 46.57 4 SER B C 1
ATOM 1467 O O . SER B 1 5 ? -33.968 -26.344 34.736 1.00 47.61 4 SER B O 1
ATOM 1470 N N . ASN B 1 6 ? -33.862 -28.373 35.766 1.00 47.64 5 ASN B N 1
ATOM 1471 C CA . ASN B 1 6 ? -33.662 -29.214 34.593 1.00 48.56 5 ASN B CA 1
ATOM 1472 C C . ASN B 1 6 ? -34.875 -30.136 34.428 1.00 46.54 5 ASN B C 1
ATOM 1473 O O . ASN B 1 6 ? -34.888 -31.016 33.579 1.00 42.73 5 ASN B O 1
ATOM 1478 N N . LYS B 1 7 ? -35.900 -29.934 35.261 1.00 51.35 6 LYS B N 1
ATOM 1479 C CA . LYS B 1 7 ? -37.061 -30.811 35.276 1.00 51.80 6 LYS B CA 1
ATOM 1480 C C . LYS B 1 7 ? -37.732 -30.788 33.904 1.00 46.20 6 LYS B C 1
ATOM 1481 O O . LYS B 1 7 ? -38.366 -31.752 33.511 1.00 54.97 6 LYS B O 1
ATOM 1483 N N . ASP B 1 8 ? -37.550 -29.705 33.155 1.00 44.37 7 ASP B N 1
ATOM 1484 C CA . ASP B 1 8 ? -38.123 -29.610 31.828 1.00 48.67 7 ASP B CA 1
ATOM 1485 C C . ASP B 1 8 ? -37.072 -30.017 30.792 1.00 51.52 7 ASP B C 1
ATOM 1486 O O . ASP B 1 8 ? -37.257 -29.811 29.598 1.00 50.70 7 ASP B O 1
ATOM 1491 N N . GLY B 1 9 ? -35.948 -30.583 31.248 1.00 49.70 8 GLY B N 1
ATOM 1492 C CA . GLY B 1 9 ? -34.859 -30.918 30.344 1.00 47.67 8 GLY B CA 1
ATOM 1493 C C . GLY B 1 9 ? -33.967 -29.718 30.033 1.00 50.23 8 GLY B C 1
ATOM 1494 O O . GLY B 1 9 ? -33.873 -28.780 30.816 1.00 47.89 8 GLY B O 1
ATOM 1495 N N . TYR B 1 10 ? -33.312 -29.741 28.871 1.00 49.47 9 TYR B N 1
ATOM 1496 C CA . TYR B 1 10 ? -32.244 -28.785 28.643 1.00 45.86 9 TYR B CA 1
ATOM 1497 C C . TYR B 1 10 ? -32.475 -28.054 27.326 1.00 47.24 9 TYR B C 1
ATOM 1498 O O . TYR B 1 10 ? -31.589 -28.058 26.468 1.00 48.84 9 TYR B O 1
ATOM 1507 N N . PRO B 1 11 ? -33.635 -27.371 27.139 1.00 47.18 10 PRO B N 1
ATOM 1508 C CA . PRO B 1 11 ? -33.967 -26.745 25.854 1.00 41.54 10 PRO B CA 1
ATOM 1509 C C . PRO B 1 11 ? -32.889 -25.823 25.286 1.00 41.70 10 PRO B C 1
ATOM 1510 O O . PRO B 1 11 ? -32.817 -25.628 24.074 1.00 42.34 10 PRO B O 1
ATOM 1514 N N . TRP B 1 12 ? -32.055 -25.259 26.170 1.00 43.35 11 TRP B N 1
ATOM 1515 C CA . TRP B 1 12 ? -31.029 -24.301 25.785 1.00 40.99 11 TRP B CA 1
ATOM 1516 C C . TRP B 1 12 ? -29.765 -24.993 25.276 1.00 44.08 11 TRP B C 1
ATOM 1517 O O . TRP B 1 12 ? -28.873 -24.326 24.748 1.00 49.43 11 TRP B O 1
ATOM 1528 N N . SER B 1 13 ? -29.661 -26.314 25.503 1.00 46.12 12 SER B N 1
ATOM 1529 C CA . SER B 1 13 ? -28.529 -27.115 25.054 1.00 42.56 12 SER B CA 1
ATOM 1530 C C . SER B 1 13 ? -28.829 -27.650 23.663 1.00 44.50 12 SER B C 1
ATOM 1531 O O . SER B 1 13 ? -29.527 -28.641 23.518 1.00 49.77 12 SER B O 1
ATOM 1534 N N . LYS B 1 14 ? -28.311 -26.985 22.638 1.00 44.34 13 LYS B N 1
ATOM 1535 C CA . LYS B 1 14 ? -28.718 -27.352 21.300 1.00 43.76 13 LYS B CA 1
ATOM 1536 C C . LYS B 1 14 ? -27.537 -27.866 20.488 1.00 45.94 13 LYS B C 1
ATOM 1537 O O . LYS B 1 14 ? -26.379 -27.834 20.917 1.00 45.41 13 LYS B O 1
ATOM 1543 N N . ILE B 1 15 ? -27.893 -28.321 19.285 1.00 46.51 14 ILE B N 1
ATOM 1544 C CA . ILE B 1 15 ? -26.988 -28.771 18.247 1.00 47.05 14 ILE B CA 1
ATOM 1545 C C . ILE B 1 15 ? -27.386 -27.990 17.004 1.00 47.49 14 ILE B C 1
ATOM 1546 O O . ILE B 1 15 ? -28.554 -28.023 16.619 1.00 51.43 14 ILE B O 1
ATOM 1551 N N . ILE B 1 16 ? -26.439 -27.256 16.407 1.00 46.15 15 ILE B N 1
ATOM 1552 C CA . ILE B 1 16 ? -26.808 -26.387 15.291 1.00 47.77 15 ILE B CA 1
ATOM 1553 C C . ILE B 1 16 ? -26.075 -26.763 13.997 1.00 46.87 15 ILE B C 1
ATOM 1554 O O . ILE B 1 16 ? -24.981 -27.331 14.023 1.00 49.94 15 ILE B O 1
ATOM 1559 N N . HIS B 1 17 ? -26.711 -26.432 12.863 1.00 47.88 16 HIS B N 1
ATOM 1560 C CA . HIS B 1 17 ? -26.193 -26.613 11.512 1.00 50.67 16 HIS B CA 1
ATOM 1561 C C . HIS B 1 17 ? -24.902 -25.815 11.347 1.00 50.42 16 HIS B C 1
ATOM 1562 O O . HIS B 1 17 ? -24.821 -24.681 11.812 1.00 57.52 16 HIS B O 1
ATOM 1569 N N . ALA B 1 18 ? -23.916 -26.392 10.650 1.00 50.72 17 ALA B N 1
ATOM 1570 C CA . ALA B 1 18 ? -22.685 -25.699 10.289 1.00 53.27 17 ALA B CA 1
ATOM 1571 C C . ALA B 1 18 ? -22.961 -24.330 9.655 1.00 53.83 17 ALA B C 1
ATOM 1572 O O . ALA B 1 18 ? -22.283 -23.348 9.967 1.00 48.67 17 ALA B O 1
ATOM 1574 N N . GLU B 1 19 ? -23.972 -24.256 8.779 1.00 53.83 18 GLU B N 1
ATOM 1575 C CA . GLU B 1 19 ? -24.317 -22.982 8.159 1.00 55.03 18 GLU B CA 1
ATOM 1576 C C . GLU B 1 19 ? -24.629 -21.940 9.240 1.00 52.12 18 GLU B C 1
ATOM 1577 O O . GLU B 1 19 ? -24.172 -20.798 9.175 1.00 54.56 18 GLU B O 1
ATOM 1579 N N . LYS B 1 20 ? -25.402 -22.339 10.249 1.00 47.20 19 LYS B N 1
ATOM 1580 C CA . LYS B 1 20 ? -25.822 -21.399 11.271 1.00 46.28 19 LYS B CA 1
ATOM 1581 C C . LYS B 1 20 ? -24.637 -20.973 12.149 1.00 48.47 19 LYS B C 1
ATOM 1582 O O . LYS B 1 20 ? -24.470 -19.780 12.412 1.00 44.30 19 LYS B O 1
ATOM 1588 N N . PHE B 1 21 ? -23.795 -21.924 12.587 1.00 44.26 20 PHE B N 1
ATOM 1589 C CA . PHE B 1 21 ? -22.617 -21.540 13.352 1.00 45.58 20 PHE B CA 1
ATOM 1590 C C . PHE B 1 21 ? -21.836 -20.456 12.610 1.00 48.87 20 PHE B C 1
ATOM 1591 O O . PHE B 1 21 ? -21.492 -19.420 13.189 1.00 44.83 20 PHE B O 1
ATOM 1599 N N . PHE B 1 22 ? -21.599 -20.701 11.314 1.00 54.24 21 PHE B N 1
ATOM 1600 C CA . PHE B 1 22 ? -20.692 -19.894 10.515 1.00 55.86 21 PHE B CA 1
ATOM 1601 C C . PHE B 1 22 ? -21.257 -18.494 10.288 1.00 57.79 21 PHE B C 1
ATOM 1602 O O . PHE B 1 22 ? -20.523 -17.506 10.344 1.00 59.75 21 PHE B O 1
ATOM 1610 N N . ASP B 1 23 ? -22.569 -18.424 10.032 1.00 54.70 22 ASP B N 1
ATOM 1611 C CA . ASP B 1 23 ? -23.241 -17.152 9.826 1.00 51.31 22 ASP B CA 1
ATOM 1612 C C . ASP B 1 23 ? -23.088 -16.306 11.090 1.00 50.81 22 ASP B C 1
ATOM 1613 O O . ASP B 1 23 ? -23.021 -15.085 11.004 1.00 56.49 22 ASP B O 1
ATOM 1615 N N . LYS B 1 24 ? -23.017 -16.960 12.257 1.00 49.34 23 LYS B N 1
ATOM 1616 C CA . LYS B 1 24 ? -23.035 -16.245 13.524 1.00 47.05 23 LYS B CA 1
ATOM 1617 C C . LYS B 1 24 ? -21.621 -16.045 14.057 1.00 48.13 23 LYS B C 1
ATOM 1618 O O . LYS B 1 24 ? -21.399 -15.156 14.875 1.00 51.61 23 LYS B O 1
ATOM 1624 N N . VAL B 1 25 ? -20.655 -16.826 13.562 1.00 47.54 24 VAL B N 1
ATOM 1625 C CA . VAL B 1 25 ? -19.321 -16.742 14.139 1.00 49.39 24 VAL B CA 1
ATOM 1626 C C . VAL B 1 25 ? -18.490 -15.654 13.450 1.00 47.58 24 VAL B C 1
ATOM 1627 O O . VAL B 1 25 ? -17.653 -15.012 14.091 1.00 45.78 24 VAL B O 1
ATOM 1631 N N . ILE B 1 26 ? -18.737 -15.445 12.148 1.00 45.19 25 ILE B N 1
ATOM 1632 C CA . ILE B 1 26 ? -17.967 -14.490 11.359 1.00 41.84 25 ILE B CA 1
ATOM 1633 C C . ILE B 1 26 ? -18.496 -13.067 11.571 1.00 42.53 25 ILE B C 1
ATOM 1634 O O . ILE B 1 26 ? -19.652 -12.745 11.286 1.00 43.94 25 ILE B O 1
ATOM 1639 N N . GLN B 1 27 ? -17.580 -12.194 11.986 1.00 38.61 26 GLN B N 1
ATOM 1640 C CA . GLN B 1 27 ? -17.906 -10.829 12.328 1.00 39.32 26 GLN B CA 1
ATOM 1641 C C . GLN B 1 27 ? -17.662 -9.916 11.128 1.00 41.91 26 GLN B C 1
ATOM 1642 O O . GLN B 1 27 ? -16.963 -10.277 10.177 1.00 41.53 26 GLN B O 1
ATOM 1648 N N . ASN B 1 28 ? -18.237 -8.709 11.198 1.00 40.45 27 ASN B N 1
ATOM 1649 C CA . ASN B 1 28 ? -17.861 -7.616 10.323 1.00 38.33 27 ASN B CA 1
ATOM 1650 C C . ASN B 1 28 ? -16.483 -7.114 10.732 1.00 38.77 27 ASN B C 1
ATOM 1651 O O . ASN B 1 28 ? -16.066 -7.268 11.875 1.00 39.22 27 ASN B O 1
ATOM 1656 N N . ASP B 1 29 ? -15.784 -6.514 9.774 1.00 39.56 28 ASP B N 1
ATOM 1657 C CA . ASP B 1 29 ? -14.558 -5.803 10.069 1.00 40.92 28 ASP B CA 1
ATOM 1658 C C . ASP B 1 29 ? -14.913 -4.527 10.832 1.00 40.12 28 ASP B C 1
ATOM 1659 O O . ASP B 1 29 ? -16.084 -4.155 10.910 1.00 37.94 28 ASP B O 1
ATOM 1664 N N . THR B 1 30 ? -13.882 -3.868 11.380 1.00 36.94 29 THR B N 1
ATOM 1665 C CA . THR B 1 30 ? -14.060 -2.756 12.292 1.00 37.88 29 THR B CA 1
ATOM 1666 C C . THR B 1 30 ? -13.278 -1.545 11.788 1.00 35.64 29 THR B C 1
ATOM 1667 O O . THR B 1 30 ? -12.052 -1.587 11.730 1.00 38.10 29 THR B O 1
ATOM 1671 N N . ARG B 1 31 ? -13.989 -0.456 11.479 1.00 37.34 30 ARG B N 1
ATOM 1672 C CA . ARG B 1 31 ? -13.338 0.811 11.158 1.00 39.09 30 ARG B CA 1
ATOM 1673 C C . ARG B 1 31 ? -12.418 1.238 12.303 1.00 41.44 30 ARG B C 1
ATOM 1674 O O . ARG B 1 31 ? -12.721 0.989 13.475 1.00 40.83 30 ARG B O 1
ATOM 1682 N N . PRO B 1 32 ? -11.248 1.855 12.008 1.00 39.75 31 PRO B N 1
ATOM 1683 C CA . PRO B 1 32 ? -10.356 2.343 13.060 1.00 37.76 31 PRO B CA 1
ATOM 1684 C C . PRO B 1 32 ? -11.115 3.365 13.898 1.00 41.87 31 PRO B C 1
ATOM 1685 O O . PRO B 1 32 ? -12.028 4.027 13.409 1.00 41.37 31 PRO B O 1
ATOM 1689 N N . GLY B 1 33 ? -10.761 3.440 15.183 1.00 43.49 32 GLY B N 1
ATOM 1690 C CA . GLY B 1 33 ? -11.391 4.371 16.093 1.00 41.60 32 GLY B CA 1
ATOM 1691 C C . GLY B 1 33 ? -10.459 5.552 16.336 1.00 46.12 32 GLY B C 1
ATOM 1692 O O . GLY B 1 33 ? -9.233 5.403 16.257 1.00 44.76 32 GLY B O 1
ATOM 1693 N N . LYS B 1 34 ? -11.069 6.714 16.614 1.00 43.59 33 LYS B N 1
ATOM 1694 C CA . LYS B 1 34 ? -10.336 7.920 16.969 1.00 42.62 33 LYS B CA 1
ATOM 1695 C C . LYS B 1 34 ? -11.147 8.724 17.987 1.00 40.66 33 LYS B C 1
ATOM 1696 O O . LYS B 1 34 ? -12.320 9.019 17.766 1.00 40.22 33 LYS B O 1
ATOM 1702 N N . TRP B 1 35 ? -10.504 9.022 19.123 1.00 37.33 34 TRP B N 1
ATOM 1703 C CA . TRP B 1 35 ? -11.093 9.781 20.208 1.00 37.98 34 TRP B CA 1
ATOM 1704 C C . TRP B 1 35 ? -10.154 10.940 20.504 1.00 41.26 34 TRP B C 1
ATOM 1705 O O . TRP B 1 35 ? -8.938 10.749 20.497 1.00 41.92 34 TRP B O 1
ATOM 1716 N N . GLU B 1 36 ? -10.737 12.123 20.763 1.00 43.85 35 GLU B N 1
ATOM 1717 C CA . GLU B 1 36 ? -9.972 13.313 21.108 1.00 41.57 35 GLU B CA 1
ATOM 1718 C C . GLU B 1 36 ? -10.065 13.538 22.608 1.00 38.62 35 GLU B C 1
ATOM 1719 O O . GLU B 1 36 ? -11.147 13.461 23.171 1.00 40.23 35 GLU B O 1
ATOM 1725 N N . TRP B 1 37 ? -8.930 13.863 23.233 1.00 38.43 36 TRP B N 1
ATOM 1726 C CA . TRP B 1 37 ? -8.863 14.037 24.672 1.00 37.32 36 TRP B CA 1
ATOM 1727 C C . TRP B 1 37 ? -9.960 14.981 25.166 1.00 39.47 36 TRP B C 1
ATOM 1728 O O . TRP B 1 37 ? -10.486 14.824 26.271 1.00 41.12 36 TRP B O 1
ATOM 1739 N N . ALA B 1 38 ? -10.295 15.967 24.332 1.00 42.37 37 ALA B N 1
ATOM 1740 C CA . ALA B 1 38 ? -11.232 17.011 24.703 1.00 42.39 37 ALA B CA 1
ATOM 1741 C C . ALA B 1 38 ? -12.633 16.420 24.862 1.00 44.94 37 ALA B C 1
ATOM 1742 O O . ALA B 1 38 ? -13.421 16.899 25.676 1.00 47.02 37 ALA B O 1
ATOM 1744 N N . ASP B 1 39 ? -12.937 15.363 24.108 1.00 45.86 38 ASP B N 1
ATOM 1745 C CA . ASP B 1 39 ? -14.254 14.759 24.212 1.00 48.44 38 ASP B CA 1
ATOM 1746 C C . ASP B 1 39 ? -14.326 13.975 25.514 1.00 45.70 38 ASP B C 1
ATOM 1747 O O . ASP B 1 39 ? -15.386 13.887 26.127 1.00 45.57 38 ASP B O 1
ATOM 1752 N N . VAL B 1 40 ? -13.167 13.451 25.929 1.00 44.73 39 VAL B N 1
ATOM 1753 C CA . VAL B 1 40 ? -13.062 12.590 27.096 1.00 44.20 39 VAL B CA 1
ATOM 1754 C C . VAL B 1 40 ? -13.286 13.471 28.317 1.00 43.55 39 VAL B C 1
ATOM 1755 O O . VAL B 1 40 ? -14.154 13.201 29.144 1.00 41.67 39 VAL B O 1
ATOM 1759 N N . VAL B 1 41 ? -12.492 14.541 28.381 1.00 44.72 40 VAL B N 1
ATOM 1760 C CA . VAL B 1 41 ? -12.498 15.502 29.475 1.00 43.96 40 VAL B CA 1
ATOM 1761 C C . VAL B 1 41 ? -13.852 16.202 29.596 1.00 38.00 40 VAL B C 1
ATOM 1762 O O . VAL B 1 41 ? -14.343 16.380 30.703 1.00 38.31 40 VAL B O 1
ATOM 1766 N N . SER B 1 42 ? -14.454 16.579 28.467 1.00 37.95 41 SER B N 1
ATOM 1767 C CA . SER B 1 42 ? -15.801 17.124 28.472 1.00 42.84 41 SER B CA 1
ATOM 1768 C C . SER B 1 42 ? -16.765 16.119 29.105 1.00 43.91 41 SER B C 1
ATOM 1769 O O . SER B 1 42 ? -17.440 16.446 30.075 1.00 40.84 41 SER B O 1
ATOM 1772 N N . GLY B 1 43 ? -16.798 14.890 28.569 1.00 46.54 42 GLY B N 1
ATOM 1773 C CA . GLY B 1 43 ? -17.534 13.774 29.155 1.00 40.75 42 GLY B CA 1
ATOM 1774 C C . GLY B 1 43 ? -17.352 13.625 30.673 1.00 46.30 42 GLY B C 1
ATOM 1775 O O . GLY B 1 43 ? -18.325 13.411 31.409 1.00 45.88 42 GLY B O 1
ATOM 1776 N N . LEU B 1 44 ? -16.105 13.730 31.153 1.00 42.14 43 LEU B N 1
ATOM 1777 C CA . LEU B 1 44 ? -15.837 13.544 32.569 1.00 40.61 43 LEU B CA 1
ATOM 1778 C C . LEU B 1 44 ? -16.372 14.717 33.390 1.00 42.42 43 LEU B C 1
ATOM 1779 O O . LEU B 1 44 ? -16.784 14.501 34.520 1.00 43.85 43 LEU B O 1
ATOM 1784 N N . ARG B 1 45 ? -16.364 15.940 32.832 1.00 48.03 44 ARG B N 1
ATOM 1785 C CA . ARG B 1 45 ? -16.891 17.126 33.506 1.00 53.96 44 ARG B CA 1
ATOM 1786 C C . ARG B 1 45 ? -18.404 17.018 33.696 1.00 54.96 44 ARG B C 1
ATOM 1787 O O . ARG B 1 45 ? -18.894 17.208 34.808 1.00 60.47 44 ARG B O 1
ATOM 1795 N N . ASP B 1 46 ? -19.129 16.696 32.616 1.00 50.75 45 ASP B N 1
ATOM 1796 C CA . ASP B 1 46 ? -20.576 16.534 32.633 1.00 55.63 45 ASP B CA 1
ATOM 1797 C C . ASP B 1 46 ? -21.032 15.738 33.856 1.00 55.05 45 ASP B C 1
ATOM 1798 O O . ASP B 1 46 ? -22.107 16.001 34.385 1.00 53.14 45 ASP B O 1
ATOM 1803 N N . LEU B 1 47 ? -20.213 14.767 34.289 1.00 54.95 46 LEU B N 1
ATOM 1804 C CA . LEU B 1 47 ? -20.576 13.843 35.352 1.00 56.22 46 LEU B CA 1
ATOM 1805 C C . LEU B 1 47 ? -20.719 14.568 36.685 1.00 66.74 46 LEU B C 1
ATOM 1806 O O . LEU B 1 47 ? -21.449 14.093 37.552 1.00 77.08 46 LEU B O 1
ATOM 1811 N N . ASP B 1 48 ? -20.012 15.698 36.842 1.00 68.44 47 ASP B N 1
ATOM 1812 C CA . ASP B 1 48 ? -20.078 16.490 38.060 1.00 61.80 47 ASP B CA 1
ATOM 1813 C C . ASP B 1 48 ? -21.404 17.248 38.151 1.00 66.42 47 ASP B C 1
ATOM 1814 O O . ASP B 1 48 ? -21.825 17.594 39.248 1.00 74.44 47 ASP B O 1
ATOM 1819 N N . LYS B 1 49 ? -22.075 17.492 37.015 1.00 65.19 48 LYS B N 1
ATOM 1820 C CA . LYS B 1 49 ? -23.368 18.163 37.024 1.00 62.44 48 LYS B CA 1
ATOM 1821 C C . LYS B 1 49 ? -24.369 17.296 37.781 1.00 68.13 48 LYS B C 1
ATOM 1822 O O . LYS B 1 49 ? -25.375 17.794 38.280 1.00 74.95 48 LYS B O 1
ATOM 1824 N N . ASP B 1 50 ? -24.076 15.994 37.877 1.00 75.50 49 ASP B N 1
ATOM 1825 C CA . ASP B 1 50 ? -24.909 15.084 38.647 1.00 82.18 49 ASP B CA 1
ATOM 1826 C C . ASP B 1 50 ? -24.556 15.223 40.125 1.00 82.18 49 ASP B C 1
ATOM 1827 O O . ASP B 1 50 ? -23.402 15.051 40.509 1.00 80.19 49 ASP B O 1
ATOM 1832 N N . PRO B 1 51 ? -25.529 15.562 41.001 1.00 85.74 50 PRO B N 1
ATOM 1833 C CA . PRO B 1 51 ? -25.241 15.697 42.428 1.00 89.78 50 PRO B CA 1
ATOM 1834 C C . PRO B 1 51 ? -24.931 14.330 43.036 1.00 95.36 50 PRO B C 1
ATOM 1835 O O . PRO B 1 51 ? -24.171 14.248 44.001 1.00 95.27 50 PRO B O 1
ATOM 1839 N N . ARG B 1 52 ? -25.498 13.272 42.429 1.00 94.82 51 ARG B N 1
ATOM 1840 C CA . ARG B 1 52 ? -25.340 11.894 42.878 1.00 97.51 51 ARG B CA 1
ATOM 1841 C C . ARG B 1 52 ? -24.096 11.280 42.234 1.00 100.39 51 ARG B C 1
ATOM 1842 O O . ARG B 1 52 ? -24.135 10.166 41.710 1.00 100.65 51 ARG B O 1
ATOM 1844 N N . MET B 1 53 ? -22.989 12.027 42.292 1.00 94.27 52 MET B N 1
ATOM 1845 C CA . MET B 1 53 ? -21.721 11.613 41.717 1.00 88.87 52 MET B CA 1
ATOM 1846 C C . MET B 1 53 ? -20.633 11.856 42.753 1.00 81.47 52 MET B C 1
ATOM 1847 O O . MET B 1 53 ? -20.687 12.841 43.484 1.00 79.45 52 MET B O 1
ATOM 1852 N N . ASN B 1 54 ? -19.673 10.931 42.821 1.00 77.13 53 ASN B N 1
ATOM 1853 C CA . ASN B 1 54 ? -18.470 11.132 43.614 1.00 74.85 53 ASN B CA 1
ATOM 1854 C C . ASN B 1 54 ? -17.296 10.444 42.926 1.00 66.44 53 ASN B C 1
ATOM 1855 O O . ASN B 1 54 ? -17.461 9.842 41.865 1.00 63.51 53 ASN B O 1
ATOM 1860 N N . SER B 1 55 ? -16.134 10.516 43.584 1.00 60.80 54 SER B N 1
ATOM 1861 C CA . SER B 1 55 ? -14.846 10.126 43.032 1.00 62.50 54 SER B CA 1
ATOM 1862 C C . SER B 1 55 ? -14.888 8.756 42.362 1.00 64.15 54 SER B C 1
ATOM 1863 O O . SER B 1 55 ? -14.213 8.529 41.357 1.00 76.97 54 SER B O 1
ATOM 1866 N N . GLU B 1 56 ? -15.669 7.847 42.945 1.00 63.32 55 GLU B N 1
ATOM 1867 C CA . GLU B 1 56 ? -15.566 6.432 42.640 1.00 62.61 55 GLU B CA 1
ATOM 1868 C C . GLU B 1 56 ? -16.359 6.090 41.379 1.00 59.75 55 GLU B C 1
ATOM 1869 O O . GLU B 1 56 ? -16.065 5.101 40.719 1.00 59.38 55 GLU B O 1
ATOM 1875 N N . ARG B 1 57 ? -17.343 6.920 41.029 1.00 56.25 56 ARG B N 1
ATOM 1876 C CA . ARG B 1 57 ? -18.193 6.602 39.896 1.00 53.29 56 ARG B CA 1
ATOM 1877 C C . ARG B 1 57 ? -17.786 7.419 38.658 1.00 54.70 56 ARG B C 1
ATOM 1878 O O . ARG B 1 57 ? -18.524 7.419 37.662 1.00 46.04 56 ARG B O 1
ATOM 1880 N N . ARG B 1 58 ? -16.607 8.085 38.702 1.00 46.25 57 ARG B N 1
ATOM 1881 C CA . ARG B 1 58 ? -16.322 9.169 37.761 1.00 47.00 57 ARG B CA 1
ATOM 1882 C C . ARG B 1 58 ? -15.394 8.716 36.635 1.00 44.55 57 ARG B C 1
ATOM 1883 O O . ARG B 1 58 ? -14.258 9.173 36.543 1.00 43.99 57 ARG B O 1
ATOM 1891 N N . TYR B 1 59 ? -15.922 7.850 35.766 1.00 40.76 58 TYR B N 1
ATOM 1892 C CA . TYR B 1 59 ? -15.165 7.243 34.695 1.00 39.03 58 TYR B CA 1
ATOM 1893 C C . TYR B 1 59 ? -16.079 7.181 33.485 1.00 38.75 58 TYR B C 1
ATOM 1894 O O . TYR B 1 59 ? -17.297 7.120 33.644 1.00 36.77 58 TYR B O 1
ATOM 1896 N N . VAL B 1 60 ? -15.463 7.203 32.302 1.00 36.36 59 VAL B N 1
ATOM 1897 C CA . VAL B 1 60 ? -16.134 6.967 31.034 1.00 36.48 59 VAL B CA 1
ATOM 1898 C C . VAL B 1 60 ? -15.439 5.799 30.335 1.00 38.10 59 VAL B C 1
ATOM 1899 O O . VAL B 1 60 ? -14.249 5.532 30.551 1.00 33.78 59 VAL B O 1
ATOM 1903 N N . ALA B 1 61 ? -16.194 5.117 29.471 1.00 38.50 60 ALA B N 1
ATOM 1904 C CA . ALA B 1 61 ? -15.609 4.073 28.647 1.00 41.21 60 ALA B CA 1
ATOM 1905 C C . ALA B 1 61 ? -15.443 4.594 27.220 1.00 42.50 60 ALA B C 1
ATOM 1906 O O . ALA B 1 61 ? -16.390 5.109 26.620 1.00 41.92 60 ALA B O 1
ATOM 1908 N N . ILE B 1 62 ? -14.211 4.479 26.709 1.00 43.27 61 ILE B N 1
ATOM 1909 C CA . ILE B 1 62 ? -13.875 4.819 25.336 1.00 39.21 61 ILE B CA 1
ATOM 1910 C C . ILE B 1 62 ? -14.155 3.581 24.492 1.00 37.84 61 ILE B C 1
ATOM 1911 O O . ILE B 1 62 ? -13.529 2.545 24.691 1.00 39.89 61 ILE B O 1
ATOM 1916 N N . VAL B 1 63 ? -15.143 3.666 23.595 1.00 36.66 62 VAL B N 1
ATOM 1917 C CA . VAL B 1 63 ? -15.614 2.472 22.905 1.00 37.25 62 VAL B CA 1
ATOM 1918 C C . VAL B 1 63 ? -15.559 2.666 21.389 1.00 39.93 62 VAL B C 1
ATOM 1919 O O . VAL B 1 63 ? -15.679 3.791 20.893 1.00 41.42 62 VAL B O 1
ATOM 1923 N N . ASN B 1 64 ? -15.394 1.545 20.664 1.00 41.98 63 ASN B N 1
ATOM 1924 C CA . ASN B 1 64 ? -15.556 1.491 19.218 1.00 38.99 63 ASN B CA 1
ATOM 1925 C C . ASN B 1 64 ? -16.788 0.657 18.870 1.00 40.50 63 ASN B C 1
ATOM 1926 O O . ASN B 1 64 ? -16.709 -0.564 18.797 1.00 43.48 63 ASN B O 1
ATOM 1931 N N . GLU B 1 65 ? -17.916 1.322 18.607 1.00 43.87 64 GLU B N 1
ATOM 1932 C CA . GLU B 1 65 ? -19.202 0.653 18.420 1.00 47.83 64 GLU B CA 1
ATOM 1933 C C . GLU B 1 65 ? -19.155 -0.446 17.359 1.00 46.56 64 GLU B C 1
ATOM 1934 O O . GLU B 1 65 ? -19.934 -1.390 17.444 1.00 50.00 64 GLU B O 1
ATOM 1940 N N . ASP B 1 66 ? -18.267 -0.319 16.364 1.00 45.48 65 ASP B N 1
ATOM 1941 C CA . ASP B 1 66 ? -18.131 -1.317 15.304 1.00 45.17 65 ASP B CA 1
ATOM 1942 C C . ASP B 1 66 ? -17.688 -2.677 15.855 1.00 44.98 65 ASP B C 1
ATOM 1943 O O . ASP B 1 66 ? -17.859 -3.698 15.196 1.00 46.62 65 ASP B O 1
ATOM 1948 N N . VAL B 1 67 ? -17.080 -2.680 17.047 1.00 44.18 66 VAL B N 1
ATOM 1949 C CA . VAL B 1 67 ? -16.411 -3.841 17.605 1.00 45.30 66 VAL B CA 1
ATOM 1950 C C . VAL B 1 67 ? -17.435 -4.844 18.135 1.00 49.64 66 VAL B C 1
ATOM 1951 O O . VAL B 1 67 ? -17.054 -5.925 18.569 1.00 57.39 66 VAL B O 1
ATOM 1955 N N . GLY B 1 68 ? -18.731 -4.513 18.063 1.00 51.71 67 GLY B N 1
ATOM 1956 C CA . GLY B 1 68 ? -19.787 -5.388 18.561 1.00 56.46 67 GLY B CA 1
ATOM 1957 C C . GLY B 1 68 ? -19.861 -6.723 17.815 1.00 63.26 67 GLY B C 1
ATOM 1958 O O . GLY B 1 68 ? -19.321 -6.846 16.713 1.00 58.01 67 GLY B O 1
ATOM 1959 N N . LEU B 1 69 ? -20.520 -7.715 18.440 1.00 63.86 68 LEU B N 1
ATOM 1960 C CA . LEU B 1 69 ? -20.785 -9.022 17.843 1.00 66.34 68 LEU B CA 1
ATOM 1961 C C . LEU B 1 69 ? -22.168 -9.018 17.192 1.00 68.85 68 LEU B C 1
ATOM 1962 O O . LEU B 1 69 ? -23.109 -8.432 17.724 1.00 75.33 68 LEU B O 1
ATOM 1967 N N . GLY B 1 70 ? -22.295 -9.683 16.040 1.00 67.40 69 GLY B N 1
ATOM 1968 C CA . GLY B 1 70 ? -23.496 -9.536 15.234 1.00 64.99 69 GLY B CA 1
ATOM 1969 C C . GLY B 1 70 ? -23.653 -8.079 14.808 1.00 67.24 69 GLY B C 1
ATOM 1970 O O . GLY B 1 70 ? -22.659 -7.380 14.619 1.00 67.95 69 GLY B O 1
ATOM 1971 N N . GLU B 1 71 ? -24.899 -7.620 14.670 1.00 71.14 70 GLU B N 1
ATOM 1972 C CA . GLU B 1 71 ? -25.139 -6.221 14.348 1.00 82.04 70 GLU B CA 1
ATOM 1973 C C . GLU B 1 71 ? -25.478 -5.458 15.629 1.00 86.85 70 GLU B C 1
ATOM 1974 O O . GLU B 1 71 ? -26.602 -4.989 15.795 1.00 100.59 70 GLU B O 1
ATOM 1976 N N . THR B 1 72 ? -24.498 -5.352 16.540 1.00 79.56 71 THR B N 1
ATOM 1977 C CA . THR B 1 72 ? -24.715 -4.722 17.834 1.00 73.71 71 THR B CA 1
ATOM 1978 C C . THR B 1 72 ? -23.584 -3.747 18.171 1.00 75.61 71 THR B C 1
ATOM 1979 O O . THR B 1 72 ? -22.486 -3.806 17.610 1.00 75.41 71 THR B O 1
ATOM 1983 N N . LYS B 1 73 ? -23.883 -2.853 19.121 1.00 64.88 72 LYS B N 1
ATOM 1984 C CA . LYS B 1 73 ? -22.939 -1.851 19.574 1.00 62.94 72 LYS B CA 1
ATOM 1985 C C . LYS B 1 73 ? -21.875 -2.520 20.446 1.00 55.48 72 LYS B C 1
ATOM 1986 O O . LYS B 1 73 ? -22.181 -3.187 21.431 1.00 58.78 72 LYS B O 1
ATOM 1988 N N . GLY B 1 74 ? -20.614 -2.351 20.052 1.00 49.84 73 GLY B N 1
ATOM 1989 C CA . GLY B 1 74 ? -19.510 -2.880 20.831 1.00 53.70 73 GLY B CA 1
ATOM 1990 C C . GLY B 1 74 ? -19.194 -2.009 22.042 1.00 52.55 73 GLY B C 1
ATOM 1991 O O . GLY B 1 74 ? -19.580 -0.843 22.096 1.00 52.75 73 GLY B O 1
ATOM 1992 N N . ILE B 1 75 ? -18.445 -2.589 22.981 1.00 50.88 74 ILE B N 1
ATOM 1993 C CA . ILE B 1 75 ? -18.168 -1.963 24.262 1.00 55.06 74 ILE B CA 1
ATOM 1994 C C . ILE B 1 75 ? -16.652 -1.875 24.433 1.00 50.33 74 ILE B C 1
ATOM 1995 O O . ILE B 1 75 ? -16.155 -1.169 25.313 1.00 53.48 74 ILE B O 1
ATOM 2000 N N . GLY B 1 76 ? -15.925 -2.598 23.577 1.00 40.22 75 GLY B N 1
ATOM 2001 C CA . GLY B 1 76 ? -14.473 -2.551 23.586 1.00 38.29 75 GLY B CA 1
ATOM 2002 C C . GLY B 1 76 ? -13.960 -1.338 22.815 1.00 38.21 75 GLY B C 1
ATOM 2003 O O . GLY B 1 76 ? -14.680 -0.762 21.997 1.00 37.28 75 GLY B O 1
ATOM 2004 N N . ILE B 1 77 ? -12.700 -0.982 23.077 1.00 34.12 76 ILE B N 1
ATOM 2005 C CA . ILE B 1 77 ? -11.994 -0.006 22.274 1.00 35.57 76 ILE B CA 1
ATOM 2006 C C . ILE B 1 77 ? -11.425 -0.705 21.029 1.00 43.55 76 ILE B C 1
ATOM 2007 O O . ILE B 1 77 ? -11.369 -0.107 19.944 1.00 47.08 76 ILE B O 1
ATOM 2012 N N . THR B 1 78 ? -11.014 -1.978 21.212 1.00 41.80 77 THR B N 1
ATOM 2013 C CA . THR B 1 78 ? -10.810 -3.007 20.195 1.00 39.45 77 THR B CA 1
ATOM 2014 C C . THR B 1 78 ? -11.657 -4.221 20.604 1.00 42.54 77 THR B C 1
ATOM 2015 O O . THR B 1 78 ? -12.181 -4.262 21.718 1.00 40.64 77 THR B O 1
ATOM 2019 N N . PRO B 1 79 ? -11.820 -5.278 19.770 1.00 43.57 78 PRO B N 1
ATOM 2020 C CA . PRO B 1 79 ? -12.563 -6.470 20.208 1.00 39.49 78 PRO B CA 1
ATOM 2021 C C . PRO B 1 79 ? -12.107 -7.049 21.552 1.00 39.47 78 PRO B C 1
ATOM 2022 O O . PRO B 1 79 ? -12.927 -7.456 22.377 1.00 33.53 78 PRO B O 1
ATOM 2026 N N . GLY B 1 80 ? -10.791 -7.030 21.804 1.00 40.29 79 GLY B N 1
ATOM 2027 C CA . GLY B 1 80 ? -10.252 -7.682 22.989 1.00 36.59 79 GLY B CA 1
ATOM 2028 C C . GLY B 1 80 ? -9.586 -6.719 23.975 1.00 41.48 79 GLY B C 1
ATOM 2029 O O . GLY B 1 80 ? -9.015 -7.172 24.959 1.00 39.87 79 GLY B O 1
ATOM 2030 N N . LEU B 1 81 ? -9.642 -5.399 23.719 1.00 40.58 80 LEU B N 1
ATOM 2031 C CA . LEU B 1 81 ? -9.129 -4.462 24.705 1.00 38.99 80 LEU B CA 1
ATOM 2032 C C . LEU B 1 81 ? -10.243 -3.536 25.205 1.00 44.87 80 LEU B C 1
ATOM 2033 O O . LEU B 1 81 ? -11.247 -3.289 24.520 1.00 47.45 80 LEU B O 1
ATOM 2038 N N . PHE B 1 82 ? -10.043 -3.041 26.433 1.00 39.20 81 PHE B N 1
ATOM 2039 C CA . PHE B 1 82 ? -11.026 -2.245 27.141 1.00 37.77 81 PHE B CA 1
ATOM 2040 C C . PHE B 1 82 ? -10.328 -1.065 27.790 1.00 39.21 81 PHE B C 1
ATOM 2041 O O . PHE B 1 82 ? -9.234 -1.182 28.370 1.00 35.84 81 PHE B O 1
ATOM 2049 N N . CYS B 1 83 ? -10.967 0.088 27.616 1.00 39.37 82 CYS B N 1
ATOM 2050 C CA . CYS B 1 83 ? -10.270 1.319 27.915 1.00 44.19 82 CYS B CA 1
ATOM 2051 C C . CYS B 1 83 ? -11.205 2.271 28.635 1.00 43.16 82 CYS B C 1
ATOM 2052 O O . CYS B 1 83 ? -12.330 2.527 28.188 1.00 44.33 82 CYS B O 1
ATOM 2055 N N . GLY B 1 84 ? -10.708 2.799 29.747 1.00 40.85 83 GLY B N 1
ATOM 2056 C CA . GLY B 1 84 ? -11.501 3.788 30.457 1.00 44.93 83 GLY B CA 1
ATOM 2057 C C . GLY B 1 84 ? -10.672 4.999 30.845 1.00 41.90 83 GLY B C 1
ATOM 2058 O O . GLY B 1 84 ? -9.437 4.903 30.908 1.00 40.98 83 GLY B O 1
ATOM 2059 N N . CYS B 1 85 ? -11.372 6.115 31.092 1.00 37.89 84 CYS B N 1
ATOM 2060 C CA . CYS B 1 85 ? -10.733 7.280 31.682 1.00 41.68 84 CYS B CA 1
ATOM 2061 C C . CYS B 1 85 ? -11.515 7.708 32.912 1.00 43.71 84 CYS B C 1
ATOM 2062 O O . CYS B 1 85 ? -12.748 7.666 32.937 1.00 46.42 84 CYS B O 1
ATOM 2065 N N . GLN B 1 86 ? -10.754 8.133 33.916 1.00 45.37 85 GLN B N 1
ATOM 2066 C CA . GLN B 1 86 ? -11.285 8.486 35.214 1.00 47.31 85 GLN B CA 1
ATOM 2067 C C . GLN B 1 86 ? -10.711 9.833 35.663 1.00 50.08 85 GLN B C 1
ATOM 2068 O O . GLN B 1 86 ? -9.588 10.191 35.286 1.00 47.44 85 GLN B O 1
ATOM 2074 N N . LEU B 1 87 ? -11.486 10.549 36.500 1.00 48.14 86 LEU B N 1
ATOM 2075 C CA . LEU B 1 87 ? -11.141 11.877 36.981 1.00 41.67 86 LEU B CA 1
ATOM 2076 C C . LEU B 1 87 ? -11.384 11.932 38.484 1.00 39.54 86 LEU B C 1
ATOM 2077 O O . LEU B 1 87 ? -12.481 11.656 38.949 1.00 42.96 86 LEU B O 1
ATOM 2082 N N . ILE B 1 88 ? -10.344 12.302 39.225 1.00 38.41 87 ILE B N 1
ATOM 2083 C CA . ILE B 1 88 ? -10.387 12.423 40.672 1.00 38.34 87 ILE B CA 1
ATOM 2084 C C . ILE B 1 88 ? -9.983 13.852 41.031 1.00 39.31 87 ILE B C 1
ATOM 2085 O O . ILE B 1 88 ? -8.848 14.264 40.776 1.00 41.55 87 ILE B O 1
ATOM 2090 N N . HIS B 1 89 ? -10.879 14.586 41.692 1.00 40.98 88 HIS B N 1
ATOM 2091 C CA . HIS B 1 89 ? -10.520 15.912 42.186 1.00 38.18 88 HIS B CA 1
ATOM 2092 C C . HIS B 1 89 ? -9.559 15.765 43.368 1.00 40.97 88 HIS B C 1
ATOM 2093 O O . HIS B 1 89 ? -9.699 14.831 44.163 1.00 39.23 88 HIS B O 1
ATOM 2100 N N . PRO B 1 90 ? -8.580 16.696 43.527 1.00 39.96 89 PRO B N 1
ATOM 2101 C CA . PRO B 1 90 ? -7.600 16.610 44.617 1.00 40.52 89 PRO B CA 1
ATOM 2102 C C . PRO B 1 90 ? -8.325 16.598 45.964 1.00 43.25 89 PRO B C 1
ATOM 2103 O O . PRO B 1 90 ? -9.313 17.306 46.139 1.00 42.48 89 PRO B O 1
ATOM 2107 N N . GLY B 1 91 ? -7.858 15.769 46.906 1.00 45.01 90 GLY B N 1
ATOM 2108 C CA . GLY B 1 91 ? -8.559 15.586 48.167 1.00 38.09 90 GLY B CA 1
ATOM 2109 C C . GLY B 1 91 ? -9.604 14.469 48.100 1.00 42.39 90 GLY B C 1
ATOM 2110 O O . GLY B 1 91 ? -10.103 14.045 49.135 1.00 46.43 90 GLY B O 1
ATOM 2111 N N . GLU B 1 92 ? -9.943 13.985 46.896 1.00 41.98 91 GLU B N 1
ATOM 2112 C CA . GLU B 1 92 ? -10.829 12.830 46.782 1.00 44.17 91 GLU B CA 1
ATOM 2113 C C . GLU B 1 92 ? -10.034 11.540 46.963 1.00 48.05 91 GLU B C 1
ATOM 2114 O O . GLU B 1 92 ? -8.820 11.502 46.748 1.00 47.75 91 GLU B O 1
ATOM 2120 N N . GLU B 1 93 ? -10.749 10.507 47.422 1.00 51.30 92 GLU B N 1
ATOM 2121 C CA . GLU B 1 93 ? -10.232 9.161 47.603 1.00 50.38 92 GLU B CA 1
ATOM 2122 C C . GLU B 1 93 ? -11.122 8.198 46.824 1.00 50.72 92 GLU B C 1
ATOM 2123 O O . GLU B 1 93 ? -12.340 8.399 46.732 1.00 54.53 92 GLU B O 1
ATOM 2129 N N . VAL B 1 94 ? -10.476 7.199 46.211 1.00 48.92 93 VAL B N 1
ATOM 2130 C CA . VAL B 1 94 ? -11.117 5.952 45.820 1.00 49.82 93 VAL B CA 1
ATOM 2131 C C . VAL B 1 94 ? -10.761 4.936 46.895 1.00 45.30 93 VAL B C 1
ATOM 2132 O O . VAL B 1 94 ? -9.593 4.617 47.089 1.00 46.90 93 VAL B O 1
ATOM 2136 N N . THR B 1 95 ? -11.781 4.458 47.600 1.00 43.55 94 THR B N 1
ATOM 2137 C CA . THR B 1 95 ? -11.556 3.619 48.763 1.00 48.82 94 THR B CA 1
ATOM 2138 C C . THR B 1 95 ? -11.043 2.236 48.352 1.00 45.64 94 THR B C 1
ATOM 2139 O O . THR B 1 95 ? -11.405 1.717 47.297 1.00 43.25 94 THR B O 1
ATOM 2143 N N . SER B 1 96 ? -10.197 1.664 49.212 1.00 44.21 95 SER B N 1
ATOM 2144 C CA . SER B 1 96 ? -9.619 0.339 49.042 1.00 46.67 95 SER B CA 1
ATOM 2145 C C . SER B 1 96 ? -10.630 -0.661 48.478 1.00 43.88 95 SER B C 1
ATOM 2146 O O . SER B 1 96 ? -11.694 -0.865 49.049 1.00 43.87 95 SER B O 1
ATOM 2149 N N . HIS B 1 97 ? -10.306 -1.268 47.333 1.00 43.78 96 HIS B N 1
ATOM 2150 C CA . HIS B 1 97 ? -11.116 -2.366 46.825 1.00 44.34 96 HIS B CA 1
ATOM 2151 C C . HIS B 1 97 ? -10.223 -3.369 46.091 1.00 42.33 96 HIS B C 1
ATOM 2152 O O . HIS B 1 97 ? -9.004 -3.169 45.990 1.00 37.66 96 HIS B O 1
ATOM 2159 N N . ARG B 1 98 ? -10.828 -4.484 45.647 1.00 42.24 97 ARG B N 1
ATOM 2160 C CA . ARG B 1 98 ? -10.107 -5.452 44.825 1.00 41.48 97 ARG B CA 1
ATOM 2161 C C . ARG B 1 98 ? -11.034 -6.087 43.793 1.00 38.50 97 ARG B C 1
ATOM 2162 O O . ARG B 1 98 ? -12.260 -6.039 43.934 1.00 35.35 97 ARG B O 1
ATOM 2170 N N . HIS B 1 99 ? -10.402 -6.623 42.739 1.00 38.08 98 HIS B N 1
ATOM 2171 C CA . HIS B 1 99 ? -11.053 -7.359 41.664 1.00 40.62 98 HIS B CA 1
ATOM 2172 C C . HIS B 1 99 ? -10.019 -8.218 40.942 1.00 39.78 98 HIS B C 1
ATOM 2173 O O . HIS B 1 99 ? -8.840 -7.868 40.860 1.00 37.24 98 HIS B O 1
ATOM 2180 N N . ASN B 1 100 ? -10.478 -9.362 40.426 1.00 41.32 99 ASN B N 1
ATOM 2181 C CA . ASN B 1 100 ? -9.585 -10.290 39.743 1.00 39.35 99 ASN B CA 1
ATOM 2182 C C . ASN B 1 100 ? -9.234 -9.768 38.348 1.00 38.76 99 ASN B C 1
ATOM 2183 O O . ASN B 1 100 ? -8.270 -10.246 37.754 1.00 38.48 99 ASN B O 1
ATOM 2188 N N . SER B 1 101 ? -10.017 -8.802 37.838 1.00 36.05 100 SER B N 1
ATOM 2189 C CA . SER B 1 101 ? -9.629 -8.039 36.662 1.00 36.96 100 SER B CA 1
ATOM 2190 C C . SER B 1 101 ? -8.434 -7.152 37.013 1.00 38.19 100 SER B C 1
ATOM 2191 O O . SER B 1 101 ? -8.288 -6.730 38.151 1.00 40.04 100 SER B O 1
ATOM 2194 N N . VAL B 1 102 ? -7.562 -6.921 36.032 1.00 38.73 101 VAL B N 1
ATOM 2195 C CA . VAL B 1 102 ? -6.325 -6.190 36.248 1.00 40.03 101 VAL B CA 1
ATOM 2196 C C . VAL B 1 102 ? -6.570 -4.763 35.764 1.00 38.44 101 VAL B C 1
ATOM 2197 O O . VAL B 1 102 ? -7.579 -4.514 35.110 1.00 43.16 101 VAL B O 1
ATOM 2201 N N . ALA B 1 103 ? -5.687 -3.827 36.130 1.00 37.08 102 ALA B N 1
ATOM 2202 C CA . ALA B 1 103 ? -5.812 -2.448 35.669 1.00 36.24 102 ALA B CA 1
ATOM 2203 C C . ALA B 1 103 ? -4.434 -1.842 35.447 1.00 39.94 102 ALA B C 1
ATOM 2204 O O . ALA B 1 103 ? -3.543 -1.940 36.309 1.00 40.40 102 ALA B O 1
ATOM 2206 N N . LEU B 1 104 ? -4.318 -1.220 34.263 1.00 38.75 103 LEU B N 1
ATOM 2207 C CA . LEU B 1 104 ? -3.127 -0.549 33.768 1.00 37.64 103 LEU B CA 1
ATOM 2208 C C . LEU B 1 104 ? -3.423 0.951 33.681 1.00 37.57 103 LEU B C 1
ATOM 2209 O O . LEU B 1 104 ? -4.280 1.371 32.896 1.00 35.49 103 LEU B O 1
ATOM 2214 N N . TYR B 1 105 ? -2.721 1.739 34.512 1.00 37.34 104 TYR B N 1
ATOM 2215 C CA . TYR B 1 105 ? -3.035 3.148 34.717 1.00 42.40 104 TYR B CA 1
ATOM 2216 C C . TYR B 1 105 ? -1.929 4.021 34.125 1.00 42.92 104 TYR B C 1
ATOM 2217 O O . TYR B 1 105 ? -0.751 3.822 34.453 1.00 43.78 104 TYR B O 1
ATOM 2226 N N . PHE B 1 106 ? -2.332 4.960 33.244 1.00 40.03 105 PHE B N 1
ATOM 2227 C CA . PHE B 1 106 ? -1.473 6.016 32.713 1.00 41.25 105 PHE B CA 1
ATOM 2228 C C . PHE B 1 106 ? -1.889 7.391 33.259 1.00 37.32 105 PHE B C 1
ATOM 2229 O O . PHE B 1 106 ? -3.011 7.839 33.006 1.00 32.52 105 PHE B O 1
ATOM 2237 N N . ILE B 1 107 ? -0.979 8.079 33.973 1.00 35.32 106 ILE B N 1
ATOM 2238 C CA . ILE B 1 107 ? -1.288 9.411 34.506 1.00 36.35 106 ILE B CA 1
ATOM 2239 C C . ILE B 1 107 ? -1.074 10.489 33.437 1.00 38.84 106 ILE B C 1
ATOM 2240 O O . ILE B 1 107 ? 0.054 10.844 33.097 1.00 36.67 106 ILE B O 1
ATOM 2245 N N . VAL B 1 108 ? -2.189 11.030 32.940 1.00 40.53 107 VAL B N 1
ATOM 2246 C CA . VAL B 1 108 ? -2.176 12.110 31.968 1.00 45.03 107 VAL B CA 1
ATOM 2247 C C . VAL B 1 108 ? -1.976 13.451 32.679 1.00 45.08 107 VAL B C 1
ATOM 2248 O O . VAL B 1 108 ? -1.249 14.305 32.177 1.00 43.82 107 VAL B O 1
ATOM 2252 N N . GLU B 1 109 ? -2.649 13.631 33.828 1.00 46.79 108 GLU B N 1
ATOM 2253 C CA . GLU B 1 109 ? -2.513 14.822 34.661 1.00 45.79 108 GLU B CA 1
ATOM 2254 C C . GLU B 1 109 ? -2.764 14.486 36.129 1.00 39.24 108 GLU B C 1
ATOM 2255 O O . GLU B 1 109 ? -3.475 13.536 36.451 1.00 39.05 108 GLU B O 1
ATOM 2261 N N . GLY B 1 110 ? -2.198 15.311 37.008 1.00 38.20 109 GLY B N 1
ATOM 2262 C CA . GLY B 1 110 ? -2.512 15.286 38.426 1.00 40.40 109 GLY B CA 1
ATOM 2263 C C . GLY B 1 110 ? -1.390 14.631 39.231 1.00 41.62 109 GLY B C 1
ATOM 2264 O O . GLY B 1 110 ? -0.465 14.052 38.656 1.00 41.92 109 GLY B O 1
ATOM 2265 N N . THR B 1 111 ? -1.487 14.735 40.563 1.00 39.99 110 THR B N 1
ATOM 2266 C CA . THR B 1 111 ? -0.566 14.039 41.449 1.00 42.70 110 THR B CA 1
ATOM 2267 C C . THR B 1 111 ? -1.386 13.360 42.537 1.00 42.92 110 THR B C 1
ATOM 2268 O O . THR B 1 111 ? -2.594 13.563 42.611 1.00 47.21 110 THR B O 1
ATOM 2272 N N . GLY B 1 112 ? -0.730 12.534 43.349 1.00 42.84 111 GLY B N 1
ATOM 2273 C CA . GLY B 1 112 ? -1.439 11.853 44.416 1.00 44.90 111 GLY B CA 1
ATOM 2274 C C . GLY B 1 112 ? -0.701 10.611 44.906 1.00 43.54 111 GLY B C 1
ATOM 2275 O O . GLY B 1 112 ? 0.484 10.413 44.620 1.00 38.09 111 GLY B O 1
ATOM 2276 N N . GLU B 1 113 ? -1.437 9.788 45.656 1.00 44.31 112 GLU B N 1
ATOM 2277 C CA . GLU B 1 113 ? -0.917 8.542 46.198 1.00 49.19 112 GLU B CA 1
ATOM 2278 C C . GLU B 1 113 ? -1.727 7.362 45.662 1.00 43.83 112 GLU B C 1
ATOM 2279 O O . GLU B 1 113 ? -2.959 7.416 45.609 1.00 44.44 112 GLU B O 1
ATOM 2285 N N . LEU B 1 114 ? -1.005 6.319 45.229 1.00 44.15 113 LEU B N 1
ATOM 2286 C CA . LEU B 1 114 ? -1.555 4.990 44.976 1.00 41.57 113 LEU B CA 1
ATOM 2287 C C . LEU B 1 114 ? -1.108 4.058 46.090 1.00 38.94 113 LEU B C 1
ATOM 2288 O O . LEU B 1 114 ? 0.098 3.921 46.336 1.00 40.36 113 LEU B O 1
ATOM 2293 N N . GLU B 1 115 ? -2.100 3.448 46.746 1.00 37.01 114 GLU B N 1
ATOM 2294 C CA . GLU B 1 115 ? -1.839 2.397 47.715 1.00 44.58 114 GLU B CA 1
ATOM 2295 C C . GLU B 1 115 ? -2.190 1.041 47.106 1.00 44.47 114 GLU B C 1
ATOM 2296 O O . GLU B 1 115 ? -3.325 0.820 46.660 1.00 43.14 114 GLU B O 1
ATOM 2302 N N . VAL B 1 116 ? -1.199 0.141 47.089 1.00 43.76 115 VAL B N 1
ATOM 2303 C CA . VAL B 1 116 ? -1.460 -1.230 46.668 1.00 47.73 115 VAL B CA 1
ATOM 2304 C C . VAL B 1 116 ? -0.911 -2.173 47.729 1.00 46.80 115 VAL B C 1
ATOM 2305 O O . VAL B 1 116 ? 0.293 -2.192 48.002 1.00 44.63 115 VAL B O 1
ATOM 2309 N N . GLU B 1 117 ? -1.827 -2.957 48.306 1.00 46.54 116 GLU B N 1
ATOM 2310 C CA . GLU B 1 117 ? -1.455 -3.982 49.261 1.00 46.46 116 GLU B CA 1
ATOM 2311 C C . GLU B 1 117 ? -0.472 -3.380 50.270 1.00 49.09 116 GLU B C 1
ATOM 2312 O O . GLU B 1 117 ? 0.634 -3.893 50.460 1.00 50.47 116 GLU B O 1
ATOM 2318 N N . GLY B 1 118 ? -0.872 -2.241 50.862 1.00 48.42 117 GLY B N 1
ATOM 2319 C CA . GLY B 1 118 ? -0.190 -1.646 52.002 1.00 46.67 117 GLY B CA 1
ATOM 2320 C C . GLY B 1 118 ? 1.021 -0.780 51.655 1.00 47.27 117 GLY B C 1
ATOM 2321 O O . GLY B 1 118 ? 1.669 -0.264 52.552 1.00 52.51 117 GLY B O 1
ATOM 2322 N N . GLU B 1 119 ? 1.346 -0.632 50.368 1.00 47.92 118 GLU B N 1
ATOM 2323 C CA . GLU B 1 119 ? 2.489 0.170 49.958 1.00 47.21 118 GLU B CA 1
ATOM 2324 C C . GLU B 1 119 ? 1.996 1.365 49.149 1.00 45.90 118 GLU B C 1
ATOM 2325 O O . GLU B 1 119 ? 1.127 1.229 48.282 1.00 45.01 118 GLU B O 1
ATOM 2331 N N . VAL B 1 120 ? 2.606 2.521 49.419 1.00 41.67 119 VAL B N 1
ATOM 2332 C CA . VAL B 1 120 ? 2.174 3.779 48.831 1.00 43.06 119 VAL B CA 1
ATOM 2333 C C . VAL B 1 120 ? 3.213 4.252 47.820 1.00 39.59 119 VAL B C 1
ATOM 2334 O O . VAL B 1 120 ? 4.415 4.227 48.086 1.00 38.16 119 VAL B O 1
ATOM 2338 N N . TYR B 1 121 ? 2.731 4.679 46.652 1.00 39.71 120 TYR B N 1
ATOM 2339 C CA . TYR B 1 121 ? 3.586 5.395 45.709 1.00 41.70 120 TYR B CA 1
ATOM 2340 C C . TYR B 1 121 ? 2.962 6.763 45.423 1.00 41.22 120 TYR B C 1
ATOM 2341 O O . TYR B 1 121 ? 1.732 6.881 45.361 1.00 37.58 120 TYR B O 1
ATOM 2350 N N . SER B 1 122 ? 3.810 7.787 45.253 1.00 38.77 121 SER B N 1
ATOM 2351 C CA . SER B 1 122 ? 3.344 9.128 44.896 1.00 38.33 121 SER B CA 1
ATOM 2352 C C . SER B 1 122 ? 3.536 9.361 43.405 1.00 37.35 121 SER B C 1
ATOM 2353 O O . SER B 1 122 ? 4.675 9.471 42.965 1.00 33.87 121 SER B O 1
ATOM 2356 N N . TYR B 1 123 ? 2.426 9.447 42.658 1.00 33.33 122 TYR B N 1
ATOM 2357 C CA . TYR B 1 123 ? 2.513 9.493 41.218 1.00 34.59 122 TYR B CA 1
ATOM 2358 C C . TYR B 1 123 ? 2.494 10.945 40.755 1.00 39.57 122 TYR B C 1
ATOM 2359 O O . TYR B 1 123 ? 2.006 11.832 41.455 1.00 44.91 122 TYR B O 1
ATOM 2368 N N . LYS B 1 124 ? 2.994 11.155 39.539 1.00 38.34 123 LYS B N 1
ATOM 2369 C CA . LYS B 1 124 ? 3.001 12.448 38.887 1.00 41.24 123 LYS B CA 1
ATOM 2370 C C . LYS B 1 124 ? 2.576 12.184 37.445 1.00 40.12 123 LYS B C 1
ATOM 2371 O O . LYS B 1 124 ? 2.425 11.035 37.061 1.00 46.60 123 LYS B O 1
ATOM 2377 N N . PRO B 1 125 ? 2.378 13.202 36.586 1.00 39.17 124 PRO B N 1
ATOM 2378 C CA . PRO B 1 125 ? 1.951 12.935 35.214 1.00 38.92 124 PRO B CA 1
ATOM 2379 C C . PRO B 1 125 ? 2.893 12.055 34.383 1.00 40.75 124 PRO B C 1
ATOM 2380 O O . PRO B 1 125 ? 4.116 12.174 34.473 1.00 40.61 124 PRO B O 1
ATOM 2384 N N . PHE B 1 126 ? 2.294 11.158 33.586 1.00 37.17 125 PHE B N 1
ATOM 2385 C CA . PHE B 1 126 ? 2.967 10.285 32.632 1.00 38.79 125 PHE B CA 1
ATOM 2386 C C . PHE B 1 126 ? 3.680 9.122 33.319 1.00 41.45 125 PHE B C 1
ATOM 2387 O O . PHE B 1 126 ? 4.383 8.350 32.673 1.00 41.28 125 PHE B O 1
ATOM 2395 N N . ASP B 1 127 ? 3.467 8.987 34.629 1.00 39.57 126 ASP B N 1
ATOM 2396 C CA . ASP B 1 127 ? 3.763 7.754 35.319 1.00 36.44 126 ASP B CA 1
ATOM 2397 C C . ASP B 1 127 ? 2.803 6.668 34.818 1.00 38.30 126 ASP B C 1
ATOM 2398 O O . ASP B 1 127 ? 1.658 6.941 34.421 1.00 34.26 126 ASP B O 1
ATOM 2403 N N . ILE B 1 128 ? 3.286 5.421 34.867 1.00 37.22 127 ILE B N 1
ATOM 2404 C CA . ILE B 1 128 ? 2.530 4.239 34.492 1.00 39.44 127 ILE B CA 1
ATOM 2405 C C . ILE B 1 128 ? 2.571 3.295 35.683 1.00 36.54 127 ILE B C 1
ATOM 2406 O O . ILE B 1 128 ? 3.638 3.093 36.271 1.00 34.42 127 ILE B O 1
ATOM 2411 N N . MET B 1 129 ? 1.397 2.740 36.021 1.00 36.77 128 MET B N 1
ATOM 2412 C CA . MET B 1 129 ? 1.239 1.921 37.215 1.00 38.30 128 MET B CA 1
ATOM 2413 C C . MET B 1 129 ? 0.193 0.835 36.970 1.00 35.05 128 MET B C 1
ATOM 2414 O O . MET B 1 129 ? -0.804 1.078 36.302 1.00 36.96 128 MET B O 1
ATOM 2419 N N . THR B 1 130 ? 0.432 -0.361 37.526 1.00 37.28 129 THR B N 1
ATOM 2420 C CA . THR B 1 130 ? -0.496 -1.482 37.427 1.00 37.89 129 THR B CA 1
ATOM 2421 C C . THR B 1 130 ? -1.035 -1.821 38.813 1.00 40.08 129 THR B C 1
ATOM 2422 O O . THR B 1 130 ? -0.324 -1.686 39.817 1.00 37.01 129 THR B O 1
ATOM 2426 N N . CYS B 1 131 ? -2.312 -2.227 38.844 1.00 39.85 130 CYS B N 1
ATOM 2427 C CA . CYS B 1 131 ? -2.903 -2.812 40.037 1.00 43.18 130 CYS B CA 1
ATOM 2428 C C . CYS B 1 131 ? -3.179 -4.294 39.770 1.00 41.56 130 CYS B C 1
ATOM 2429 O O . CYS B 1 131 ? -4.222 -4.634 39.211 1.00 40.82 130 CYS B O 1
ATOM 2432 N N . PRO B 1 132 ? -2.267 -5.217 40.157 1.00 39.63 131 PRO B N 1
ATOM 2433 C CA . PRO B 1 132 ? -2.430 -6.647 39.845 1.00 40.45 131 PRO B CA 1
ATOM 2434 C C . PRO B 1 132 ? -3.778 -7.230 40.278 1.00 38.92 131 PRO B C 1
ATOM 2435 O O . PRO B 1 132 ? -4.378 -6.777 41.250 1.00 38.31 131 PRO B O 1
ATOM 2439 N N . ALA B 1 133 ? -4.241 -8.254 39.558 1.00 37.42 132 ALA B N 1
ATOM 2440 C CA . ALA B 1 133 ? -5.517 -8.892 39.847 1.00 38.13 132 ALA B CA 1
ATOM 2441 C C . ALA B 1 133 ? -5.667 -9.149 41.350 1.00 37.93 132 ALA B C 1
ATOM 2442 O O . ALA B 1 133 ? -4.769 -9.701 41.979 1.00 38.90 132 ALA B O 1
ATOM 2444 N N . TRP B 1 134 ? -6.800 -8.729 41.925 1.00 35.65 133 TRP B N 1
ATOM 2445 C CA . TRP B 1 134 ? -7.172 -9.079 43.292 1.00 38.51 133 TRP B CA 1
ATOM 2446 C C . TRP B 1 134 ? -6.241 -8.444 44.323 1.00 40.41 133 TRP B C 1
ATOM 2447 O O . TRP B 1 134 ? -6.262 -8.860 45.477 1.00 38.17 133 TRP B O 1
ATOM 2458 N N . SER B 1 135 ? -5.417 -7.464 43.926 1.00 40.85 134 SER B N 1
ATOM 2459 C CA . SER B 1 135 ? -4.666 -6.715 44.926 1.00 44.33 134 SER B CA 1
ATOM 2460 C C . SER B 1 135 ? -5.537 -5.586 45.461 1.00 44.12 134 SER B C 1
ATOM 2461 O O . SER B 1 135 ? -6.257 -4.969 44.677 1.00 46.50 134 SER B O 1
ATOM 2464 N N . TYR B 1 136 ? -5.456 -5.332 46.779 1.00 42.24 135 TYR B N 1
ATOM 2465 C CA . TYR B 1 136 ? -6.092 -4.163 47.388 1.00 44.00 135 TYR B CA 1
ATOM 2466 C C . TYR B 1 136 ? -5.406 -2.900 46.879 1.00 38.26 135 TYR B C 1
ATOM 2467 O O . TYR B 1 136 ? -4.182 -2.746 47.014 1.00 35.80 135 TYR B O 1
ATOM 2476 N N . HIS B 1 137 ? -6.213 -2.016 46.283 1.00 34.10 136 HIS B N 1
ATOM 2477 C CA . HIS B 1 137 ? -5.669 -0.764 45.776 1.00 34.94 136 HIS B CA 1
ATOM 2478 C C . HIS B 1 137 ? -6.585 0.403 46.130 1.00 35.68 136 HIS B C 1
ATOM 2479 O O . HIS B 1 137 ? -7.806 0.245 46.210 1.00 34.76 136 HIS B O 1
ATOM 2486 N N . ALA B 1 138 ? -5.957 1.573 46.319 1.00 36.74 137 ALA B N 1
ATOM 2487 C CA . ALA B 1 138 ? -6.634 2.799 46.710 1.00 38.58 137 ALA B CA 1
ATOM 2488 C C . ALA B 1 138 ? -5.925 3.995 46.085 1.00 39.10 137 ALA B C 1
ATOM 2489 O O . ALA B 1 138 ? -4.698 3.957 45.919 1.00 37.17 137 ALA B O 1
ATOM 2491 N N . TRP B 1 139 ? -6.720 5.051 45.804 1.00 42.23 138 TRP B N 1
ATOM 2492 C CA . TRP B 1 139 ? -6.291 6.308 45.193 1.00 43.85 138 TRP B CA 1
ATOM 2493 C C . TRP B 1 139 ? -6.575 7.489 46.125 1.00 44.27 138 TRP B C 1
ATOM 2494 O O . TRP B 1 139 ? -7.644 7.553 46.727 1.00 41.36 138 TRP B O 1
ATOM 2505 N N . ARG B 1 140 ? -5.655 8.466 46.192 1.00 47.84 139 ARG B N 1
ATOM 2506 C CA . ARG B 1 140 ? -6.013 9.792 46.694 1.00 46.17 139 ARG B CA 1
ATOM 2507 C C . ARG B 1 140 ? -5.292 10.888 45.908 1.00 43.20 139 ARG B C 1
ATOM 2508 O O . ARG B 1 140 ? -4.061 10.976 45.943 1.00 45.66 139 ARG B O 1
ATOM 2516 N N . ALA B 1 141 ? -6.073 11.730 45.216 1.00 39.44 140 ALA B N 1
ATOM 2517 C CA . ALA B 1 141 ? -5.529 12.829 44.425 1.00 41.77 140 ALA B CA 1
ATOM 2518 C C . ALA B 1 141 ? -5.014 13.968 45.319 1.00 42.55 140 ALA B C 1
ATOM 2519 O O . ALA B 1 141 ? -5.682 14.376 46.259 1.00 45.29 140 ALA B O 1
ATOM 2521 N N . THR B 1 142 ? -3.824 14.497 45.013 1.00 41.09 141 THR B N 1
ATOM 2522 C CA . THR B 1 142 ? -3.242 15.608 45.755 1.00 42.25 141 THR B CA 1
ATOM 2523 C C . THR B 1 142 ? -3.037 16.822 44.842 1.00 44.31 141 THR B C 1
ATOM 2524 O O . THR B 1 142 ? -3.552 16.859 43.715 1.00 45.64 141 THR B O 1
ATOM 2528 N N . GLY B 1 143 ? -2.287 17.818 45.344 1.00 39.17 142 GLY B N 1
ATOM 2529 C CA . GLY B 1 143 ? -1.965 19.010 44.571 1.00 40.77 142 GLY B CA 1
ATOM 2530 C C . GLY B 1 143 ? -3.188 19.883 44.275 1.00 45.57 142 GLY B C 1
ATOM 2531 O O . GLY B 1 143 ? -4.093 19.993 45.099 1.00 49.20 142 GLY B O 1
ATOM 2532 N N . ASP B 1 144 ? -3.213 20.499 43.081 1.00 44.72 143 ASP B N 1
ATOM 2533 C CA . ASP B 1 144 ? -4.178 21.537 42.746 1.00 42.74 143 ASP B CA 1
ATOM 2534 C C . ASP B 1 144 ? -4.910 21.171 41.455 1.00 43.45 143 ASP B C 1
ATOM 2535 O O . ASP B 1 144 ? -6.082 21.495 41.295 1.00 40.55 143 ASP B O 1
ATOM 2540 N N . LYS B 1 145 ? -4.226 20.449 40.558 1.00 44.59 144 LYS B N 1
ATOM 2541 C CA . LYS B 1 145 ? -4.818 19.989 39.310 1.00 41.97 144 LYS B CA 1
ATOM 2542 C C . LYS B 1 145 ? -5.469 18.629 39.553 1.00 37.82 144 LYS B C 1
ATOM 2543 O O . LYS B 1 145 ? -4.922 17.800 40.271 1.00 33.26 144 LYS B O 1
ATOM 2549 N N . ASP B 1 146 ? -6.652 18.424 38.962 1.00 33.80 145 ASP B N 1
ATOM 2550 C CA . ASP B 1 146 ? -7.275 17.117 38.877 1.00 40.40 145 ASP B CA 1
ATOM 2551 C C . ASP B 1 146 ? -6.313 16.041 38.362 1.00 43.06 145 ASP B C 1
ATOM 2552 O O . ASP B 1 146 ? -5.505 16.280 37.466 1.00 38.59 145 ASP B O 1
ATOM 2557 N N . THR B 1 147 ? -6.437 14.836 38.937 1.00 46.18 146 THR B N 1
ATOM 2558 C CA . THR B 1 147 ? -5.864 13.626 38.367 1.00 42.17 146 THR B CA 1
ATOM 2559 C C . THR B 1 147 ? -6.788 13.099 37.268 1.00 44.88 146 THR B C 1
ATOM 2560 O O . THR B 1 147 ? -7.987 12.879 37.503 1.00 43.78 146 THR B O 1
ATOM 2564 N N . LEU B 1 148 ? -6.224 12.943 36.059 1.00 42.21 147 LEU B N 1
ATOM 2565 C CA . LEU B 1 148 ? -6.925 12.297 34.959 1.00 42.07 147 LEU B CA 1
ATOM 2566 C C . LEU B 1 148 ? -6.108 11.110 34.474 1.00 40.92 147 LEU B C 1
ATOM 2567 O O . LEU B 1 148 ? -4.913 11.238 34.233 1.00 45.53 147 LEU B O 1
ATOM 2572 N N . MET B 1 149 ? -6.771 9.961 34.357 1.00 40.85 148 MET B N 1
ATOM 2573 C CA . MET B 1 149 ? -6.095 8.697 34.124 1.00 40.77 148 MET B CA 1
ATOM 2574 C C . MET B 1 149 ? -6.615 8.069 32.839 1.00 39.51 148 MET B C 1
ATOM 2575 O O . MET B 1 149 ? -7.819 8.095 32.550 1.00 38.55 148 MET B O 1
ATOM 2580 N N . TYR B 1 150 ? -5.668 7.511 32.085 1.00 35.81 149 TYR B N 1
ATOM 2581 C CA . TYR B 1 150 ? -5.979 6.665 30.943 1.00 39.95 149 TYR B CA 1
ATOM 2582 C C . TYR B 1 150 ? -5.764 5.216 31.385 1.00 36.42 149 TYR B C 1
ATOM 2583 O O . TYR B 1 150 ? -4.654 4.860 31.821 1.00 35.25 149 TYR B O 1
ATOM 2592 N N . VAL B 1 151 ? -6.863 4.438 31.376 1.00 34.39 150 VAL B N 1
ATOM 2593 C CA . VAL B 1 151 ? -6.910 3.150 32.068 1.00 38.98 150 VAL B CA 1
ATOM 2594 C C . VAL B 1 151 ? -7.311 2.045 31.090 1.00 38.95 150 VAL B C 1
ATOM 2595 O O . VAL B 1 151 ? -8.340 2.139 30.399 1.00 36.47 150 VAL B O 1
ATOM 2599 N N . ILE B 1 152 ? -6.477 0.997 31.062 1.00 37.47 151 ILE B N 1
ATOM 2600 C CA . ILE B 1 152 ? -6.775 -0.197 30.282 1.00 40.11 151 ILE B CA 1
ATOM 2601 C C . ILE B 1 152 ? -6.993 -1.357 31.244 1.00 39.64 151 ILE B C 1
ATOM 2602 O O . ILE B 1 152 ? -6.247 -1.491 32.211 1.00 41.47 151 ILE B O 1
ATOM 2607 N N . HIS B 1 153 ? -8.018 -2.173 30.963 1.00 39.67 152 HIS B N 1
ATOM 2608 C CA . HIS B 1 153 ? -8.404 -3.257 31.850 1.00 42.66 152 HIS B CA 1
ATOM 2609 C C . HIS B 1 153 ? -8.955 -4.456 31.075 1.00 44.60 152 HIS B C 1
ATOM 2610 O O . HIS B 1 153 ? -9.280 -4.367 29.892 1.00 50.91 152 HIS B O 1
ATOM 2617 N N . ASP B 1 154 ? -9.083 -5.585 31.776 1.00 45.68 153 ASP B N 1
ATOM 2618 C CA . ASP B 1 154 ? -9.538 -6.826 31.172 1.00 49.80 153 ASP B CA 1
ATOM 2619 C C . ASP B 1 154 ? -10.871 -7.264 31.788 1.00 47.00 153 ASP B C 1
ATOM 2620 O O . ASP B 1 154 ? -11.312 -8.400 31.613 1.00 44.38 153 ASP B O 1
ATOM 2625 N N . MET B 1 155 ? -11.522 -6.326 32.481 1.00 45.17 154 MET B N 1
ATOM 2626 C CA . MET B 1 155 ? -12.717 -6.613 33.249 1.00 45.62 154 MET B CA 1
ATOM 2627 C C . MET B 1 155 ? -13.775 -7.267 32.364 1.00 46.41 154 MET B C 1
ATOM 2628 O O . MET B 1 155 ? -14.425 -8.226 32.781 1.00 47.82 154 MET B O 1
ATOM 2633 N N . ALA B 1 156 ? -13.951 -6.735 31.150 1.00 44.94 155 ALA B N 1
ATOM 2634 C CA . ALA B 1 156 ? -15.036 -7.172 30.290 1.00 47.33 155 ALA B CA 1
ATOM 2635 C C . ALA B 1 156 ? -14.789 -8.612 29.836 1.00 48.52 155 ALA B C 1
ATOM 2636 O O . ALA B 1 156 ? -15.731 -9.386 29.642 1.00 43.80 155 ALA B O 1
ATOM 2638 N N . LEU B 1 157 ? -13.508 -8.956 29.667 1.00 44.77 156 LEU B N 1
ATOM 2639 C CA . LEU B 1 157 ? -13.156 -10.289 29.211 1.00 46.03 156 LEU B CA 1
ATOM 2640 C C . LEU B 1 157 ? -13.597 -11.292 30.283 1.00 42.48 156 LEU B C 1
ATOM 2641 O O . LEU B 1 157 ? -14.311 -12.261 29.991 1.00 37.18 156 LEU B O 1
ATOM 2646 N N . LEU B 1 158 ? -13.241 -10.994 31.542 1.00 34.74 157 LEU B N 1
ATOM 2647 C CA . LEU B 1 158 ? -13.624 -11.847 32.652 1.00 32.33 157 LEU B CA 1
ATOM 2648 C C . LEU B 1 158 ? -15.144 -11.898 32.799 1.00 32.85 157 LEU B C 1
ATOM 2649 O O . LEU B 1 158 ? -15.696 -12.940 33.134 1.00 32.13 157 LEU B O 1
ATOM 2654 N N . ALA B 1 159 ? -15.820 -10.780 32.514 1.00 36.18 158 ALA B N 1
ATOM 2655 C CA . ALA B 1 159 ? -17.266 -10.699 32.677 1.00 38.42 158 ALA B CA 1
ATOM 2656 C C . ALA B 1 159 ? -17.944 -11.605 31.651 1.00 35.82 158 ALA B C 1
ATOM 2657 O O . ALA B 1 159 ? -18.866 -12.318 32.000 1.00 34.81 158 ALA B O 1
ATOM 2659 N N . TYR B 1 160 ? -17.445 -11.591 30.406 1.00 38.89 159 TYR B N 1
ATOM 2660 C CA . TYR B 1 160 ? -17.998 -12.364 29.298 1.00 38.66 159 TYR B CA 1
ATOM 2661 C C . TYR B 1 160 ? -17.861 -13.865 29.567 1.00 36.02 159 TYR B C 1
ATOM 2662 O O . TYR B 1 160 ? -18.706 -14.669 29.177 1.00 30.78 159 TYR B O 1
ATOM 2671 N N . MET B 1 161 ? -16.774 -14.230 30.248 1.00 36.48 160 MET B N 1
ATOM 2672 C CA . MET B 1 161 ? -16.532 -15.593 30.671 1.00 38.04 160 MET B CA 1
ATOM 2673 C C . MET B 1 161 ? -17.355 -15.941 31.912 1.00 39.65 160 MET B C 1
ATOM 2674 O O . MET B 1 161 ? -17.413 -17.107 32.288 1.00 42.51 160 MET B O 1
ATOM 2679 N N . ARG B 1 162 ? -17.927 -14.930 32.583 1.00 37.92 161 ARG B N 1
ATOM 2680 C CA . ARG B 1 162 ? -18.544 -15.085 33.898 1.00 33.67 161 ARG B CA 1
ATOM 2681 C C . ARG B 1 162 ? -17.534 -15.574 34.934 1.00 32.93 161 ARG B C 1
ATOM 2682 O O . ARG B 1 162 ? -17.903 -16.355 35.793 1.00 34.14 161 ARG B O 1
ATOM 2690 N N . ALA B 1 163 ? -16.276 -15.126 34.869 1.00 33.25 162 ALA B N 1
ATOM 2691 C CA . ALA B 1 163 ? -15.275 -15.523 35.851 1.00 35.29 162 ALA B CA 1
ATOM 2692 C C . ALA B 1 163 ? -14.731 -14.300 36.597 1.00 37.59 162 ALA B C 1
ATOM 2693 O O . ALA B 1 163 ? -13.686 -14.393 37.251 1.00 37.27 162 ALA B O 1
ATOM 2695 N N . LEU B 1 164 ? -15.439 -13.165 36.494 1.00 33.75 163 LEU B N 1
ATOM 2696 C CA . LEU B 1 164 ? -15.039 -11.930 37.156 1.00 37.65 163 LEU B CA 1
ATOM 2697 C C . LEU B 1 164 ? -15.570 -11.875 38.590 1.00 41.38 163 LEU B C 1
ATOM 2698 O O . LEU B 1 164 ? -16.741 -12.182 38.834 1.00 40.27 163 LEU B O 1
ATOM 2703 N N . PHE B 1 165 ? -14.687 -11.447 39.512 1.00 42.17 164 PHE B N 1
ATOM 2704 C CA . PHE B 1 165 ? -14.978 -11.189 40.917 1.00 43.76 164 PHE B CA 1
ATOM 2705 C C . PHE B 1 165 ? -14.582 -9.760 41.298 1.00 47.30 164 PHE B C 1
ATOM 2706 O O . PHE B 1 165 ? -13.550 -9.241 40.877 1.00 50.97 164 PHE B O 1
ATOM 2714 N N . TRP B 1 166 ? -15.411 -9.152 42.147 1.00 49.78 165 TRP B N 1
ATOM 2715 C CA . TRP B 1 166 ? -15.281 -7.772 42.578 1.00 49.47 165 TRP B CA 1
ATOM 2716 C C . TRP B 1 166 ? -15.612 -7.667 44.073 1.00 50.57 165 TRP B C 1
ATOM 2717 O O . TRP B 1 166 ? -16.690 -8.077 44.508 1.00 52.39 165 TRP B O 1
ATOM 2728 N N . GLU B 1 167 ? -14.665 -7.147 44.867 1.00 46.78 166 GLU B N 1
ATOM 2729 C CA . GLU B 1 167 ? -14.911 -6.874 46.273 1.00 44.27 166 GLU B CA 1
ATOM 2730 C C . GLU B 1 167 ? -14.845 -5.365 46.523 1.00 44.16 166 GLU B C 1
ATOM 2731 O O . GLU B 1 167 ? -13.773 -4.783 46.645 1.00 40.21 166 GLU B O 1
ATOM 2737 N N . GLU B 1 168 ? -16.015 -4.733 46.595 1.00 44.79 167 GLU B N 1
ATOM 2738 C CA . GLU B 1 168 ? -16.081 -3.338 46.978 1.00 50.42 167 GLU B CA 1
ATOM 2739 C C . GLU B 1 168 ? -17.297 -3.131 47.883 1.00 53.60 167 GLU B C 1
ATOM 2740 O O . GLU B 1 168 ? -18.376 -3.633 47.597 1.00 57.86 167 GLU B O 1
ATOM 2746 N N . PRO B 1 169 ? -17.168 -2.434 49.034 1.00 54.09 168 PRO B N 1
ATOM 2747 C CA . PRO B 1 169 ? -15.873 -1.953 49.526 1.00 49.97 168 PRO B CA 1
ATOM 2748 C C . PRO B 1 169 ? -15.152 -3.136 50.158 1.00 46.26 168 PRO B C 1
ATOM 2749 O O . PRO B 1 169 ? -15.717 -4.222 50.193 1.00 45.20 168 PRO B O 1
ATOM 2753 N N . LYS B 1 170 ? -13.933 -2.899 50.673 1.00 44.03 169 LYS B N 1
ATOM 2754 C CA . LYS B 1 170 ? -13.088 -3.915 51.281 1.00 42.10 169 LYS B CA 1
ATOM 2755 C C . LYS B 1 170 ? -13.902 -4.697 52.307 1.00 46.34 169 LYS B C 1
ATOM 2756 O O . LYS B 1 170 ? -14.664 -4.105 53.060 1.00 44.85 169 LYS B O 1
ATOM 2762 N N . GLY B 1 171 ? -13.720 -6.025 52.328 1.00 50.09 170 GLY B N 1
ATOM 2763 C CA . GLY B 1 171 ? -14.470 -6.912 53.199 1.00 43.40 170 GLY B CA 1
ATOM 2764 C C . GLY B 1 171 ? -15.008 -8.106 52.423 1.00 44.07 170 GLY B C 1
ATOM 2765 O O . GLY B 1 171 ? -15.707 -7.928 51.428 1.00 41.11 170 GLY B O 1
ATOM 2766 N N . SER B 1 172 ? -14.688 -9.310 52.918 1.00 46.24 171 SER B N 1
ATOM 2767 C CA . SER B 1 172 ? -14.954 -10.562 52.222 1.00 47.49 171 SER B CA 1
ATOM 2768 C C . SER B 1 172 ? -16.444 -10.724 51.941 1.00 47.41 171 SER B C 1
ATOM 2769 O O . SER B 1 172 ? -16.809 -11.437 51.019 1.00 48.88 171 SER B O 1
ATOM 2772 N N . GLU B 1 173 ? -17.300 -10.099 52.759 1.00 45.65 172 GLU B N 1
ATOM 2773 C CA . GLU B 1 173 ? -18.738 -10.188 52.551 1.00 45.79 172 GLU B CA 1
ATOM 2774 C C . GLU B 1 173 ? -19.142 -9.352 51.338 1.00 46.82 172 GLU B C 1
ATOM 2775 O O . GLU B 1 173 ? -20.273 -9.448 50.876 1.00 51.50 172 GLU B O 1
ATOM 2781 N N . ASN B 1 174 ? -18.237 -8.503 50.838 1.00 45.52 173 ASN B N 1
ATOM 2782 C CA . ASN B 1 174 ? -18.600 -7.671 49.707 1.00 44.65 173 ASN B CA 1
ATOM 2783 C C . ASN B 1 174 ? -18.212 -8.351 48.396 1.00 44.66 173 ASN B C 1
ATOM 2784 O O . ASN B 1 174 ? -18.444 -7.798 47.326 1.00 48.33 173 ASN B O 1
ATOM 2789 N N . ILE B 1 175 ? -17.688 -9.576 48.475 1.00 41.53 174 ILE B N 1
ATOM 2790 C CA . ILE B 1 175 ? -17.255 -10.252 47.268 1.00 39.39 174 ILE B CA 1
ATOM 2791 C C . ILE B 1 175 ? -18.467 -10.659 46.438 1.00 40.39 174 ILE B C 1
ATOM 2792 O O . ILE B 1 175 ? -19.410 -11.229 46.951 1.00 37.94 174 ILE B O 1
ATOM 2797 N N . ARG B 1 176 ? -18.451 -10.338 45.145 1.00 41.69 175 ARG B N 1
ATOM 2798 C CA . ARG B 1 176 ? -19.524 -10.811 44.293 1.00 42.32 175 ARG B CA 1
ATOM 2799 C C . ARG B 1 176 ? -18.955 -11.583 43.107 1.00 45.85 175 ARG B C 1
ATOM 2800 O O . ARG B 1 176 ? -17.889 -11.265 42.571 1.00 45.58 175 ARG B O 1
ATOM 2808 N N . HIS B 1 177 ? -19.679 -12.637 42.739 1.00 42.48 176 HIS B N 1
ATOM 2809 C CA . HIS B 1 177 ? -19.544 -13.213 41.420 1.00 38.40 176 HIS B CA 1
ATOM 2810 C C . HIS B 1 177 ? -20.358 -12.339 40.469 1.00 37.92 176 HIS B C 1
ATOM 2811 O O . HIS B 1 177 ? -21.581 -12.319 40.548 1.00 37.04 176 HIS B O 1
ATOM 2818 N N . MET B 1 178 ? -19.668 -11.615 39.577 1.00 35.28 177 MET B N 1
ATOM 2819 C CA . MET B 1 178 ? -20.266 -10.521 38.833 1.00 34.73 177 MET B CA 1
ATOM 2820 C C . MET B 1 178 ? -21.042 -11.045 37.634 1.00 35.61 177 MET B C 1
ATOM 2821 O O . MET B 1 178 ? -20.485 -11.175 36.548 1.00 40.37 177 MET B O 1
ATOM 2826 N N . VAL B 1 179 ? -22.327 -11.337 37.860 1.00 36.62 178 VAL B N 1
ATOM 2827 C CA . VAL B 1 179 ? -23.285 -11.736 36.837 1.00 37.12 178 VAL B CA 1
ATOM 2828 C C . VAL B 1 179 ? -24.609 -11.067 37.179 1.00 36.91 178 VAL B C 1
ATOM 2829 O O . VAL B 1 179 ? -24.839 -10.743 38.343 1.00 40.57 178 VAL B O 1
ATOM 2833 N N . LYS B 1 180 ? -25.473 -10.904 36.176 1.00 38.52 179 LYS B N 1
ATOM 2834 C CA . LYS B 1 180 ? -26.720 -10.170 36.342 1.00 46.15 179 LYS B CA 1
ATOM 2835 C C . LYS B 1 180 ? -27.520 -10.736 37.514 1.00 51.31 179 LYS B C 1
ATOM 2836 O O . LYS B 1 180 ? -28.027 -11.849 37.451 1.00 59.94 179 LYS B O 1
ATOM 2842 N N . GLY B 1 181 ? -27.613 -9.948 38.592 1.00 59.98 180 GLY B N 1
ATOM 2843 C CA . GLY B 1 181 ? -28.205 -10.398 39.841 1.00 69.29 180 GLY B CA 1
ATOM 2844 C C . GLY B 1 181 ? -27.188 -10.565 40.975 1.00 75.30 180 GLY B C 1
ATOM 2845 O O . GLY B 1 181 ? -27.456 -11.312 41.911 1.00 73.63 180 GLY B O 1
ATOM 2846 N N . SER B 1 182 ? -26.019 -9.904 40.862 1.00 77.59 181 SER B N 1
ATOM 2847 C CA . SER B 1 182 ? -25.119 -9.587 41.970 1.00 72.91 181 SER B CA 1
ATOM 2848 C C . SER B 1 182 ? -23.943 -8.726 41.486 1.00 71.48 181 SER B C 1
ATOM 2849 O O . SER B 1 182 ? -24.208 -7.563 41.095 1.00 72.39 181 SER B O 1
ATOM 2862 N N . MET C 1 2 ? -0.364 -9.878 49.639 1.00 51.57 1 MET C N 1
ATOM 2863 C CA . MET C 1 2 ? 1.072 -9.961 49.834 1.00 54.46 1 MET C CA 1
ATOM 2864 C C . MET C 1 2 ? 1.559 -8.813 50.715 1.00 60.36 1 MET C C 1
ATOM 2865 O O . MET C 1 2 ? 1.035 -7.698 50.645 1.00 54.69 1 MET C O 1
ATOM 2870 N N . LYS C 1 3 ? 2.536 -9.126 51.579 1.00 64.50 2 LYS C N 1
ATOM 2871 C CA . LYS C 1 3 ? 3.351 -8.109 52.220 1.00 60.97 2 LYS C CA 1
ATOM 2872 C C . LYS C 1 3 ? 4.562 -7.924 51.318 1.00 58.52 2 LYS C C 1
ATOM 2873 O O . LYS C 1 3 ? 5.232 -8.889 50.966 1.00 55.94 2 LYS C O 1
ATOM 2875 N N . TRP C 1 4 ? 4.768 -6.684 50.881 1.00 55.89 3 TRP C N 1
ATOM 2876 C CA . TRP C 1 4 ? 5.826 -6.370 49.941 1.00 50.83 3 TRP C CA 1
ATOM 2877 C C . TRP C 1 4 ? 6.327 -4.959 50.236 1.00 48.57 3 TRP C C 1
ATOM 2878 O O . TRP C 1 4 ? 5.842 -4.299 51.149 1.00 47.37 3 TRP C O 1
ATOM 2889 N N . SER C 1 5 ? 7.302 -4.507 49.450 1.00 50.72 4 SER C N 1
ATOM 2890 C CA . SER C 1 5 ? 8.013 -3.283 49.759 1.00 50.25 4 SER C CA 1
ATOM 2891 C C . SER C 1 5 ? 8.425 -2.602 48.464 1.00 50.98 4 SER C C 1
ATOM 2892 O O . SER C 1 5 ? 8.885 -3.277 47.547 1.00 50.44 4 SER C O 1
ATOM 2895 N N . ASN C 1 6 ? 8.227 -1.274 48.411 1.00 50.46 5 ASN C N 1
ATOM 2896 C CA . ASN C 1 6 ? 8.757 -0.445 47.338 1.00 49.31 5 ASN C CA 1
ATOM 2897 C C . ASN C 1 6 ? 9.898 0.415 47.874 1.00 52.25 5 ASN C C 1
ATOM 2898 O O . ASN C 1 6 ? 10.408 1.274 47.163 1.00 57.39 5 ASN C O 1
ATOM 2903 N N . LYS C 1 7 ? 10.325 0.143 49.113 1.00 59.63 6 LYS C N 1
ATOM 2904 C CA . LYS C 1 7 ? 11.299 0.990 49.784 1.00 61.00 6 LYS C CA 1
ATOM 2905 C C . LYS C 1 7 ? 12.622 1.012 49.014 1.00 60.13 6 LYS C C 1
ATOM 2906 O O . LYS C 1 7 ? 13.411 1.934 49.184 1.00 68.36 6 LYS C O 1
ATOM 2908 N N . ASP C 1 8 ? 12.852 0.028 48.137 1.00 56.14 7 ASP C N 1
ATOM 2909 C CA . ASP C 1 8 ? 14.113 -0.037 47.413 1.00 56.47 7 ASP C CA 1
ATOM 2910 C C . ASP C 1 8 ? 13.861 0.120 45.913 1.00 57.36 7 ASP C C 1
ATOM 2911 O O . ASP C 1 8 ? 14.729 -0.169 45.094 1.00 58.62 7 ASP C O 1
ATOM 2913 N N . GLY C 1 9 ? 12.673 0.616 45.550 1.00 53.44 8 GLY C N 1
ATOM 2914 C CA . GLY C 1 9 ? 12.365 0.884 44.156 1.00 45.21 8 GLY C CA 1
ATOM 2915 C C . GLY C 1 9 ? 11.506 -0.224 43.563 1.00 47.69 8 GLY C C 1
ATOM 2916 O O . GLY C 1 9 ? 10.891 -1.003 44.293 1.00 50.24 8 GLY C O 1
ATOM 2917 N N . TYR C 1 10 ? 11.480 -0.283 42.231 1.00 44.22 9 TYR C N 1
ATOM 2918 C CA . TYR C 1 10 ? 10.688 -1.273 41.525 1.00 41.34 9 TYR C CA 1
ATOM 2919 C C . TYR C 1 10 ? 11.587 -1.958 40.503 1.00 42.46 9 TYR C C 1
ATOM 2920 O O . TYR C 1 10 ? 11.304 -1.900 39.304 1.00 45.86 9 TYR C O 1
ATOM 2929 N N . PRO C 1 11 ? 12.674 -2.640 40.948 1.00 43.96 10 PRO C N 1
ATOM 2930 C CA . PRO C 1 11 ? 13.645 -3.245 40.029 1.00 40.13 10 PRO C CA 1
ATOM 2931 C C . PRO C 1 11 ? 13.033 -4.219 39.021 1.00 43.01 10 PRO C C 1
ATOM 2932 O O . PRO C 1 11 ? 13.567 -4.362 37.927 1.00 44.03 10 PRO C O 1
ATOM 2936 N N . TRP C 1 12 ? 11.898 -4.849 39.381 1.00 45.53 11 TRP C N 1
ATOM 2937 C CA . TRP C 1 12 ? 11.153 -5.781 38.534 1.00 43.77 11 TRP C CA 1
ATOM 2938 C C . TRP C 1 12 ? 10.395 -5.065 37.417 1.00 43.21 11 TRP C C 1
ATOM 2939 O O . TRP C 1 12 ? 9.960 -5.709 36.455 1.00 44.59 11 TRP C O 1
ATOM 2950 N N . SER C 1 13 ? 10.191 -3.751 37.581 1.00 41.02 12 SER C N 1
ATOM 2951 C CA . SER C 1 13 ? 9.474 -2.955 36.596 1.00 41.99 12 SER C CA 1
ATOM 2952 C C . SER C 1 13 ? 10.473 -2.403 35.595 1.00 39.21 12 SER C C 1
ATOM 2953 O O . SER C 1 13 ? 11.269 -1.547 35.944 1.00 41.88 12 SER C O 1
ATOM 2956 N N . LYS C 1 14 ? 10.458 -2.912 34.365 1.00 41.64 13 LYS C N 1
ATOM 2957 C CA . LYS C 1 14 ? 11.581 -2.593 33.498 1.00 43.60 13 LYS C CA 1
ATOM 2958 C C . LYS C 1 14 ? 11.135 -2.166 32.113 1.00 39.98 13 LYS C C 1
ATOM 2959 O O . LYS C 1 14 ? 9.977 -2.358 31.732 1.00 38.79 13 LYS C O 1
ATOM 2965 N N . ILE C 1 15 ? 12.120 -1.602 31.404 1.00 39.30 14 ILE C N 1
ATOM 2966 C CA . ILE C 1 15 ? 12.028 -1.109 30.040 1.00 43.20 14 ILE C CA 1
ATOM 2967 C C . ILE C 1 15 ? 13.082 -1.849 29.218 1.00 46.02 14 ILE C C 1
ATOM 2968 O O . ILE C 1 15 ? 14.263 -1.835 29.574 1.00 48.51 14 ILE C O 1
ATOM 2973 N N . ILE C 1 16 ? 12.652 -2.507 28.132 1.00 43.24 15 ILE C N 1
ATOM 2974 C CA . ILE C 1 16 ? 13.557 -3.364 27.377 1.00 42.00 15 ILE C CA 1
ATOM 2975 C C . ILE C 1 16 ? 13.527 -3.024 25.888 1.00 45.03 15 ILE C C 1
ATOM 2976 O O . ILE C 1 16 ? 12.548 -2.486 25.354 1.00 45.62 15 ILE C O 1
ATOM 2981 N N . HIS C 1 17 ? 14.640 -3.370 25.241 1.00 46.51 16 HIS C N 1
ATOM 2982 C CA . HIS C 1 17 ? 14.869 -3.188 23.821 1.00 49.58 16 HIS C CA 1
ATOM 2983 C C . HIS C 1 17 ? 13.815 -3.961 23.028 1.00 46.96 16 HIS C C 1
ATOM 2984 O O . HIS C 1 17 ? 13.372 -5.017 23.455 1.00 52.11 16 HIS C O 1
ATOM 2991 N N . ALA C 1 18 ? 13.443 -3.464 21.849 1.00 45.91 17 ALA C N 1
ATOM 2992 C CA . ALA C 1 18 ? 12.481 -4.162 21.011 1.00 49.80 17 ALA C CA 1
ATOM 2993 C C . ALA C 1 18 ? 13.004 -5.528 20.555 1.00 52.36 17 ALA C C 1
ATOM 2994 O O . ALA C 1 18 ? 12.221 -6.437 20.263 1.00 50.14 17 ALA C O 1
ATOM 2996 N N . GLU C 1 19 ? 14.331 -5.672 20.472 1.00 54.14 18 GLU C N 1
ATOM 2997 C CA . GLU C 1 19 ? 14.889 -6.930 20.013 1.00 53.35 18 GLU C CA 1
ATOM 2998 C C . GLU C 1 19 ? 14.761 -7.977 21.114 1.00 52.33 18 GLU C C 1
ATOM 2999 O O . GLU C 1 19 ? 14.442 -9.116 20.795 1.00 58.64 18 GLU C O 1
ATOM 3005 N N . LYS C 1 20 ? 14.978 -7.597 22.389 1.00 43.45 19 LYS C N 1
ATOM 3006 C CA . LYS C 1 20 ? 14.746 -8.539 23.473 1.00 41.27 19 LYS C CA 1
ATOM 3007 C C . LYS C 1 20 ? 13.269 -8.944 23.482 1.00 41.45 19 LYS C C 1
ATOM 3008 O O . LYS C 1 20 ? 12.965 -10.132 23.493 1.00 42.29 19 LYS C O 1
ATOM 3010 N N . PHE C 1 21 ? 12.347 -7.974 23.420 1.00 37.87 20 PHE C N 1
ATOM 3011 C CA . PHE C 1 21 ? 10.933 -8.327 23.460 1.00 39.72 20 PHE C CA 1
ATOM 3012 C C . PHE C 1 21 ? 10.593 -9.342 22.373 1.00 39.03 20 PHE C C 1
ATOM 3013 O O . PHE C 1 21 ? 10.034 -10.395 22.656 1.00 37.26 20 PHE C O 1
ATOM 3021 N N . PHE C 1 22 ? 10.963 -9.018 21.134 1.00 46.15 21 PHE C N 1
ATOM 3022 C CA . PHE C 1 22 ? 10.655 -9.824 19.965 1.00 47.27 21 PHE C CA 1
ATOM 3023 C C . PHE C 1 22 ? 11.181 -11.247 20.157 1.00 48.81 21 PHE C C 1
ATOM 3024 O O . PHE C 1 22 ? 10.484 -12.235 19.927 1.00 48.35 21 PHE C O 1
ATOM 3032 N N . ASP C 1 23 ? 12.418 -11.343 20.637 1.00 49.50 22 ASP C N 1
ATOM 3033 C CA . ASP C 1 23 ? 13.085 -12.623 20.792 1.00 46.91 22 ASP C CA 1
ATOM 3034 C C . ASP C 1 23 ? 12.354 -13.497 21.814 1.00 46.03 22 ASP C C 1
ATOM 3035 O O . ASP C 1 23 ? 12.261 -14.701 21.612 1.00 50.97 22 ASP C O 1
ATOM 3040 N N . LYS C 1 24 ? 11.818 -12.903 22.892 1.00 43.64 23 LYS C N 1
ATOM 3041 C CA . LYS C 1 24 ? 11.152 -13.675 23.931 1.00 45.32 23 LYS C CA 1
ATOM 3042 C C . LYS C 1 24 ? 9.682 -13.936 23.579 1.00 48.72 23 LYS C C 1
ATOM 3043 O O . LYS C 1 24 ? 9.046 -14.815 24.167 1.00 45.89 23 LYS C O 1
ATOM 3049 N N . VAL C 1 25 ? 9.141 -13.208 22.598 1.00 45.19 24 VAL C N 1
ATOM 3050 C CA . VAL C 1 25 ? 7.705 -13.288 22.371 1.00 46.69 24 VAL C CA 1
ATOM 3051 C C . VAL C 1 25 ? 7.385 -14.281 21.251 1.00 45.53 24 VAL C C 1
ATOM 3052 O O . VAL C 1 25 ? 6.284 -14.821 21.203 1.00 49.96 24 VAL C O 1
ATOM 3056 N N . ILE C 1 26 ? 8.330 -14.515 20.340 1.00 43.44 25 ILE C N 1
ATOM 3057 C CA . ILE C 1 26 ? 8.073 -15.477 19.277 1.00 43.16 25 ILE C CA 1
ATOM 3058 C C . ILE C 1 26 ? 8.389 -16.872 19.798 1.00 43.80 25 ILE C C 1
ATOM 3059 O O . ILE C 1 26 ? 9.415 -17.094 20.439 1.00 48.47 25 ILE C O 1
ATOM 3064 N N . GLN C 1 27 ? 7.479 -17.804 19.504 1.00 42.67 26 GLN C N 1
ATOM 3065 C CA . GLN C 1 27 ? 7.554 -19.166 20.009 1.00 42.01 26 GLN C CA 1
ATOM 3066 C C . GLN C 1 27 ? 7.899 -20.133 18.870 1.00 43.51 26 GLN C C 1
ATOM 3067 O O . GLN C 1 27 ? 7.687 -19.849 17.678 1.00 41.46 26 GLN C O 1
ATOM 3073 N N . ASN C 1 28 ? 8.430 -21.295 19.266 1.00 40.86 27 ASN C N 1
ATOM 3074 C CA . ASN C 1 28 ? 8.623 -22.413 18.363 1.00 38.09 27 ASN C CA 1
ATOM 3075 C C . ASN C 1 28 ? 7.251 -22.899 17.920 1.00 38.85 27 ASN C C 1
ATOM 3076 O O . ASN C 1 28 ? 6.280 -22.765 18.659 1.00 41.49 27 ASN C O 1
ATOM 3081 N N . ASP C 1 29 ? 7.191 -23.482 16.725 1.00 36.65 28 ASP C N 1
ATOM 3082 C CA . ASP C 1 29 ? 5.999 -24.174 16.289 1.00 36.22 28 ASP C CA 1
ATOM 3083 C C . ASP C 1 29 ? 5.883 -25.464 17.095 1.00 37.06 28 ASP C C 1
ATOM 3084 O O . ASP C 1 29 ? 6.772 -25.785 17.888 1.00 39.28 28 ASP C O 1
ATOM 3089 N N . THR C 1 30 ? 4.783 -26.194 16.878 1.00 33.62 29 THR C N 1
ATOM 3090 C CA . THR C 1 30 ? 4.430 -27.289 17.753 1.00 36.26 29 THR C CA 1
ATOM 3091 C C . THR C 1 30 ? 4.054 -28.478 16.885 1.00 36.40 29 THR C C 1
ATOM 3092 O O . THR C 1 30 ? 3.149 -28.348 16.074 1.00 38.64 29 THR C O 1
ATOM 3096 N N . ARG C 1 31 ? 4.738 -29.619 17.071 1.00 38.10 30 ARG C N 1
ATOM 3097 C CA . ARG C 1 31 ? 4.409 -30.837 16.336 1.00 40.88 30 ARG C CA 1
ATOM 3098 C C . ARG C 1 31 ? 3.001 -31.274 16.733 1.00 41.33 30 ARG C C 1
ATOM 3099 O O . ARG C 1 31 ? 2.558 -31.003 17.849 1.00 43.89 30 ARG C O 1
ATOM 3107 N N . PRO C 1 32 ? 2.231 -31.921 15.834 1.00 37.78 31 PRO C N 1
ATOM 3108 C CA . PRO C 1 32 ? 0.899 -32.408 16.189 1.00 37.88 31 PRO C CA 1
ATOM 3109 C C . PRO C 1 32 ? 1.009 -33.368 17.367 1.00 37.06 31 PRO C C 1
ATOM 3110 O O . PRO C 1 32 ? 2.062 -33.950 17.604 1.00 36.21 31 PRO C O 1
ATOM 3114 N N . GLY C 1 33 ? -0.064 -33.457 18.153 1.00 38.62 32 GLY C N 1
ATOM 3115 C CA . GLY C 1 33 ? -0.063 -34.327 19.313 1.00 36.46 32 GLY C CA 1
ATOM 3116 C C . GLY C 1 33 ? -0.943 -35.533 19.015 1.00 40.21 32 GLY C C 1
ATOM 3117 O O . GLY C 1 33 ? -1.897 -35.420 18.237 1.00 43.23 32 GLY C O 1
ATOM 3118 N N . LYS C 1 34 ? -0.594 -36.674 19.620 1.00 40.48 33 LYS C N 1
ATOM 3119 C CA . LYS C 1 34 ? -1.396 -37.889 19.536 1.00 40.37 33 LYS C CA 1
ATOM 3120 C C . LYS C 1 34 ? -1.261 -38.650 20.851 1.00 38.08 33 LYS C C 1
ATOM 3121 O O . LYS C 1 34 ? -0.152 -38.865 21.331 1.00 35.50 33 LYS C O 1
ATOM 3127 N N . TRP C 1 35 ? -2.409 -39.011 21.436 1.00 38.47 34 TRP C N 1
ATOM 3128 C CA . TRP C 1 35 ? -2.463 -39.760 22.684 1.00 37.25 34 TRP C CA 1
ATOM 3129 C C . TRP C 1 35 ? -3.393 -40.940 22.449 1.00 37.90 34 TRP C C 1
ATOM 3130 O O . TRP C 1 35 ? -4.389 -40.788 21.730 1.00 37.84 34 TRP C O 1
ATOM 3141 N N . GLU C 1 36 ? -3.060 -42.088 23.060 1.00 38.12 35 GLU C N 1
ATOM 3142 C CA . GLU C 1 36 ? -3.848 -43.306 22.919 1.00 42.51 35 GLU C CA 1
ATOM 3143 C C . GLU C 1 36 ? -4.637 -43.586 24.196 1.00 45.79 35 GLU C C 1
ATOM 3144 O O . GLU C 1 36 ? -4.082 -43.493 25.291 1.00 45.63 35 GLU C O 1
ATOM 3150 N N . TRP C 1 37 ? -5.907 -43.995 24.035 1.00 42.90 36 TRP C N 1
ATOM 3151 C CA . TRP C 1 37 ? -6.807 -44.219 25.157 1.00 42.59 36 TRP C CA 1
ATOM 3152 C C . TRP C 1 37 ? -6.222 -45.187 26.184 1.00 42.10 36 TRP C C 1
ATOM 3153 O O . TRP C 1 37 ? -6.277 -44.937 27.394 1.00 43.05 36 TRP C O 1
ATOM 3164 N N . ALA C 1 38 ? -5.679 -46.297 25.681 1.00 40.99 37 ALA C N 1
ATOM 3165 C CA . ALA C 1 38 ? -4.994 -47.290 26.493 1.00 41.51 37 ALA C CA 1
ATOM 3166 C C . ALA C 1 38 ? -4.007 -46.605 27.442 1.00 40.51 37 ALA C C 1
ATOM 3167 O O . ALA C 1 38 ? -4.001 -46.893 28.629 1.00 44.31 37 ALA C O 1
ATOM 3169 N N . ASP C 1 39 ? -3.186 -45.685 26.932 1.00 41.18 38 ASP C N 1
ATOM 3170 C CA . ASP C 1 39 ? -2.177 -45.032 27.754 1.00 44.61 38 ASP C CA 1
ATOM 3171 C C . ASP C 1 39 ? -2.829 -44.157 28.821 1.00 44.80 38 ASP C C 1
ATOM 3172 O O . ASP C 1 39 ? -2.287 -43.986 29.917 1.00 44.60 38 ASP C O 1
ATOM 3177 N N . VAL C 1 40 ? -4.004 -43.612 28.484 1.00 44.43 39 VAL C N 1
ATOM 3178 C CA . VAL C 1 40 ? -4.713 -42.735 29.398 1.00 44.05 39 VAL C CA 1
ATOM 3179 C C . VAL C 1 40 ? -5.276 -43.586 30.533 1.00 44.07 39 VAL C C 1
ATOM 3180 O O . VAL C 1 40 ? -5.096 -43.274 31.717 1.00 44.14 39 VAL C O 1
ATOM 3184 N N . VAL C 1 41 ? -5.930 -44.682 30.146 1.00 40.65 40 VAL C N 1
ATOM 3185 C CA . VAL C 1 41 ? -6.563 -45.550 31.126 1.00 40.87 40 VAL C CA 1
ATOM 3186 C C . VAL C 1 41 ? -5.513 -46.182 32.030 1.00 39.15 40 VAL C C 1
ATOM 3187 O O . VAL C 1 41 ? -5.703 -46.217 33.242 1.00 40.94 40 VAL C O 1
ATOM 3191 N N . SER C 1 42 ? -4.399 -46.618 31.433 1.00 41.11 41 SER C N 1
ATOM 3192 C CA . SER C 1 42 ? -3.252 -47.131 32.161 1.00 43.97 41 SER C CA 1
ATOM 3193 C C . SER C 1 42 ? -2.716 -46.114 33.171 1.00 44.71 41 SER C C 1
ATOM 3194 O O . SER C 1 42 ? -2.529 -46.445 34.342 1.00 44.84 41 SER C O 1
ATOM 3197 N N . GLY C 1 43 ? -2.440 -44.885 32.717 1.00 46.17 42 GLY C N 1
ATOM 3198 C CA . GLY C 1 43 ? -2.022 -43.823 33.621 1.00 39.11 42 GLY C CA 1
ATOM 3199 C C . GLY C 1 43 ? -2.927 -43.723 34.850 1.00 45.52 42 GLY C C 1
ATOM 3200 O O . GLY C 1 43 ? -2.442 -43.560 35.975 1.00 45.46 42 GLY C O 1
ATOM 3201 N N . LEU C 1 44 ? -4.248 -43.828 34.622 1.00 43.24 43 LEU C N 1
ATOM 3202 C CA . LEU C 1 44 ? -5.234 -43.646 35.673 1.00 41.41 43 LEU C CA 1
ATOM 3203 C C . LEU C 1 44 ? -5.225 -44.806 36.675 1.00 45.67 43 LEU C C 1
ATOM 3204 O O . LEU C 1 44 ? -5.266 -44.570 37.883 1.00 43.58 43 LEU C O 1
ATOM 3209 N N . ARG C 1 45 ? -5.154 -46.048 36.167 1.00 44.82 44 ARG C N 1
ATOM 3210 C CA . ARG C 1 45 ? -5.044 -47.252 36.976 1.00 45.80 44 ARG C CA 1
ATOM 3211 C C . ARG C 1 45 ? -3.801 -47.194 37.876 1.00 48.19 44 ARG C C 1
ATOM 3212 O O . ARG C 1 45 ? -3.876 -47.549 39.054 1.00 52.07 44 ARG C O 1
ATOM 3214 N N . ASP C 1 46 ? -2.676 -46.717 37.331 1.00 46.23 45 ASP C N 1
ATOM 3215 C CA . ASP C 1 46 ? -1.431 -46.534 38.064 1.00 52.91 45 ASP C CA 1
ATOM 3216 C C . ASP C 1 46 ? -1.668 -45.791 39.375 1.00 55.25 45 ASP C C 1
ATOM 3217 O O . ASP C 1 46 ? -1.148 -46.192 40.413 1.00 54.13 45 ASP C O 1
ATOM 3222 N N . LEU C 1 47 ? -2.433 -44.694 39.307 1.00 56.91 46 LEU C N 1
ATOM 3223 C CA . LEU C 1 47 ? -2.637 -43.827 40.459 1.00 57.20 46 LEU C CA 1
ATOM 3224 C C . LEU C 1 47 ? -3.216 -44.622 41.627 1.00 59.57 46 LEU C C 1
ATOM 3225 O O . LEU C 1 47 ? -2.905 -44.331 42.785 1.00 61.04 46 LEU C O 1
ATOM 3230 N N . ASP C 1 48 ? -4.020 -45.647 41.310 1.00 58.39 47 ASP C N 1
ATOM 3231 C CA . ASP C 1 48 ? -4.670 -46.434 42.343 1.00 56.55 47 ASP C CA 1
ATOM 3232 C C . ASP C 1 48 ? -3.648 -47.162 43.209 1.00 59.68 47 ASP C C 1
ATOM 3233 O O . ASP C 1 48 ? -3.970 -47.507 44.341 1.00 65.45 47 ASP C O 1
ATOM 3238 N N . LYS C 1 49 ? -2.421 -47.349 42.701 1.00 60.18 48 LYS C N 1
ATOM 3239 C CA . LYS C 1 49 ? -1.365 -48.004 43.466 1.00 67.79 48 LYS C CA 1
ATOM 3240 C C . LYS C 1 49 ? -0.887 -47.095 44.600 1.00 72.65 48 LYS C C 1
ATOM 3241 O O . LYS C 1 49 ? -0.069 -47.494 45.426 1.00 83.89 48 LYS C O 1
ATOM 3243 N N . ASP C 1 50 ? -1.399 -45.863 44.638 1.00 78.19 49 ASP C N 1
ATOM 3244 C CA . ASP C 1 50 ? -1.196 -45.032 45.809 1.00 80.32 49 ASP C CA 1
ATOM 3245 C C . ASP C 1 50 ? -2.324 -45.317 46.799 1.00 83.67 49 ASP C C 1
ATOM 3246 O O . ASP C 1 50 ? -3.506 -45.150 46.489 1.00 79.35 49 ASP C O 1
ATOM 3251 N N . PRO C 1 51 ? -1.998 -45.806 48.015 1.00 87.30 50 PRO C N 1
ATOM 3252 C CA . PRO C 1 51 ? -3.028 -46.032 49.026 1.00 88.77 50 PRO C CA 1
ATOM 3253 C C . PRO C 1 51 ? -3.680 -44.701 49.406 1.00 95.27 50 PRO C C 1
ATOM 3254 O O . PRO C 1 51 ? -4.901 -44.632 49.539 1.00 94.32 50 PRO C O 1
ATOM 3258 N N . ARG C 1 52 ? -2.855 -43.643 49.506 1.00 99.57 51 ARG C N 1
ATOM 3259 C CA . ARG C 1 52 ? -3.282 -42.305 49.898 1.00 100.55 51 ARG C CA 1
ATOM 3260 C C . ARG C 1 52 ? -3.746 -41.519 48.669 1.00 100.49 51 ARG C C 1
ATOM 3261 O O . ARG C 1 52 ? -3.217 -40.444 48.377 1.00 99.54 51 ARG C O 1
ATOM 3263 N N . MET C 1 53 ? -4.746 -42.070 47.966 1.00 89.40 52 MET C N 1
ATOM 3264 C CA . MET C 1 53 ? -5.282 -41.503 46.737 1.00 87.64 52 MET C CA 1
ATOM 3265 C C . MET C 1 53 ? -6.779 -41.787 46.699 1.00 86.91 52 MET C C 1
ATOM 3266 O O . MET C 1 53 ? -7.192 -42.920 46.936 1.00 92.65 52 MET C O 1
ATOM 3271 N N . ASN C 1 54 ? -7.582 -40.762 46.398 1.00 77.80 53 ASN C N 1
ATOM 3272 C CA . ASN C 1 54 ? -9.015 -40.978 46.281 1.00 70.58 53 ASN C CA 1
ATOM 3273 C C . ASN C 1 54 ? -9.572 -40.255 45.059 1.00 63.64 53 ASN C C 1
ATOM 3274 O O . ASN C 1 54 ? -8.857 -39.553 44.351 1.00 60.72 53 ASN C O 1
ATOM 3279 N N . SER C 1 55 ? -10.883 -40.418 44.893 1.00 58.99 54 SER C N 1
ATOM 3280 C CA . SER C 1 55 ? -11.658 -40.067 43.720 1.00 61.00 54 SER C CA 1
ATOM 3281 C C . SER C 1 55 ? -11.405 -38.633 43.269 1.00 65.55 54 SER C C 1
ATOM 3282 O O . SER C 1 55 ? -11.492 -38.331 42.078 1.00 77.08 54 SER C O 1
ATOM 3285 N N . GLU C 1 56 ? -11.121 -37.748 44.227 1.00 64.83 55 GLU C N 1
ATOM 3286 C CA . GLU C 1 56 ? -11.019 -36.327 43.936 1.00 67.38 55 GLU C CA 1
ATOM 3287 C C . GLU C 1 56 ? -9.638 -35.978 43.382 1.00 64.31 55 GLU C C 1
ATOM 3288 O O . GLU C 1 56 ? -9.418 -34.867 42.920 1.00 67.46 55 GLU C O 1
ATOM 3294 N N . ARG C 1 57 ? -8.701 -36.923 43.441 1.00 62.31 56 ARG C N 1
ATOM 3295 C CA . ARG C 1 57 ? -7.346 -36.643 43.010 1.00 58.79 56 ARG C CA 1
ATOM 3296 C C . ARG C 1 57 ? -7.008 -37.511 41.791 1.00 56.98 56 ARG C C 1
ATOM 3297 O O . ARG C 1 57 ? -5.850 -37.561 41.372 1.00 58.25 56 ARG C O 1
ATOM 3299 N N . ARG C 1 58 ? -8.014 -38.199 41.224 1.00 50.32 57 ARG C N 1
ATOM 3300 C CA . ARG C 1 58 ? -7.732 -39.271 40.273 1.00 48.73 57 ARG C CA 1
ATOM 3301 C C . ARG C 1 58 ? -7.829 -38.745 38.841 1.00 46.82 57 ARG C C 1
ATOM 3302 O O . ARG C 1 58 ? -8.765 -39.057 38.097 1.00 44.27 57 ARG C O 1
ATOM 3310 N N . TYR C 1 59 ? -6.834 -37.936 38.480 1.00 41.49 58 TYR C N 1
ATOM 3311 C CA . TYR C 1 59 ? -6.860 -37.195 37.238 1.00 40.45 58 TYR C CA 1
ATOM 3312 C C . TYR C 1 59 ? -5.434 -37.182 36.712 1.00 39.84 58 TYR C C 1
ATOM 3313 O O . TYR C 1 59 ? -4.483 -37.214 37.500 1.00 38.32 58 TYR C O 1
ATOM 3315 N N . VAL C 1 60 ? -5.323 -37.195 35.380 1.00 38.42 59 VAL C N 1
ATOM 3316 C CA . VAL C 1 60 ? -4.070 -37.020 34.662 1.00 39.77 59 VAL C CA 1
ATOM 3317 C C . VAL C 1 60 ? -4.256 -35.881 33.660 1.00 41.03 59 VAL C C 1
ATOM 3318 O O . VAL C 1 60 ? -5.350 -35.682 33.112 1.00 36.32 59 VAL C O 1
ATOM 3322 N N . ALA C 1 61 ? -3.174 -35.129 33.423 1.00 40.04 60 ALA C N 1
ATOM 3323 C CA . ALA C 1 61 ? -3.224 -34.107 32.386 1.00 41.97 60 ALA C CA 1
ATOM 3324 C C . ALA C 1 61 ? -2.676 -34.694 31.088 1.00 43.28 60 ALA C C 1
ATOM 3325 O O . ALA C 1 61 ? -1.674 -35.423 31.095 1.00 41.58 60 ALA C O 1
ATOM 3327 N N . ILE C 1 62 ? -3.370 -34.376 29.995 1.00 39.69 61 ILE C N 1
ATOM 3328 C CA . ILE C 1 62 ? -2.956 -34.764 28.658 1.00 39.52 61 ILE C CA 1
ATOM 3329 C C . ILE C 1 62 ? -2.236 -33.542 28.095 1.00 39.80 61 ILE C C 1
ATOM 3330 O O . ILE C 1 62 ? -2.847 -32.488 27.954 1.00 43.01 61 ILE C O 1
ATOM 3335 N N . VAL C 1 63 ? -0.928 -33.653 27.839 1.00 38.35 62 VAL C N 1
ATOM 3336 C CA . VAL C 1 63 ? -0.136 -32.477 27.498 1.00 36.56 62 VAL C CA 1
ATOM 3337 C C . VAL C 1 63 ? 0.615 -32.687 26.183 1.00 37.72 62 VAL C C 1
ATOM 3338 O O . VAL C 1 63 ? 1.016 -33.800 25.860 1.00 44.12 62 VAL C O 1
ATOM 3342 N N . ASN C 1 64 ? 0.819 -31.595 25.433 1.00 40.26 63 ASN C N 1
ATOM 3343 C CA . ASN C 1 64 ? 1.727 -31.566 24.293 1.00 35.60 63 ASN C CA 1
ATOM 3344 C C . ASN C 1 64 ? 2.908 -30.672 24.648 1.00 35.20 63 ASN C C 1
ATOM 3345 O O . ASN C 1 64 ? 2.816 -29.459 24.519 1.00 39.04 63 ASN C O 1
ATOM 3350 N N . GLU C 1 65 ? 4.026 -31.280 25.043 1.00 37.33 64 GLU C N 1
ATOM 3351 C CA . GLU C 1 65 ? 5.151 -30.572 25.648 1.00 39.15 64 GLU C CA 1
ATOM 3352 C C . GLU C 1 65 ? 5.692 -29.440 24.772 1.00 38.76 64 GLU C C 1
ATOM 3353 O O . GLU C 1 65 ? 6.312 -28.523 25.293 1.00 41.50 64 GLU C O 1
ATOM 3359 N N . ASP C 1 66 ? 5.429 -29.484 23.462 1.00 40.35 65 ASP C N 1
ATOM 3360 C CA . ASP C 1 66 ? 5.892 -28.487 22.503 1.00 37.75 65 ASP C CA 1
ATOM 3361 C C . ASP C 1 66 ? 5.200 -27.135 22.718 1.00 42.45 65 ASP C C 1
ATOM 3362 O O . ASP C 1 66 ? 5.780 -26.093 22.400 1.00 46.14 65 ASP C O 1
ATOM 3367 N N . VAL C 1 67 ? 3.957 -27.140 23.233 1.00 39.84 66 VAL C N 1
ATOM 3368 C CA . VAL C 1 67 ? 3.175 -25.915 23.368 1.00 43.07 66 VAL C CA 1
ATOM 3369 C C . VAL C 1 67 ? 3.711 -25.042 24.507 1.00 45.78 66 VAL C C 1
ATOM 3370 O O . VAL C 1 67 ? 3.225 -23.932 24.712 1.00 49.16 66 VAL C O 1
ATOM 3374 N N . GLY C 1 68 ? 4.721 -25.523 25.242 1.00 46.72 67 GLY C N 1
ATOM 3375 C CA . GLY C 1 68 ? 5.377 -24.701 26.250 1.00 43.15 67 GLY C CA 1
ATOM 3376 C C . GLY C 1 68 ? 5.782 -23.334 25.704 1.00 44.79 67 GLY C C 1
ATOM 3377 O O . GLY C 1 68 ? 5.906 -23.163 24.497 1.00 45.39 67 GLY C O 1
ATOM 3378 N N . LEU C 1 69 ? 5.951 -22.350 26.599 1.00 45.96 68 LEU C N 1
ATOM 3379 C CA . LEU C 1 69 ? 6.458 -21.052 26.195 1.00 43.50 68 LEU C CA 1
ATOM 3380 C C . LEU C 1 69 ? 7.959 -21.000 26.470 1.00 44.73 68 LEU C C 1
ATOM 3381 O O . LEU C 1 69 ? 8.423 -21.512 27.481 1.00 43.64 68 LEU C O 1
ATOM 3386 N N . GLY C 1 70 ? 8.710 -20.404 25.541 1.00 43.58 69 GLY C N 1
ATOM 3387 C CA . GLY C 1 70 ? 10.143 -20.264 25.689 1.00 49.71 69 GLY C CA 1
ATOM 3388 C C . GLY C 1 70 ? 10.796 -21.625 25.871 1.00 56.83 69 GLY C C 1
ATOM 3389 O O . GLY C 1 70 ? 10.802 -22.441 24.962 1.00 61.22 69 GLY C O 1
ATOM 3390 N N . GLU C 1 71 ? 11.296 -21.886 27.075 1.00 66.81 70 GLU C N 1
ATOM 3391 C CA . GLU C 1 71 ? 12.033 -23.120 27.305 1.00 72.15 70 GLU C CA 1
ATOM 3392 C C . GLU C 1 71 ? 11.199 -24.155 28.061 1.00 65.38 70 GLU C C 1
ATOM 3393 O O . GLU C 1 71 ? 11.621 -25.301 28.174 1.00 71.46 70 GLU C O 1
ATOM 3399 N N . THR C 1 72 ? 10.034 -23.742 28.578 1.00 61.93 71 THR C N 1
ATOM 3400 C CA . THR C 1 72 ? 9.141 -24.581 29.362 1.00 61.91 71 THR C CA 1
ATOM 3401 C C . THR C 1 72 ? 8.572 -25.722 28.517 1.00 57.96 71 THR C C 1
ATOM 3402 O O . THR C 1 72 ? 8.162 -25.520 27.376 1.00 59.02 71 THR C O 1
ATOM 3406 N N . LYS C 1 73 ? 8.551 -26.923 29.105 1.00 45.79 72 LYS C N 1
ATOM 3407 C CA . LYS C 1 73 ? 7.744 -28.010 28.590 1.00 43.61 72 LYS C CA 1
ATOM 3408 C C . LYS C 1 73 ? 6.287 -27.651 28.894 1.00 39.98 72 LYS C C 1
ATOM 3409 O O . LYS C 1 73 ? 5.970 -27.285 30.015 1.00 45.11 72 LYS C O 1
ATOM 3411 N N . GLY C 1 74 ? 5.424 -27.675 27.873 1.00 37.25 73 GLY C N 1
ATOM 3412 C CA . GLY C 1 74 ? 4.058 -27.192 27.991 1.00 38.11 73 GLY C CA 1
ATOM 3413 C C . GLY C 1 74 ? 3.161 -28.157 28.765 1.00 40.91 73 GLY C C 1
ATOM 3414 O O . GLY C 1 74 ? 3.516 -29.319 28.946 1.00 45.71 73 GLY C O 1
ATOM 3415 N N . ILE C 1 75 ? 1.986 -27.668 29.188 1.00 36.18 74 ILE C N 1
ATOM 3416 C CA . ILE C 1 75 ? 1.050 -28.455 29.969 1.00 35.87 74 ILE C CA 1
ATOM 3417 C C . ILE C 1 75 ? -0.340 -28.360 29.345 1.00 37.56 74 ILE C C 1
ATOM 3418 O O . ILE C 1 75 ? -1.303 -28.937 29.859 1.00 37.07 74 ILE C O 1
ATOM 3423 N N . GLY C 1 76 ? -0.441 -27.609 28.244 1.00 33.18 75 GLY C N 1
ATOM 3424 C CA . GLY C 1 76 ? -1.654 -27.643 27.448 1.00 34.06 75 GLY C CA 1
ATOM 3425 C C . GLY C 1 76 ? -1.623 -28.831 26.486 1.00 35.76 75 GLY C C 1
ATOM 3426 O O . GLY C 1 76 ? -0.569 -29.428 26.257 1.00 34.79 75 GLY C O 1
ATOM 3427 N N . ILE C 1 77 ? -2.790 -29.176 25.942 1.00 31.41 76 ILE C N 1
ATOM 3428 C CA . ILE C 1 77 ? -2.874 -30.146 24.872 1.00 32.30 76 ILE C CA 1
ATOM 3429 C C . ILE C 1 77 ? -2.673 -29.390 23.554 1.00 37.55 76 ILE C C 1
ATOM 3430 O O . ILE C 1 77 ? -2.255 -29.966 22.548 1.00 41.28 76 ILE C O 1
ATOM 3435 N N . THR C 1 78 ? -3.009 -28.091 23.580 1.00 36.86 77 THR C N 1
ATOM 3436 C CA . THR C 1 78 ? -2.593 -27.087 22.613 1.00 37.72 77 THR C CA 1
ATOM 3437 C C . THR C 1 78 ? -2.137 -25.866 23.404 1.00 38.91 77 THR C C 1
ATOM 3438 O O . THR C 1 78 ? -2.225 -25.855 24.630 1.00 37.81 77 THR C O 1
ATOM 3442 N N . PRO C 1 79 ? -1.610 -24.803 22.759 1.00 40.79 78 PRO C N 1
ATOM 3443 C CA . PRO C 1 79 ? -1.278 -23.569 23.488 1.00 37.80 78 PRO C CA 1
ATOM 3444 C C . PRO C 1 79 ? -2.378 -23.026 24.408 1.00 38.76 78 PRO C C 1
ATOM 3445 O O . PRO C 1 79 ? -2.116 -22.671 25.561 1.00 35.02 78 PRO C O 1
ATOM 3449 N N . GLY C 1 80 ? -3.620 -22.963 23.899 1.00 37.70 79 GLY C N 1
ATOM 3450 C CA . GLY C 1 80 ? -4.691 -22.305 24.628 1.00 35.81 79 GLY C CA 1
ATOM 3451 C C . GLY C 1 80 ? -5.767 -23.274 25.114 1.00 41.31 79 GLY C C 1
ATOM 3452 O O . GLY C 1 80 ? -6.816 -22.829 25.565 1.00 42.19 79 GLY C O 1
ATOM 3453 N N . LEU C 1 81 ? -5.517 -24.591 25.005 1.00 39.56 80 LEU C N 1
ATOM 3454 C CA . LEU C 1 81 ? -6.498 -25.557 25.460 1.00 36.27 80 LEU C CA 1
ATOM 3455 C C . LEU C 1 81 ? -5.859 -26.510 26.465 1.00 40.35 80 LEU C C 1
ATOM 3456 O O . LEU C 1 81 ? -4.655 -26.762 26.431 1.00 41.20 80 LEU C O 1
ATOM 3461 N N . PHE C 1 82 ? -6.681 -26.973 27.409 1.00 36.71 81 PHE C N 1
ATOM 3462 C CA . PHE C 1 82 ? -6.219 -27.804 28.504 1.00 35.72 81 PHE C CA 1
ATOM 3463 C C . PHE C 1 82 ? -7.179 -28.975 28.668 1.00 38.85 81 PHE C C 1
ATOM 3464 O O . PHE C 1 82 ? -8.415 -28.833 28.588 1.00 37.34 81 PHE C O 1
ATOM 3472 N N . CYS C 1 83 ? -6.571 -30.150 28.837 1.00 38.64 82 CYS C N 1
ATOM 3473 C CA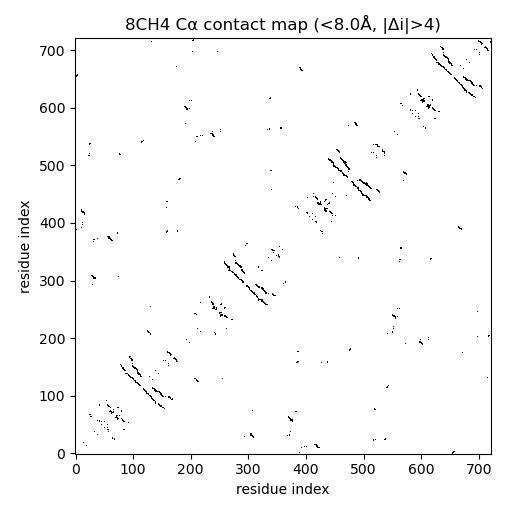 . CYS C 1 83 ? -7.350 -31.370 28.810 1.00 42.60 82 CYS C CA 1
ATOM 3474 C C . CYS C 1 83 ? -6.872 -32.305 29.911 1.00 42.93 82 CYS C C 1
ATOM 3475 O O . CYS C 1 83 ? -5.672 -32.478 30.144 1.00 46.36 82 CYS C O 1
ATOM 3478 N N . GLY C 1 84 ? -7.849 -32.876 30.605 1.00 41.64 83 GLY C N 1
ATOM 3479 C CA . GLY C 1 84 ? -7.562 -33.862 31.626 1.00 39.88 83 GLY C CA 1
ATOM 3480 C C . GLY C 1 84 ? -8.492 -35.053 31.473 1.00 40.38 83 GLY C C 1
ATOM 3481 O O . GLY C 1 84 ? -9.534 -34.964 30.816 1.00 42.14 83 GLY C O 1
ATOM 3482 N N . CYS C 1 85 ? -8.092 -36.164 32.080 1.00 38.83 84 CYS C N 1
ATOM 3483 C CA . CYS C 1 85 ? -8.974 -37.309 32.149 1.00 43.71 84 CYS C CA 1
ATOM 3484 C C . CYS C 1 85 ? -9.042 -37.811 33.581 1.00 44.19 84 CYS C C 1
ATOM 3485 O O . CYS C 1 85 ? -8.074 -37.709 34.346 1.00 41.23 84 CYS C O 1
ATOM 3488 N N . GLN C 1 86 ? -10.203 -3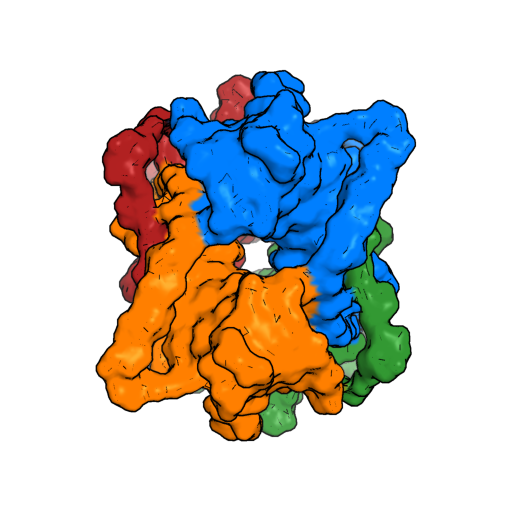8.382 33.909 1.00 44.50 85 GLN C N 1
ATOM 3489 C CA . GLN C 1 86 ? -10.459 -38.737 35.288 1.00 44.47 85 GLN C CA 1
ATOM 3490 C C . GLN C 1 86 ? -11.266 -40.024 35.383 1.00 43.62 85 GLN C C 1
ATOM 3491 O O . GLN C 1 86 ? -12.013 -40.359 34.462 1.00 49.13 85 GLN C O 1
ATOM 3497 N N . LEU C 1 87 ? -11.090 -40.713 36.522 1.00 44.14 86 LEU C N 1
ATOM 3498 C CA . LEU C 1 87 ? -11.596 -42.056 36.779 1.00 40.51 86 LEU C CA 1
ATOM 3499 C C . LEU C 1 87 ? -12.236 -42.075 38.165 1.00 40.41 86 LEU C C 1
ATOM 3500 O O . LEU C 1 87 ? -11.545 -41.847 39.163 1.00 35.76 86 LEU C O 1
ATOM 3505 N N . ILE C 1 88 ? -13.555 -42.333 38.189 1.00 38.41 87 ILE C N 1
ATOM 3506 C CA . ILE C 1 88 ? -14.316 -42.498 39.416 1.00 38.25 87 ILE C CA 1
ATOM 3507 C C . ILE C 1 88 ? -14.895 -43.907 39.458 1.00 41.15 87 ILE C C 1
ATOM 3508 O O . ILE C 1 88 ? -15.660 -44.302 38.575 1.00 43.05 87 ILE C O 1
ATOM 3513 N N . HIS C 1 89 ? -14.588 -44.638 40.531 1.00 43.09 88 HIS C N 1
ATOM 3514 C CA . HIS C 1 89 ? -15.153 -45.968 40.699 1.00 39.30 88 HIS C CA 1
ATOM 3515 C C . HIS C 1 89 ? -16.593 -45.843 41.175 1.00 44.09 88 HIS C C 1
ATOM 3516 O O . HIS C 1 89 ? -16.933 -44.884 41.883 1.00 43.52 88 HIS C O 1
ATOM 3523 N N . PRO C 1 90 ? -17.460 -46.822 40.809 1.00 46.22 89 PRO C N 1
ATOM 3524 C CA . PRO C 1 90 ? -18.855 -46.836 41.264 1.00 45.47 89 PRO C CA 1
ATOM 3525 C C . PRO C 1 90 ? -18.908 -46.728 42.783 1.00 45.85 89 PRO C C 1
ATOM 3526 O O . PRO C 1 90 ? -18.195 -47.460 43.469 1.00 40.79 89 PRO C O 1
ATOM 3530 N N . GLY C 1 91 ? -19.704 -45.764 43.280 1.00 48.56 90 GLY C N 1
ATOM 3531 C CA . GLY C 1 91 ? -19.872 -45.538 44.708 1.00 43.04 90 GLY C CA 1
ATOM 3532 C C . GLY C 1 91 ? -18.913 -44.501 45.300 1.00 44.31 90 GLY C C 1
ATOM 3533 O O . GLY C 1 91 ? -19.073 -44.120 46.457 1.00 46.68 90 GLY C O 1
ATOM 3534 N N . GLU C 1 92 ? -17.907 -44.054 44.535 1.00 43.41 91 GLU C N 1
ATOM 3535 C CA . GLU C 1 92 ? -17.116 -42.911 44.969 1.00 45.45 91 GLU C CA 1
ATOM 3536 C C . GLU C 1 92 ? -17.865 -41.630 44.618 1.00 44.36 91 GLU C C 1
ATOM 3537 O O . GLU C 1 92 ? -18.799 -41.663 43.810 1.00 44.62 91 GLU C O 1
ATOM 3543 N N . GLU C 1 93 ? -17.463 -40.524 45.269 1.00 47.36 92 GLU C N 1
ATOM 3544 C CA . GLU C 1 93 ? -18.046 -39.202 45.051 1.00 49.36 92 GLU C CA 1
ATOM 3545 C C . GLU C 1 93 ? -16.944 -38.145 44.971 1.00 47.32 92 GLU C C 1
ATOM 3546 O O . GLU C 1 93 ? -15.965 -38.205 45.718 1.00 45.68 92 GLU C O 1
ATOM 3552 N N . VAL C 1 94 ? -17.095 -37.205 44.026 1.00 47.65 93 VAL C N 1
ATOM 3553 C CA . VAL C 1 94 ? -16.411 -35.917 44.108 1.00 53.12 93 VAL C CA 1
ATOM 3554 C C . VAL C 1 94 ? -17.392 -34.914 44.709 1.00 49.80 93 VAL C C 1
ATOM 3555 O O . VAL C 1 94 ? -18.385 -34.574 44.071 1.00 53.76 93 VAL C O 1
ATOM 3559 N N . THR C 1 95 ? -17.113 -34.472 45.941 1.00 46.13 94 THR C N 1
ATOM 3560 C CA . THR C 1 95 ? -18.069 -33.677 46.703 1.00 49.90 94 THR C CA 1
ATOM 3561 C C . THR C 1 95 ? -18.059 -32.237 46.205 1.00 45.32 94 THR C C 1
ATOM 3562 O O . THR C 1 95 ? -17.115 -31.829 45.532 1.00 45.21 94 THR C O 1
ATOM 3566 N N . SER C 1 96 ? -19.110 -31.498 46.580 1.00 46.48 95 SER C N 1
ATOM 3567 C CA . SER C 1 96 ? -19.396 -30.142 46.128 1.00 43.57 95 SER C CA 1
ATOM 3568 C C . SER C 1 96 ? -18.161 -29.249 46.175 1.00 42.64 95 SER C C 1
ATOM 3569 O O . SER C 1 96 ? -17.475 -29.133 47.192 1.00 39.06 95 SER C O 1
ATOM 3572 N N . HIS C 1 97 ? -17.884 -28.608 45.044 1.00 40.09 96 HIS C N 1
ATOM 3573 C CA . HIS C 1 97 ? -16.877 -27.570 45.032 1.00 41.78 96 HIS C CA 1
ATOM 3574 C C . HIS C 1 97 ? -17.258 -26.586 43.936 1.00 43.87 96 HIS C C 1
ATOM 3575 O O . HIS C 1 97 ? -18.239 -26.813 43.215 1.00 41.66 96 HIS C O 1
ATOM 3582 N N . ARG C 1 98 ? -16.504 -25.480 43.877 1.00 43.32 97 ARG C N 1
ATOM 3583 C CA . ARG C 1 98 ? -16.606 -24.548 42.774 1.00 39.44 97 ARG C CA 1
ATOM 3584 C C . ARG C 1 98 ? -15.242 -23.913 42.499 1.00 39.12 97 ARG C C 1
ATOM 3585 O O . ARG C 1 98 ? -14.390 -23.803 43.384 1.00 37.17 97 ARG C O 1
ATOM 3593 N N . HIS C 1 99 ? -15.057 -23.523 41.234 1.00 35.96 98 HIS C N 1
ATOM 3594 C CA . HIS C 1 99 ? -13.895 -22.800 40.750 1.00 37.30 98 HIS C CA 1
ATOM 3595 C C . HIS C 1 99 ? -14.388 -21.904 39.625 1.00 36.18 98 HIS C C 1
ATOM 3596 O O . HIS C 1 99 ? -15.371 -22.238 38.962 1.00 38.04 98 HIS C O 1
ATOM 3603 N N . ASN C 1 100 ? -13.706 -20.775 39.410 1.00 35.58 99 ASN C N 1
ATOM 3604 C CA . ASN C 1 100 ? -14.147 -19.854 38.370 1.00 36.85 99 ASN C CA 1
ATOM 3605 C C . ASN C 1 100 ? -13.786 -20.377 36.978 1.00 37.26 99 ASN C C 1
ATOM 3606 O O . ASN C 1 100 ? -14.353 -19.915 35.985 1.00 37.09 99 ASN C O 1
ATOM 3611 N N . SER C 1 101 ? -12.869 -21.355 36.926 1.00 35.02 100 SER C N 1
ATOM 3612 C CA . SER C 1 101 ? -12.614 -22.112 35.711 1.00 34.58 100 SER C CA 1
ATOM 3613 C C . SER C 1 101 ? -13.811 -23.001 35.385 1.00 37.03 100 SER C C 1
ATOM 3614 O O . SER C 1 101 ? -14.466 -23.551 36.268 1.00 39.52 100 SER C O 1
ATOM 3617 N N . VAL C 1 102 ? -14.084 -23.115 34.087 1.00 40.61 101 VAL C N 1
ATOM 3618 C CA . VAL C 1 102 ? -15.167 -23.916 33.541 1.00 38.64 101 VAL C CA 1
ATOM 3619 C C . VAL C 1 102 ? -14.630 -25.324 33.283 1.00 39.22 101 VAL C C 1
ATOM 3620 O O . VAL C 1 102 ? -13.421 -25.535 33.214 1.00 41.45 101 VAL C O 1
ATOM 3624 N N . ALA C 1 103 ? -15.531 -26.302 33.205 1.00 36.94 102 ALA C N 1
ATOM 3625 C CA . ALA C 1 103 ? -15.143 -27.657 32.856 1.00 35.48 102 ALA C CA 1
ATOM 3626 C C . ALA C 1 103 ? -16.214 -28.256 31.954 1.00 37.03 102 ALA C C 1
ATOM 3627 O O . ALA C 1 103 ? -17.409 -28.062 32.187 1.00 36.50 102 ALA C O 1
ATOM 3629 N N . LEU C 1 104 ? -15.745 -28.963 30.919 1.00 37.04 103 LEU C N 1
ATOM 3630 C CA . LEU C 1 104 ? -16.567 -29.578 29.890 1.00 38.98 103 LEU C CA 1
ATOM 3631 C C . LEU C 1 104 ? -16.273 -31.079 29.905 1.00 40.32 103 LEU C C 1
ATOM 3632 O O . LEU C 1 104 ? -15.110 -31.490 29.792 1.00 40.48 103 LEU C O 1
ATOM 3637 N N . TYR C 1 105 ? -17.335 -31.877 30.083 1.00 36.72 104 TYR C N 1
ATOM 3638 C CA . TYR C 1 105 ? -17.177 -33.296 30.352 1.00 39.28 104 TYR C CA 1
ATOM 3639 C C . TYR C 1 105 ? -17.699 -34.123 29.186 1.00 40.70 104 TYR C C 1
ATOM 3640 O O . TYR C 1 105 ? -18.847 -33.934 28.759 1.00 42.02 104 TYR C O 1
ATOM 3649 N N . PHE C 1 106 ? -16.836 -35.029 28.695 1.00 36.17 105 PHE C N 1
ATOM 3650 C CA . PHE C 1 106 ? -17.269 -36.123 27.837 1.00 38.99 105 PHE C CA 1
ATOM 3651 C C . PHE C 1 106 ? -17.168 -37.461 28.583 1.00 35.30 105 PHE C C 1
ATOM 3652 O O . PHE C 1 106 ? -16.079 -37.861 29.014 1.00 34.70 105 PHE C O 1
ATOM 3660 N N . ILE C 1 107 ? -18.312 -38.141 28.740 1.00 33.27 106 ILE C N 1
ATOM 3661 C CA . ILE C 1 107 ? -18.369 -39.455 29.382 1.00 35.57 106 ILE C CA 1
ATOM 3662 C C . ILE C 1 107 ? -17.975 -40.508 28.344 1.00 36.88 106 ILE C C 1
ATOM 3663 O O . ILE C 1 107 ? -18.751 -40.817 27.444 1.00 37.29 106 ILE C O 1
ATOM 3668 N N . VAL C 1 108 ? -16.762 -41.052 28.491 1.00 39.32 107 VAL C N 1
ATOM 3669 C CA . VAL C 1 108 ? -16.281 -42.127 27.640 1.00 43.34 107 VAL C CA 1
ATOM 3670 C C . VAL C 1 108 ? -16.869 -43.449 28.134 1.00 46.98 107 VAL C C 1
ATOM 3671 O O . VAL C 1 108 ? -17.338 -44.251 27.325 1.00 52.43 107 VAL C O 1
ATOM 3675 N N . GLU C 1 109 ? -16.834 -43.671 29.458 1.00 45.45 108 GLU C N 1
ATOM 3676 C CA . GLU C 1 109 ? -17.391 -44.877 30.057 1.00 45.73 108 GLU C CA 1
ATOM 3677 C C . GLU C 1 109 ? -17.960 -44.582 31.439 1.00 40.16 108 GLU C C 1
ATOM 3678 O O . GLU C 1 109 ? -17.562 -43.614 32.080 1.00 36.22 108 GLU C O 1
ATOM 3684 N N . GLY C 1 110 ? -18.903 -45.435 31.867 1.00 41.52 109 GLY C N 1
ATOM 3685 C CA . GLY C 1 110 ? -19.518 -45.386 33.184 1.00 39.48 109 GLY C CA 1
ATOM 3686 C C . GLY C 1 110 ? -20.897 -44.722 33.148 1.00 44.03 109 GLY C C 1
ATOM 3687 O O . GLY C 1 110 ? -21.382 -44.291 32.088 1.00 40.83 109 GLY C O 1
ATOM 3688 N N . THR C 1 111 ? -21.511 -44.658 34.340 1.00 40.60 110 THR C N 1
ATOM 3689 C CA . THR C 1 111 ? -22.779 -43.985 34.559 1.00 41.74 110 THR C CA 1
ATOM 3690 C C . THR C 1 111 ? -22.764 -43.390 35.961 1.00 44.27 110 THR C C 1
ATOM 3691 O O . THR C 1 111 ? -21.932 -43.771 36.783 1.00 45.28 110 THR C O 1
ATOM 3695 N N . GLY C 1 112 ? -23.703 -42.470 36.218 1.00 42.07 111 GLY C N 1
ATOM 3696 C CA . GLY C 1 112 ? -23.863 -41.929 37.550 1.00 42.29 111 GLY C CA 1
ATOM 3697 C C . GLY C 1 112 ? -24.655 -40.631 37.551 1.00 44.59 111 GLY C C 1
ATOM 3698 O O . GLY C 1 112 ? -25.410 -40.335 36.615 1.00 42.33 111 GLY C O 1
ATOM 3699 N N . GLU C 1 113 ? -24.436 -39.868 38.627 1.00 48.64 112 GLU C N 1
ATOM 3700 C CA . GLU C 1 113 ? -25.132 -38.611 38.859 1.00 50.73 112 GLU C CA 1
ATOM 3701 C C . GLU C 1 113 ? -24.149 -37.441 38.945 1.00 47.28 112 GLU C C 1
ATOM 3702 O O . GLU C 1 113 ? -23.118 -37.489 39.629 1.00 44.83 112 GLU C O 1
ATOM 3708 N N . LEU C 1 114 ? -24.501 -36.385 38.211 1.00 42.22 113 LEU C N 1
ATOM 3709 C CA . LEU C 1 114 ? -23.862 -35.084 38.339 1.00 41.75 113 LEU C CA 1
ATOM 3710 C C . LEU C 1 114 ? -24.853 -34.119 38.981 1.00 37.51 113 LEU C C 1
ATOM 3711 O O . LEU C 1 114 ? -25.979 -33.958 38.513 1.00 38.23 113 LEU C O 1
ATOM 3716 N N . GLU C 1 115 ? -24.420 -33.493 40.065 1.00 35.61 114 GLU C N 1
ATOM 3717 C CA . GLU C 1 115 ? -25.241 -32.468 40.681 1.00 40.50 114 GLU C CA 1
ATOM 3718 C C . GLU C 1 115 ? -24.579 -31.114 40.440 1.00 40.51 114 GLU C C 1
ATOM 3719 O O . GLU C 1 115 ? -23.398 -30.934 40.756 1.00 37.32 114 GLU C O 1
ATOM 3725 N N . VAL C 1 116 ? -25.342 -30.177 39.862 1.00 40.29 115 VAL C N 1
ATOM 3726 C CA . VAL C 1 116 ? -24.856 -28.815 39.666 1.00 43.98 115 VAL C CA 1
ATOM 3727 C C . VAL C 1 116 ? -25.910 -27.860 40.212 1.00 44.03 115 VAL C C 1
ATOM 3728 O O . VAL C 1 116 ? -27.056 -27.846 39.726 1.00 40.94 115 VAL C O 1
ATOM 3732 N N . GLU C 1 117 ? -25.500 -27.078 41.224 1.00 42.54 116 GLU C N 1
ATOM 3733 C CA . GLU C 1 117 ? -26.370 -26.103 41.868 1.00 39.62 116 GLU C CA 1
ATOM 3734 C C . GLU C 1 117 ? -27.760 -26.699 42.122 1.00 43.17 116 GLU C C 1
ATOM 3735 O O . GLU C 1 117 ? -28.761 -26.163 41.637 1.00 41.75 116 GLU C O 1
ATOM 3741 N N . GLY C 1 118 ? -27.807 -27.830 42.856 1.00 43.29 117 GLY C N 1
ATOM 3742 C CA . GLY C 1 118 ? -29.035 -28.384 43.409 1.00 40.23 117 GLY C CA 1
ATOM 3743 C C . GLY C 1 118 ? -29.812 -29.280 42.444 1.00 44.32 117 GLY C C 1
ATOM 3744 O O . GLY C 1 118 ? -30.776 -29.917 42.847 1.00 48.41 117 GLY C O 1
ATOM 3745 N N . GLU C 1 119 ? -29.415 -29.336 41.169 1.00 42.87 118 GLU C N 1
ATOM 3746 C CA . GLU C 1 119 ? -30.095 -30.199 40.222 1.00 40.62 118 GLU C CA 1
ATOM 3747 C C . GLU C 1 119 ? -29.205 -31.393 39.879 1.00 43.50 118 GLU C C 1
ATOM 3748 O O . GLU C 1 119 ? -27.999 -31.228 39.686 1.00 43.72 118 GLU C O 1
ATOM 3754 N N . VAL C 1 120 ? -29.829 -32.581 39.771 1.00 45.63 119 VAL C N 1
ATOM 3755 C CA . VAL C 1 120 ? -29.152 -33.846 39.497 1.00 44.89 119 VAL C CA 1
ATOM 3756 C C . VAL C 1 120 ? -29.451 -34.311 38.071 1.00 40.72 119 VAL C C 1
ATOM 3757 O O . VAL C 1 120 ? -30.586 -34.248 37.605 1.00 45.01 119 VAL C O 1
ATOM 3761 N N . TYR C 1 121 ? -28.410 -34.763 37.368 1.00 40.15 120 TYR C N 1
ATOM 3762 C CA . TYR C 1 121 ? -28.602 -35.460 36.099 1.00 41.40 120 TYR C CA 1
ATOM 3763 C C . TYR C 1 121 ? -27.919 -36.831 36.169 1.00 38.32 120 TYR C C 1
ATOM 3764 O O . TYR C 1 121 ? -26.866 -36.972 36.804 1.00 37.98 120 TYR C O 1
ATOM 3773 N N . SER C 1 122 ? -28.536 -37.835 35.522 1.00 38.48 121 SER C N 1
ATOM 3774 C CA . SER C 1 122 ? -27.981 -39.187 35.438 1.00 39.31 121 SER C CA 1
ATOM 3775 C C . SER C 1 122 ? -27.295 -39.396 34.096 1.00 39.15 121 SER C C 1
ATOM 3776 O O . SER C 1 122 ? -27.964 -39.481 33.071 1.00 35.95 121 SER C O 1
ATOM 3779 N N . TYR C 1 123 ? -25.964 -39.519 34.127 1.00 35.43 122 TYR C N 1
ATOM 3780 C CA . TYR C 1 123 ? -25.234 -39.580 32.882 1.00 37.64 122 TYR C CA 1
ATOM 3781 C C . TYR C 1 123 ? -24.962 -41.037 32.516 1.00 38.86 122 TYR C C 1
ATOM 3782 O O . TYR C 1 123 ? -24.966 -41.927 33.363 1.00 42.14 122 TYR C O 1
ATOM 3791 N N . LYS C 1 124 ? -24.694 -41.235 31.231 1.00 39.92 123 LYS C N 1
ATOM 3792 C CA . LYS C 1 124 ? -24.413 -42.522 30.629 1.00 41.89 123 LYS C CA 1
ATOM 3793 C C . LYS C 1 124 ? -23.280 -42.270 29.639 1.00 39.74 123 LYS C C 1
ATOM 3794 O O . LYS C 1 124 ? -22.893 -41.122 29.454 1.00 43.79 123 LYS C O 1
ATOM 3800 N N . PRO C 1 125 ? -22.694 -43.306 28.996 1.00 39.51 124 PRO C N 1
ATOM 3801 C CA . PRO C 1 125 ? -21.618 -43.091 28.022 1.00 38.83 124 PRO C CA 1
ATOM 3802 C C . PRO C 1 125 ? -21.954 -42.120 26.890 1.00 41.04 124 PRO C C 1
ATOM 3803 O O . PRO C 1 125 ? -23.033 -42.205 26.287 1.00 39.75 124 PRO C O 1
ATOM 3807 N N . PHE C 1 126 ? -21.024 -41.178 26.655 1.00 38.32 125 PHE C N 1
ATOM 3808 C CA . PHE C 1 126 ? -21.014 -40.266 25.512 1.00 41.11 125 PHE C CA 1
ATOM 3809 C C . PHE C 1 126 ? -21.980 -39.096 25.709 1.00 43.88 125 PHE C C 1
ATOM 3810 O O . PHE C 1 126 ? -22.300 -38.369 24.767 1.00 43.94 125 PHE C O 1
ATOM 3818 N N . ASP C 1 127 ? -22.440 -38.922 26.947 1.00 41.56 126 ASP C N 1
ATOM 3819 C CA . ASP C 1 127 ? -23.142 -37.711 27.302 1.00 39.75 126 ASP C CA 1
ATOM 3820 C C . ASP C 1 127 ? -22.086 -36.621 27.392 1.00 37.13 126 ASP C C 1
ATOM 3821 O O . ASP C 1 127 ? -20.938 -36.902 27.747 1.00 39.83 126 ASP C O 1
ATOM 3826 N N . ILE C 1 128 ? -22.502 -35.390 27.091 1.00 35.01 127 ILE C N 1
ATOM 3827 C CA . ILE C 1 128 ? -21.658 -34.212 27.197 1.00 35.92 127 ILE C CA 1
ATOM 3828 C C . ILE C 1 128 ? -22.336 -33.253 28.163 1.00 35.39 127 ILE C C 1
ATOM 3829 O O . ILE C 1 128 ? -23.534 -33.006 28.035 1.00 37.17 127 ILE C O 1
ATOM 3834 N N . MET C 1 129 ? -21.548 -32.720 29.106 1.00 34.93 128 MET C N 1
ATOM 3835 C CA . MET C 1 129 ? -22.068 -31.894 30.181 1.00 37.35 128 MET C CA 1
ATOM 3836 C C . MET C 1 129 ? -21.035 -30.831 30.531 1.00 37.29 128 MET C C 1
ATOM 3837 O O . MET C 1 129 ? -19.837 -31.130 30.500 1.00 37.79 128 MET C O 1
ATOM 3842 N N . THR C 1 130 ? -21.523 -29.630 30.898 1.00 35.33 129 THR C N 1
ATOM 3843 C CA . THR C 1 130 ? -20.672 -28.532 31.344 1.00 37.80 129 THR C CA 1
ATOM 3844 C C . THR C 1 130 ? -20.960 -28.202 32.802 1.00 38.35 129 THR C C 1
ATOM 3845 O O . THR C 1 130 ? -22.091 -28.346 33.263 1.00 38.49 129 THR C O 1
ATOM 3849 N N . CYS C 1 131 ? -19.912 -27.768 33.508 1.00 38.12 130 CYS C N 1
ATOM 3850 C CA . CYS C 1 131 ? -20.040 -27.220 34.848 1.00 41.09 130 CYS C CA 1
ATOM 3851 C C . CYS C 1 131 ? -19.657 -25.739 34.812 1.00 40.09 130 CYS C C 1
ATOM 3852 O O . CYS C 1 131 ? -18.483 -25.399 35.007 1.00 37.21 130 CYS C O 1
ATOM 3855 N N . PRO C 1 132 ? -20.649 -24.836 34.580 1.00 35.63 131 PRO C N 1
ATOM 3856 C CA . PRO C 1 132 ? -20.402 -23.394 34.423 1.00 34.83 131 PRO C CA 1
ATOM 3857 C C . PRO C 1 132 ? -19.489 -22.789 35.491 1.00 35.29 131 PRO C C 1
ATOM 3858 O O . PRO C 1 132 ? -19.461 -23.259 36.631 1.00 33.41 131 PRO C O 1
ATOM 3862 N N . ALA C 1 133 ? -18.744 -21.740 35.105 1.00 36.06 132 ALA C N 1
ATOM 3863 C CA . ALA C 1 133 ? 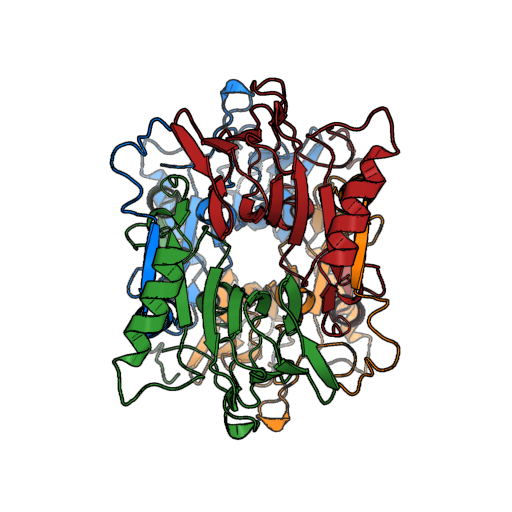-17.780 -21.117 36.001 1.00 39.85 132 ALA C CA 1
ATOM 3864 C C . ALA C 1 133 ? -18.459 -20.873 37.345 1.00 41.46 132 ALA C C 1
ATOM 3865 O O . ALA C 1 133 ? -19.597 -20.417 37.362 1.00 43.07 132 ALA C O 1
ATOM 3867 N N . TRP C 1 134 ? -17.799 -21.258 38.446 1.00 38.04 133 TRP C N 1
ATOM 3868 C CA . TRP C 1 134 ? -18.259 -20.940 39.798 1.00 39.12 133 TRP C CA 1
ATOM 3869 C C . TRP C 1 134 ? -19.566 -21.629 40.202 1.00 38.39 133 TRP C C 1
ATOM 3870 O O . TRP C 1 134 ? -20.114 -21.290 41.249 1.00 37.13 133 TRP C O 1
ATOM 3881 N N . SER C 1 135 ? -20.085 -22.574 39.406 1.00 38.12 134 SER C N 1
ATOM 3882 C CA . SER C 1 135 ? -21.270 -23.294 39.858 1.00 39.56 134 SER C CA 1
ATOM 3883 C C . SER C 1 135 ? -20.864 -24.480 40.726 1.00 37.27 134 SER C C 1
ATOM 3884 O O . SER C 1 135 ? -19.941 -25.198 40.366 1.00 37.75 134 SER C O 1
ATOM 3887 N N . TYR C 1 136 ? -21.571 -24.676 41.851 1.00 40.10 135 TYR C N 1
ATOM 3888 C CA . TYR C 1 136 ? -21.416 -25.868 42.682 1.00 40.89 135 TYR C CA 1
ATOM 3889 C C . TYR C 1 136 ? -21.804 -27.098 41.875 1.00 37.03 135 TYR C C 1
ATOM 3890 O O . TYR C 1 136 ? -22.938 -27.198 41.386 1.00 34.39 135 TYR C O 1
ATOM 3899 N N . HIS C 1 137 ? -20.835 -28.013 41.773 1.00 33.71 136 HIS C N 1
ATOM 3900 C CA . HIS C 1 137 ? -21.005 -29.270 41.067 1.00 34.89 136 HIS C CA 1
ATOM 3901 C C . HIS C 1 137 ? -20.411 -30.413 41.892 1.00 35.52 136 HIS C C 1
ATOM 3902 O O . HIS C 1 137 ? -19.467 -30.214 42.660 1.00 38.77 136 HIS C O 1
ATOM 3909 N N . ALA C 1 138 ? -20.992 -31.609 41.741 1.00 34.20 137 ALA C N 1
ATOM 3910 C CA . ALA C 1 138 ? -20.526 -32.804 42.431 1.00 37.39 137 ALA C CA 1
ATOM 3911 C C . ALA C 1 138 ? -20.812 -34.018 41.553 1.00 37.81 137 ALA C C 1
ATOM 3912 O O . ALA C 1 138 ? -21.770 -33.992 40.762 1.00 38.05 137 ALA C O 1
ATOM 3914 N N . TRP C 1 139 ? -20.009 -35.080 41.748 1.00 38.13 138 TRP C N 1
ATOM 3915 C CA . TRP C 1 139 ? -20.155 -36.324 41.001 1.00 39.86 138 TRP C CA 1
ATOM 3916 C C . TRP C 1 139 ? -20.425 -37.510 41.928 1.00 42.11 138 TRP C C 1
ATOM 3917 O O . TRP C 1 139 ? -19.742 -37.661 42.941 1.00 44.46 138 TRP C O 1
ATOM 3928 N N . ARG C 1 140 ? -21.348 -38.409 41.537 1.00 44.68 139 ARG C N 1
ATOM 3929 C CA . ARG C 1 140 ? -21.393 -39.748 42.132 1.00 44.15 139 ARG C CA 1
ATOM 3930 C C . ARG C 1 140 ? -21.463 -40.814 41.031 1.00 45.80 139 ARG C C 1
ATOM 3931 O O . ARG C 1 140 ? -22.433 -40.839 40.254 1.00 46.18 139 ARG C O 1
ATOM 3933 N N . ALA C 1 141 ? -20.433 -41.688 40.974 1.00 39.85 140 ALA C N 1
ATOM 3934 C CA . ALA C 1 141 ? -20.379 -42.786 40.006 1.00 39.15 140 ALA C CA 1
ATOM 3935 C C . ALA C 1 141 ? -21.272 -43.961 40.420 1.00 36.78 140 ALA C C 1
ATOM 3936 O O . ALA C 1 141 ? -21.177 -44.461 41.534 1.00 38.88 140 ALA C O 1
ATOM 3938 N N . THR C 1 142 ? -22.118 -44.431 39.497 1.00 38.01 141 THR C N 1
ATOM 3939 C CA . THR C 1 142 ? -22.998 -45.562 39.752 1.00 40.21 141 THR C CA 1
ATOM 3940 C C . THR C 1 142 ? -22.693 -46.710 38.788 1.00 44.27 141 THR C C 1
ATOM 3941 O O . THR C 1 142 ? -21.810 -46.587 37.932 1.00 47.93 141 THR C O 1
ATOM 3945 N N . GLY C 1 143 ? -23.452 -47.814 38.925 1.00 39.86 142 GLY C N 1
ATOM 3946 C CA . GLY C 1 143 ? -23.307 -48.994 38.078 1.00 39.96 142 GLY C CA 1
ATOM 3947 C C . GLY C 1 143 ? -22.156 -49.916 38.495 1.00 41.75 142 GLY C C 1
ATOM 3948 O O . GLY C 1 143 ? -21.826 -50.063 39.670 1.00 44.71 142 GLY C O 1
ATOM 3949 N N . ASP C 1 144 ? -21.531 -50.558 37.507 1.00 43.66 143 ASP C N 1
ATOM 3950 C CA . 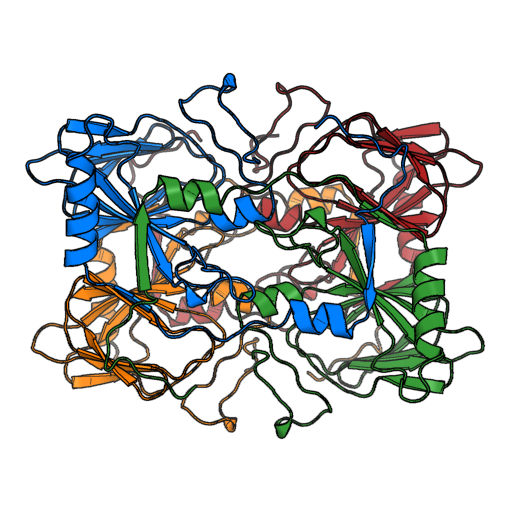ASP C 1 144 ? -20.537 -51.590 37.773 1.00 41.98 143 ASP C CA 1
ATOM 3951 C C . ASP C 1 144 ? -19.188 -51.204 37.149 1.00 42.74 143 ASP C C 1
ATOM 3952 O O . ASP C 1 144 ? -18.122 -51.425 37.737 1.00 41.58 143 ASP C O 1
ATOM 3957 N N . LYS C 1 145 ? -19.259 -50.605 35.953 1.00 41.78 144 LYS C N 1
ATOM 3958 C CA . LYS C 1 145 ? -18.131 -50.042 35.231 1.00 43.16 144 LYS C CA 1
ATOM 3959 C C . LYS C 1 145 ? -17.777 -48.660 35.777 1.00 40.54 144 LYS C C 1
ATOM 3960 O O . LYS C 1 145 ? -18.647 -47.822 36.004 1.00 37.08 144 LYS C O 1
ATOM 3966 N N . ASP C 1 146 ? -16.470 -48.466 35.987 1.00 37.70 145 ASP C N 1
ATOM 3967 C CA . ASP C 1 146 ? -15.843 -47.194 36.261 1.00 38.06 145 ASP C CA 1
ATOM 3968 C C . ASP C 1 146 ? -16.299 -46.112 35.285 1.00 37.88 145 ASP C C 1
ATOM 3969 O O . ASP C 1 146 ? -16.433 -46.354 34.087 1.00 37.15 145 ASP C O 1
ATOM 3974 N N . THR C 1 147 ? -16.479 -44.906 35.832 1.00 40.64 146 THR C N 1
ATOM 3975 C CA . THR C 1 147 ? -16.626 -43.682 35.068 1.00 38.65 146 THR C CA 1
ATOM 3976 C C . THR C 1 147 ? -15.248 -43.203 34.627 1.00 40.17 146 THR C C 1
ATOM 3977 O O . THR C 1 147 ? -14.343 -42.996 35.452 1.00 38.37 146 THR C O 1
ATOM 3981 N N . LEU C 1 148 ? -15.131 -43.042 33.307 1.00 37.58 147 LEU C N 1
ATOM 3982 C CA . LEU C 1 148 ? -13.981 -42.421 32.679 1.00 42.69 147 LEU C CA 1
ATOM 3983 C C . LEU C 1 148 ? -14.437 -41.173 31.929 1.00 39.05 147 LEU C C 1
ATOM 3984 O O . LEU C 1 148 ? -15.274 -41.261 31.024 1.00 39.35 147 LEU C O 1
ATOM 3989 N N . MET C 1 149 ? -13.852 -40.030 32.306 1.00 36.95 148 MET C N 1
ATOM 3990 C CA . MET C 1 149 ? -14.207 -38.732 31.737 1.00 38.89 148 MET C CA 1
ATOM 3991 C C . MET C 1 149 ? -13.027 -38.133 30.983 1.00 36.33 148 MET C C 1
ATOM 3992 O O . MET C 1 149 ? -11.880 -38.205 31.436 1.00 38.53 148 MET C O 1
ATOM 3997 N N . TYR C 1 150 ? -13.358 -37.532 29.841 1.00 33.98 149 TYR C N 1
ATOM 3998 C CA . TYR C 1 150 ? -12.449 -36.720 29.043 1.00 38.92 149 TYR C CA 1
ATOM 3999 C C . TYR C 1 150 ? -12.843 -35.259 29.250 1.00 38.19 149 TYR C C 1
ATOM 4000 O O . TYR C 1 150 ? -14.004 -34.892 29.009 1.00 33.77 149 TYR C O 1
ATOM 4009 N N . VAL C 1 151 ? -11.896 -34.464 29.775 1.00 36.39 150 VAL C N 1
ATOM 4010 C CA . VAL C 1 151 ? -12.272 -33.180 30.362 1.00 39.80 150 VAL C CA 1
ATOM 4011 C C . VAL C 1 151 ? -11.500 -32.033 29.711 1.00 39.90 150 VAL C C 1
ATOM 4012 O O . VAL C 1 151 ? -10.259 -32.028 29.695 1.00 37.59 150 VAL C O 1
ATOM 4016 N N . ILE C 1 152 ? -12.261 -31.052 29.210 1.00 36.98 151 ILE C N 1
ATOM 4017 C CA . ILE C 1 152 ? -11.661 -29.820 28.714 1.00 41.15 151 ILE C CA 1
ATOM 4018 C C . ILE C 1 152 ? -11.975 -28.683 29.687 1.00 40.05 151 ILE C C 1
ATOM 4019 O O . ILE C 1 152 ? -13.105 -28.574 30.153 1.00 43.17 151 ILE C O 1
ATOM 4024 N N . HIS C 1 153 ? -10.958 -27.870 30.012 1.00 40.22 152 HIS C N 1
ATOM 4025 C CA . HIS C 1 153 ? -11.099 -26.786 30.981 1.00 40.72 152 HIS C CA 1
ATOM 4026 C C . HIS C 1 153 ? -10.129 -25.618 30.706 1.00 41.68 152 HIS C C 1
ATOM 4027 O O . HIS C 1 153 ? -9.192 -25.715 29.915 1.00 44.72 152 HIS C O 1
ATOM 4034 N N . ASP C 1 154 ? -10.319 -24.497 31.409 1.00 41.99 153 ASP C N 1
ATOM 4035 C CA . ASP C 1 154 ? -9.538 -23.294 31.155 1.00 42.55 153 ASP C CA 1
ATOM 4036 C C . ASP C 1 154 ? -8.805 -22.881 32.428 1.00 40.35 153 ASP C C 1
ATOM 4037 O O . ASP C 1 154 ? -8.336 -21.752 32.555 1.00 40.05 153 ASP C O 1
ATOM 4042 N N . MET C 1 155 ? -8.706 -23.832 33.357 1.00 38.27 154 MET C N 1
ATOM 4043 C CA . MET C 1 155 ? -8.102 -23.606 34.651 1.00 39.72 154 MET C CA 1
ATOM 4044 C C . MET C 1 155 ? -6.728 -22.959 34.500 1.00 42.96 154 MET C C 1
ATOM 4045 O O . MET C 1 155 ? -6.355 -22.090 35.293 1.00 45.07 154 MET C O 1
ATOM 4050 N N . ALA C 1 156 ? -5.981 -23.372 33.468 1.00 40.39 155 ALA C N 1
ATOM 4051 C CA . ALA C 1 156 ? -4.622 -22.890 33.300 1.00 38.08 155 ALA C CA 1
ATOM 4052 C C . ALA C 1 156 ? -4.623 -21.427 32.832 1.00 39.52 155 ALA C C 1
ATOM 4053 O O . ALA C 1 156 ? -3.701 -20.670 33.142 1.00 38.83 155 ALA C O 1
ATOM 4055 N N . LEU C 1 157 ? -5.672 -21.010 32.110 1.00 37.57 156 LEU C N 1
ATOM 4056 C CA . LEU C 1 157 ? -5.685 -19.657 31.572 1.00 39.48 156 LEU C CA 1
ATOM 4057 C C . LEU C 1 157 ? -5.844 -18.654 32.721 1.00 39.78 156 LEU C C 1
ATOM 4058 O O . LEU C 1 157 ? -5.066 -17.704 32.892 1.00 37.53 156 LEU C O 1
ATOM 4063 N N . LEU C 1 158 ? -6.849 -18.911 33.551 1.00 33.66 157 LEU C N 1
ATOM 4064 C CA . LEU C 1 158 ? -7.089 -18.108 34.724 1.00 30.14 157 LEU C CA 1
ATOM 4065 C C . LEU C 1 158 ? -5.859 -18.132 35.624 1.00 30.44 157 LEU C C 1
ATOM 4066 O O . LEU C 1 158 ? -5.534 -17.124 36.234 1.00 32.05 157 LEU C O 1
ATOM 4071 N N . ALA C 1 159 ? -5.139 -19.256 35.653 1.00 34.46 158 ALA C N 1
ATOM 4072 C CA . ALA C 1 159 ? -4.022 -19.424 36.582 1.00 37.97 158 ALA C CA 1
ATOM 4073 C C . ALA C 1 159 ? -2.886 -18.485 36.201 1.00 34.24 158 ALA C C 1
ATOM 4074 O O . ALA C 1 159 ? -2.290 -17.880 37.080 1.00 37.09 158 ALA C O 1
ATOM 4076 N N . TYR C 1 160 ? -2.648 -18.349 34.890 1.00 36.57 159 TYR C N 1
ATOM 4077 C CA . TYR C 1 160 ? -1.593 -17.526 34.304 1.00 40.56 159 TYR C CA 1
ATOM 4078 C C . TYR C 1 160 ? -1.869 -16.030 34.480 1.00 42.23 159 TYR C C 1
ATOM 4079 O O . TYR C 1 160 ? -0.946 -15.252 34.743 1.00 38.32 159 TYR C O 1
ATOM 4088 N N . MET C 1 161 ? -3.147 -15.642 34.340 1.00 40.43 160 MET C N 1
ATOM 4089 C CA . MET C 1 161 ? -3.607 -14.297 34.623 1.00 37.64 160 MET C CA 1
ATOM 4090 C C . MET C 1 161 ? -3.616 -14.030 36.129 1.00 35.64 160 MET C C 1
ATOM 4091 O O . MET C 1 161 ? -3.852 -12.902 36.532 1.00 38.09 160 MET C O 1
ATOM 4096 N N . ARG C 1 162 ? -3.425 -15.057 36.957 1.00 32.79 161 ARG C N 1
ATOM 4097 C CA . ARG C 1 162 ? -3.674 -14.967 38.398 1.00 36.01 161 ARG C CA 1
ATOM 4098 C C . ARG C 1 162 ? -5.101 -14.504 38.711 1.00 33.39 161 ARG C C 1
ATOM 4099 O O . ARG C 1 162 ? -5.292 -13.668 39.578 1.00 32.74 161 ARG C O 1
ATOM 4107 N N . ALA C 1 163 ? -6.106 -15.048 38.030 1.00 31.76 162 ALA C N 1
ATOM 4108 C CA . ALA C 1 163 ? -7.466 -14.557 38.182 1.00 33.37 162 ALA C CA 1
ATOM 4109 C C . ALA C 1 163 ? -8.369 -15.720 38.599 1.00 36.74 162 ALA C C 1
ATOM 4110 O O . ALA C 1 163 ? -9.598 -15.637 38.494 1.00 39.02 162 ALA C O 1
ATOM 4112 N N . LEU C 1 164 ? -7.736 -16.815 39.035 1.00 34.93 163 LEU C N 1
ATOM 4113 C CA . LEU C 1 164 ? -8.416 -18.080 39.257 1.00 34.24 163 LEU C CA 1
ATOM 4114 C C . LEU C 1 164 ? -8.756 -18.226 40.735 1.00 35.48 163 LEU C C 1
ATOM 4115 O O . LEU C 1 164 ? -7.905 -18.022 41.598 1.00 34.82 163 LEU C O 1
ATOM 4120 N N . PHE C 1 165 ? -9.989 -18.667 40.987 1.00 37.89 164 PHE C N 1
ATOM 4121 C CA . PHE C 1 165 ? -10.490 -18.897 42.328 1.00 43.51 164 PHE C CA 1
ATOM 4122 C C . PHE C 1 165 ? -11.013 -20.321 42.450 1.00 45.39 164 PHE C C 1
ATOM 4123 O O . PHE C 1 165 ? -11.568 -20.867 41.498 1.00 46.67 164 PHE C O 1
ATOM 4131 N N . TRP C 1 166 ? -10.874 -20.858 43.664 1.00 45.64 165 TRP C N 1
ATOM 4132 C CA . TRP C 1 166 ? -11.192 -22.234 43.993 1.00 48.80 165 TRP C CA 1
ATOM 4133 C C . TRP C 1 166 ? -11.783 -22.298 45.403 1.00 46.89 165 TRP C C 1
ATOM 4134 O O . TRP C 1 166 ? -11.158 -21.858 46.367 1.00 46.85 165 TRP C O 1
ATOM 4145 N N . GLU C 1 167 ? -12.998 -22.839 45.506 1.00 42.06 166 GLU C N 1
ATOM 4146 C CA . GLU C 1 167 ? -13.604 -23.101 46.798 1.00 43.00 166 GLU C CA 1
ATOM 4147 C C . GLU C 1 167 ? -13.753 -24.612 46.985 1.00 42.21 166 GLU C C 1
ATOM 4148 O O . GLU C 1 167 ? -14.712 -25.213 46.509 1.00 38.72 166 GLU C O 1
ATOM 4154 N N . GLU C 1 168 ? -12.793 -25.217 47.687 1.00 41.97 167 GLU C N 1
ATOM 4155 C CA . GLU C 1 168 ? -12.946 -26.602 48.089 1.00 51.88 167 GLU C CA 1
ATOM 4156 C C . GLU C 1 168 ? -12.563 -26.791 49.559 1.00 57.44 167 GLU C C 1
ATOM 4157 O O . GLU C 1 168 ? -11.517 -26.315 50.012 1.00 54.31 167 GLU C O 1
ATOM 4163 N N . PRO C 1 169 ? -13.392 -27.507 50.359 1.00 56.64 168 PRO C N 1
ATOM 4164 C CA . PRO C 1 169 ? -14.714 -27.954 49.920 1.00 50.54 168 PRO C CA 1
ATOM 4165 C C . PRO C 1 169 ? -15.713 -26.826 50.129 1.00 48.23 168 PRO C C 1
ATOM 4166 O O . PRO C 1 169 ? -15.328 -25.745 50.563 1.00 50.03 168 PRO C O 1
ATOM 4170 N N . LYS C 1 170 ? -16.989 -27.099 49.824 1.00 49.76 169 LYS C N 1
ATOM 4171 C CA . LYS C 1 170 ? -18.047 -26.099 49.826 1.00 47.58 169 LYS C CA 1
ATOM 4172 C C . LYS C 1 170 ? -17.968 -25.294 51.114 1.00 49.82 169 LYS C C 1
ATOM 4173 O O . LYS C 1 170 ? -17.668 -25.849 52.156 1.00 55.45 169 LYS C O 1
ATOM 4179 N N . GLY C 1 171 ? -18.210 -23.985 51.031 1.00 53.85 170 GLY C N 1
ATOM 4180 C CA . GLY C 1 171 ? -18.034 -23.096 52.166 1.00 47.34 170 GLY C CA 1
ATOM 4181 C C . GLY C 1 171 ? -17.190 -21.888 51.777 1.00 47.88 170 GLY C C 1
ATOM 4182 O O . GLY C 1 171 ? -16.039 -22.045 51.368 1.00 46.27 170 GLY C O 1
ATOM 4183 N N . SER C 1 172 ? -17.772 -20.690 51.922 1.00 46.73 171 SER C N 1
ATOM 4184 C CA . SER C 1 172 ? -17.107 -19.490 51.438 1.00 50.69 171 SER C CA 1
ATOM 4185 C C . SER C 1 172 ? -15.766 -19.255 52.138 1.00 48.79 171 SER C C 1
ATOM 4186 O O . SER C 1 172 ? -14.896 -18.576 51.588 1.00 45.63 171 SER C O 1
ATOM 4189 N N . GLU C 1 173 ? -15.570 -19.857 53.318 1.00 42.97 172 GLU C N 1
ATOM 4190 C CA . GLU C 1 173 ? -14.342 -19.637 54.066 1.00 44.95 172 GLU C CA 1
ATOM 4191 C C . GLU C 1 173 ? -13.196 -20.429 53.438 1.00 49.21 172 GLU C C 1
ATOM 4192 O O . GLU C 1 173 ? -12.054 -20.303 53.867 1.00 49.09 172 GLU C O 1
ATOM 4198 N N . ASN C 1 174 ? -13.518 -21.266 52.442 1.00 49.40 173 ASN C N 1
ATOM 4199 C CA . ASN C 1 174 ? -12.535 -22.092 51.757 1.00 51.48 173 ASN C CA 1
ATOM 4200 C C . ASN C 1 174 ? -12.087 -21.481 50.419 1.00 50.18 173 ASN C C 1
ATOM 4201 O O . ASN C 1 174 ? -11.261 -22.066 49.723 1.00 49.50 173 ASN C O 1
ATOM 4206 N N . ILE C 1 175 ? -12.631 -20.319 50.036 1.00 46.18 174 ILE C N 1
ATOM 4207 C CA . ILE C 1 175 ? -12.240 -19.691 48.784 1.00 42.26 174 ILE C CA 1
ATOM 4208 C C . ILE C 1 175 ? -10.752 -19.359 48.837 1.00 40.07 174 ILE C C 1
ATOM 4209 O O . ILE C 1 175 ? -10.257 -18.938 49.866 1.00 41.84 174 ILE C O 1
ATOM 4214 N N . ARG C 1 176 ? -10.028 -19.608 47.743 1.00 40.07 175 ARG C N 1
ATOM 4215 C CA . ARG C 1 176 ? -8.652 -19.153 47.659 1.00 39.54 175 ARG C CA 1
ATOM 4216 C C . ARG C 1 176 ? -8.419 -18.508 46.308 1.00 41.66 175 ARG C C 1
ATOM 4217 O O . ARG C 1 176 ? -8.906 -18.976 45.282 1.00 46.22 175 ARG C O 1
ATOM 4225 N N . HIS C 1 177 ? -7.693 -17.393 46.335 1.00 45.24 176 HIS C N 1
ATOM 4226 C CA . HIS C 1 177 ? -7.040 -16.866 45.152 1.00 38.82 176 HIS C CA 1
ATOM 4227 C C . HIS C 1 177 ? -5.880 -17.809 44.866 1.00 39.24 176 HIS C C 1
ATOM 4228 O O . HIS C 1 177 ? -5.031 -17.998 45.735 1.00 37.69 176 HIS C O 1
ATOM 4235 N N . MET C 1 178 ? -5.881 -18.433 43.681 1.00 37.71 177 MET C N 1
ATOM 4236 C CA . MET C 1 178 ? -4.980 -19.545 43.432 1.00 39.45 177 MET C CA 1
ATOM 4237 C C . MET C 1 178 ? -3.636 -19.066 42.875 1.00 40.61 177 MET C C 1
ATOM 4238 O O . MET C 1 178 ? -3.435 -19.031 41.657 1.00 44.05 177 MET C O 1
ATOM 4243 N N . VAL C 1 179 ? -2.718 -18.727 43.797 1.00 36.12 178 VAL C N 1
ATOM 4244 C CA . VAL C 1 179 ? -1.339 -18.353 43.500 1.00 36.40 178 VAL C CA 1
ATOM 4245 C C . VAL C 1 179 ? -0.443 -18.952 44.585 1.00 35.85 178 VAL C C 1
ATOM 4246 O O . VAL C 1 179 ? -0.926 -19.295 45.657 1.00 40.40 178 VAL C O 1
ATOM 4250 N N . LYS C 1 180 ? 0.857 -19.050 44.303 1.00 38.82 179 LYS C N 1
ATOM 4251 C CA . LYS C 1 180 ? 1.937 -19.284 45.263 1.00 47.74 179 LYS C CA 1
ATOM 4252 C C . LYS C 1 180 ? 2.687 -20.560 44.872 1.00 52.98 179 LYS C C 1
ATOM 4253 O O . LYS C 1 180 ? 3.268 -20.559 43.758 1.00 57.38 179 LYS C O 1
ATOM 4265 N N . MET D 1 2 ? -10.674 -2.863 3.296 1.00 62.48 1 MET D N 1
ATOM 4266 C CA . MET D 1 2 ? -11.588 -1.838 3.767 1.00 59.40 1 MET D CA 1
ATOM 4267 C C . MET D 1 2 ? -11.560 -0.624 2.846 1.00 62.53 1 MET D C 1
ATOM 4268 O O . MET D 1 2 ? -10.542 0.065 2.759 1.00 64.59 1 MET D O 1
ATOM 4273 N N . LYS D 1 3 ? -12.692 -0.375 2.169 1.00 62.41 2 LYS D N 1
ATOM 4274 C CA . LYS D 1 3 ? -12.973 0.927 1.579 1.00 64.03 2 LYS D CA 1
ATOM 4275 C C . LYS D 1 3 ? -13.866 1.695 2.552 1.00 63.46 2 LYS D C 1
ATOM 4276 O O . LYS D 1 3 ? -15.056 1.406 2.671 1.00 65.06 2 LYS D O 1
ATOM 4278 N N . TRP D 1 4 ? -13.266 2.661 3.256 1.00 58.38 3 TRP D N 1
ATOM 4279 C CA . TRP D 1 4 ? -13.946 3.433 4.284 1.00 54.54 3 TRP D CA 1
ATOM 4280 C C . TRP D 1 4 ? -13.566 4.906 4.148 1.00 58.00 3 TRP D C 1
ATOM 4281 O O . TRP D 1 4 ? -12.626 5.243 3.424 1.00 61.12 3 TRP D O 1
ATOM 4292 N N . SER D 1 5 ? -14.291 5.765 4.879 1.00 56.78 4 SER D N 1
ATOM 4293 C CA . SER D 1 5 ? -14.112 7.206 4.840 1.00 54.31 4 SER D CA 1
ATOM 4294 C C . SER D 1 5 ? -14.141 7.770 6.255 1.00 51.49 4 SER D C 1
ATOM 4295 O O . SER D 1 5 ? -15.039 7.442 7.023 1.00 52.50 4 SER D O 1
ATOM 4298 N N . ASN D 1 6 ? -13.184 8.653 6.576 1.00 55.98 5 ASN D N 1
ATOM 4299 C CA . ASN D 1 6 ? -13.250 9.435 7.808 1.00 53.53 5 ASN D CA 1
ATOM 4300 C C . ASN D 1 6 ? -13.699 10.871 7.523 1.00 56.71 5 ASN D C 1
ATOM 4301 O O . ASN D 1 6 ? -13.592 11.739 8.393 1.00 56.35 5 ASN D O 1
ATOM 4306 N N . LYS D 1 7 ? -14.243 11.100 6.317 1.00 59.27 6 LYS D N 1
ATOM 4307 C CA . LYS D 1 7 ? -14.510 12.447 5.831 1.00 57.49 6 LYS D CA 1
ATOM 4308 C C . LYS D 1 7 ? -15.719 13.045 6.548 1.00 58.39 6 LYS D C 1
ATOM 4309 O O . LYS D 1 7 ? -15.926 14.246 6.478 1.00 62.39 6 LYS D O 1
ATOM 4315 N N . ASP D 1 8 ? -16.492 12.211 7.252 1.00 55.63 7 ASP D N 1
ATOM 4316 C CA . ASP D 1 8 ? -17.661 12.650 7.994 1.00 53.89 7 ASP D CA 1
ATOM 4317 C C . ASP D 1 8 ? -17.399 12.489 9.491 1.00 55.20 7 ASP D C 1
ATOM 4318 O O . ASP D 1 8 ? -18.333 12.448 10.290 1.00 53.91 7 ASP D O 1
ATOM 4323 N N . GLY D 1 9 ? -16.112 12.402 9.860 1.00 52.38 8 GLY D N 1
ATOM 4324 C CA . GLY D 1 9 ? -15.701 12.231 11.241 1.00 42.57 8 GLY D CA 1
ATOM 4325 C C . GLY D 1 9 ? -15.736 10.756 11.612 1.00 46.89 8 GLY D C 1
ATOM 4326 O O . GLY D 1 9 ? -15.764 9.902 10.731 1.00 47.27 8 GLY D O 1
ATOM 4327 N N . TYR D 1 10 ? -15.775 10.466 12.916 1.00 43.95 9 TYR D N 1
ATOM 4328 C CA . TYR D 1 10 ? -15.727 9.085 13.355 1.00 41.73 9 TYR D CA 1
ATOM 4329 C C . TYR D 1 10 ? -16.906 8.804 14.275 1.00 42.41 9 TYR D C 1
ATOM 4330 O O . TYR D 1 10 ? -16.685 8.583 15.465 1.00 48.45 9 TYR D O 1
ATOM 4339 N N . PRO D 1 11 ? -18.169 8.787 13.777 1.00 39.76 10 PRO D N 1
ATOM 4340 C CA . PRO D 1 11 ? -19.341 8.602 14.648 1.00 39.12 10 PRO D CA 1
ATOM 4341 C C . PRO D 1 11 ? -19.407 7.301 15.464 1.00 43.61 10 PRO D C 1
ATOM 4342 O O . PRO D 1 11 ? -20.060 7.246 16.509 1.00 44.59 10 PRO D O 1
ATOM 4346 N N . TRP D 1 12 ? -18.721 6.250 14.995 1.00 42.53 11 TRP D N 1
ATOM 4347 C CA . TRP D 1 12 ? -18.643 4.985 15.716 1.00 41.40 11 TRP D CA 1
ATOM 4348 C C . TRP D 1 12 ? -17.738 5.099 16.947 1.00 40.64 11 TRP D C 1
ATOM 4349 O O . TRP D 1 12 ? -17.792 4.246 17.825 1.00 41.92 11 TRP D O 1
ATOM 4360 N N . SER D 1 13 ? -16.869 6.115 17.003 1.00 40.82 12 SER D N 1
ATOM 4361 C CA . SER D 1 13 ? -15.974 6.275 18.140 1.00 39.67 12 SER D CA 1
ATOM 4362 C C . SER D 1 13 ? -16.676 7.054 19.255 1.00 40.14 12 SER D C 1
ATOM 4363 O O . SER D 1 13 ? -16.764 8.270 19.212 1.00 39.76 12 SER D O 1
ATOM 4366 N N . LYS D 1 14 ? -17.170 6.358 20.280 1.00 41.01 13 LYS D N 1
ATOM 4367 C CA . LYS D 1 14 ? -17.973 7.040 21.277 1.00 37.24 13 LYS D CA 1
ATOM 4368 C C . LYS D 1 14 ? -17.322 6.992 22.649 1.00 40.08 13 LYS D C 1
ATOM 4369 O O . LYS D 1 14 ? -16.374 6.245 22.889 1.00 43.26 13 LYS D O 1
ATOM 4375 N N . ILE D 1 15 ? -17.849 7.854 23.521 1.00 42.54 14 ILE D N 1
ATOM 4376 C CA . ILE D 1 15 ? -17.541 7.873 24.936 1.00 44.02 14 ILE D CA 1
ATOM 4377 C C . ILE D 1 15 ? -18.846 7.627 25.693 1.00 44.84 14 ILE D C 1
ATOM 4378 O O . ILE D 1 15 ? -19.837 8.303 25.454 1.00 45.00 14 ILE D O 1
ATOM 4383 N N . ILE D 1 16 ? -18.865 6.595 26.548 1.00 46.27 15 ILE D N 1
ATOM 4384 C CA . ILE D 1 16 ? -20.081 6.276 27.273 1.00 42.68 15 ILE D CA 1
ATOM 4385 C C . ILE D 1 16 ? -19.816 6.356 28.777 1.00 43.27 15 ILE D C 1
ATOM 4386 O O . ILE D 1 16 ? -18.677 6.219 29.243 1.00 36.90 15 ILE D O 1
ATOM 4391 N N . HIS D 1 17 ? -20.909 6.660 29.485 1.00 46.30 16 HIS D N 1
ATOM 4392 C CA . HIS D 1 17 ? -21.073 6.720 30.929 1.00 51.87 16 HIS D CA 1
ATOM 4393 C C . HIS D 1 17 ? -20.873 5.327 31.548 1.00 51.63 16 HIS D C 1
ATOM 4394 O O . HIS D 1 17 ? -21.482 4.353 31.095 1.00 53.33 16 HIS D O 1
ATOM 4401 N N . ALA D 1 18 ? -20.063 5.241 32.618 1.00 47.20 17 ALA D N 1
ATOM 4402 C CA . ALA D 1 18 ? -19.852 4.022 33.398 1.00 48.26 17 ALA D CA 1
ATOM 4403 C C . ALA D 1 18 ? -21.128 3.198 33.580 1.00 46.76 17 ALA D C 1
ATOM 4404 O O . ALA D 1 18 ? -21.074 1.978 33.528 1.00 46.85 17 ALA D O 1
ATOM 4406 N N . GLU D 1 19 ? -22.268 3.853 33.815 1.00 53.38 18 GLU D N 1
ATOM 4407 C CA . GLU D 1 19 ? -23.519 3.149 34.062 1.00 54.62 18 GLU D CA 1
ATOM 4408 C C . GLU D 1 19 ? -23.903 2.345 32.822 1.00 55.64 18 GLU D C 1
ATOM 4409 O O . GLU D 1 19 ? -24.399 1.227 32.935 1.00 55.61 18 GLU D O 1
ATOM 4411 N N . LYS D 1 20 ? -23.656 2.907 31.636 1.00 53.49 19 LYS D N 1
ATOM 4412 C CA . LYS D 1 20 ? -24.081 2.246 30.413 1.00 52.82 19 LYS D CA 1
ATOM 4413 C C . LYS D 1 20 ? -23.112 1.106 30.117 1.00 52.55 19 LYS D C 1
ATOM 4414 O O . LYS D 1 20 ? -23.513 0.043 29.639 1.00 50.30 19 LYS D O 1
ATOM 4420 N N . PHE D 1 21 ? -21.830 1.350 30.427 1.00 50.87 20 PHE D N 1
ATOM 4421 C CA . PHE D 1 21 ? -20.785 0.357 30.250 1.00 48.59 20 PHE D CA 1
ATOM 4422 C C . PHE D 1 21 ? -21.068 -0.858 31.129 1.00 46.21 20 PHE D C 1
ATOM 4423 O O . PHE D 1 21 ? -21.223 -1.961 30.625 1.00 41.92 20 PHE D O 1
ATOM 4431 N N . PHE D 1 22 ? -21.113 -0.635 32.447 1.00 50.43 21 PHE D N 1
ATOM 4432 C CA . PHE D 1 22 ? -21.305 -1.692 33.425 1.00 53.78 21 PHE D CA 1
ATOM 4433 C C . PHE D 1 22 ? -22.583 -2.462 33.108 1.00 57.99 21 PHE D C 1
ATOM 4434 O O . PHE D 1 22 ? -22.604 -3.690 33.154 1.00 63.37 21 PHE D O 1
ATOM 4442 N N . ASP D 1 23 ? -23.641 -1.730 32.762 1.00 52.51 22 ASP D N 1
ATOM 4443 C CA . ASP D 1 23 ? -24.883 -2.371 32.381 1.00 56.73 22 ASP D CA 1
ATOM 4444 C C . ASP D 1 23 ? -24.652 -3.325 31.209 1.00 57.09 22 ASP D C 1
ATOM 4445 O O . ASP D 1 23 ? -25.320 -4.350 31.121 1.00 63.33 22 ASP D O 1
ATOM 4450 N N . LYS D 1 24 ? -23.724 -2.986 30.307 1.00 51.49 23 LYS D N 1
ATOM 4451 C CA . LYS D 1 24 ? -23.536 -3.782 29.103 1.00 49.75 23 LYS D CA 1
ATOM 4452 C C . LYS D 1 24 ? -22.512 -4.909 29.276 1.00 48.77 23 LYS D C 1
ATOM 4453 O O . LYS D 1 24 ? -22.598 -5.877 28.532 1.00 47.59 23 LYS D O 1
ATOM 4459 N N . VAL D 1 25 ? -21.531 -4.795 30.198 1.00 44.35 24 VAL D N 1
ATOM 4460 C CA . VAL D 1 25 ? -20.515 -5.839 30.303 1.00 43.11 24 VAL D CA 1
ATOM 4461 C C . VAL D 1 25 ? -20.981 -6.995 31.182 1.00 42.23 24 VAL D C 1
ATOM 4462 O O . VAL D 1 25 ? -20.560 -8.127 30.992 1.00 43.31 24 VAL D O 1
ATOM 4466 N N . ILE D 1 26 ? -21.791 -6.699 32.189 1.00 41.64 25 ILE D N 1
ATOM 4467 C CA . ILE D 1 26 ? -22.209 -7.746 33.098 1.00 42.55 25 ILE D CA 1
ATOM 4468 C C . ILE D 1 26 ? -23.185 -8.648 32.341 1.00 47.96 25 ILE D C 1
ATOM 4469 O O . ILE D 1 26 ? -24.037 -8.151 31.597 1.00 48.82 25 ILE D O 1
ATOM 4474 N N . GLN D 1 27 ? -23.016 -9.972 32.499 1.00 40.91 26 GLN D N 1
ATOM 4475 C CA . GLN D 1 27 ? -23.837 -10.920 31.766 1.00 39.84 26 GLN D CA 1
ATOM 4476 C C . GLN D 1 27 ? -24.663 -11.748 32.740 1.00 42.59 26 GLN D C 1
ATOM 4477 O O . GLN D 1 27 ? -24.300 -11.899 33.909 1.00 46.86 26 GLN D O 1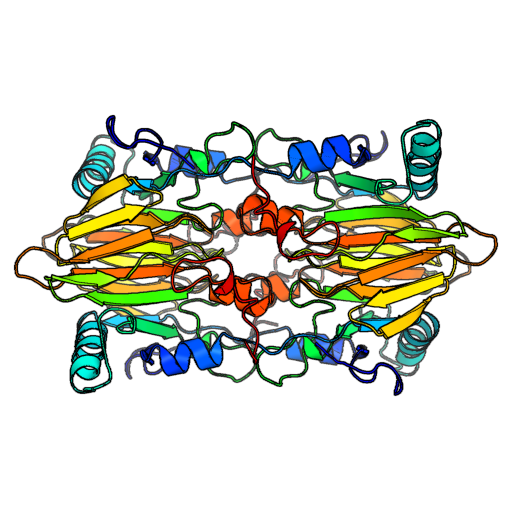
ATOM 4483 N N . ASN D 1 28 ? -25.777 -12.284 32.235 1.00 39.33 27 ASN D N 1
ATOM 4484 C CA . ASN D 1 28 ? -26.473 -13.354 32.919 1.00 40.42 27 ASN D CA 1
ATOM 4485 C C . ASN D 1 28 ? -25.547 -14.552 33.076 1.00 42.75 27 ASN D C 1
ATOM 4486 O O . ASN D 1 28 ? -24.657 -14.810 32.256 1.00 44.16 27 ASN D O 1
ATOM 4491 N N . ASP D 1 29 ? -25.831 -15.317 34.125 1.00 45.31 28 ASP D N 1
ATOM 4492 C CA . ASP D 1 29 ? -25.198 -16.600 34.339 1.00 46.26 28 ASP D CA 1
ATOM 4493 C C . ASP D 1 29 ? -25.742 -17.600 33.326 1.00 47.03 28 ASP D C 1
ATOM 4494 O O . ASP D 1 29 ? -26.746 -17.345 32.667 1.00 51.95 28 ASP D O 1
ATOM 4499 N N . THR D 1 30 ? -25.052 -18.738 33.213 1.00 49.58 29 THR D N 1
ATOM 4500 C CA . THR D 1 30 ? -25.370 -19.766 32.234 1.00 48.80 29 THR D CA 1
ATOM 4501 C C . THR D 1 30 ? -25.777 -21.025 32.994 1.00 46.91 29 THR D C 1
ATOM 4502 O O . THR D 1 30 ? -25.064 -21.468 33.897 1.00 48.51 29 THR D O 1
ATOM 4506 N N . ARG D 1 31 ? -26.939 -21.583 32.644 1.00 43.59 30 ARG D N 1
ATOM 4507 C CA . ARG D 1 31 ? -27.308 -22.895 33.146 1.00 39.23 30 ARG D CA 1
ATOM 4508 C C . ARG D 1 31 ? -26.298 -23.921 32.632 1.00 40.05 30 ARG D C 1
ATOM 4509 O O . ARG D 1 31 ? -25.664 -23.724 31.590 1.00 39.26 30 ARG D O 1
ATOM 4517 N N . PRO D 1 32 ? -26.062 -25.038 33.353 1.00 40.32 31 PRO D N 1
ATOM 4518 C CA . PRO D 1 32 ? -25.247 -26.121 32.804 1.00 36.92 31 PRO D CA 1
ATOM 4519 C C . PRO D 1 32 ? -25.855 -26.628 31.498 1.00 39.78 31 PRO D C 1
ATOM 4520 O O . PRO D 1 32 ? -27.076 -26.644 31.349 1.00 41.44 31 PRO D O 1
ATOM 4524 N N . GLY D 1 33 ? -24.991 -27.002 30.545 1.00 38.76 32 GLY D N 1
ATOM 4525 C CA . GLY D 1 33 ? -25.427 -27.758 29.381 1.00 40.71 32 GLY D CA 1
ATOM 4526 C C . GLY D 1 33 ? -25.300 -29.272 29.575 1.00 37.19 32 GLY D C 1
ATOM 4527 O O . GLY D 1 33 ? -24.393 -29.760 30.256 1.00 32.81 32 GLY D O 1
ATOM 4528 N N . LYS D 1 34 ? -26.221 -30.006 28.944 1.00 38.43 33 LYS D N 1
ATOM 4529 C CA . LYS D 1 34 ? -26.105 -31.448 28.783 1.00 39.87 33 LYS D CA 1
ATOM 4530 C C . LYS D 1 34 ? -26.525 -31.816 27.365 1.00 41.16 33 LYS D C 1
ATOM 4531 O O . LYS D 1 34 ? -27.552 -31.348 26.887 1.00 42.40 33 LYS D O 1
ATOM 4537 N N . TRP D 1 35 ? -25.716 -32.650 26.699 1.00 42.73 34 TRP D N 1
ATOM 4538 C CA . TRP D 1 35 ? -26.064 -33.159 25.381 1.00 40.47 34 TRP D CA 1
ATOM 4539 C C . TRP D 1 35 ? -25.859 -34.666 25.374 1.00 38.74 34 TRP D C 1
ATOM 4540 O O . TRP D 1 35 ? -24.950 -35.173 26.025 1.00 35.28 34 TRP D O 1
ATOM 4551 N N . GLU D 1 36 ? -26.713 -35.356 24.611 1.00 42.84 35 GLU D N 1
ATOM 4552 C CA . GLU D 1 36 ? -26.660 -36.804 24.492 1.00 42.25 35 GLU D CA 1
ATOM 4553 C C . GLU D 1 36 ? -26.251 -37.202 23.078 1.00 44.16 35 GLU D C 1
ATOM 4554 O O . GLU D 1 36 ? -26.834 -36.735 22.092 1.00 45.25 35 GLU D O 1
ATOM 4560 N N . TRP D 1 37 ? -25.276 -38.117 23.017 1.00 42.02 36 TRP D N 1
ATOM 4561 C CA . TRP D 1 37 ? -24.658 -38.607 21.796 1.00 39.66 36 TRP D CA 1
ATOM 4562 C C . TRP D 1 37 ? -25.691 -39.054 20.755 1.00 37.33 36 TRP D C 1
ATOM 4563 O O . TRP D 1 37 ? -25.591 -38.700 19.584 1.00 37.25 36 TRP D O 1
ATOM 4574 N N . ALA D 1 38 ? -26.701 -39.814 21.170 1.00 38.36 37 ALA D N 1
ATOM 4575 C CA . ALA D 1 38 ? -27.760 -40.177 20.236 1.00 41.77 37 ALA D CA 1
ATOM 4576 C C . ALA D 1 38 ? -28.222 -38.965 19.433 1.00 41.27 37 ALA D C 1
ATOM 4577 O O . ALA D 1 38 ? -28.348 -39.055 18.224 1.00 45.30 37 ALA D O 1
ATOM 4579 N N . ASP D 1 39 ? -28.476 -37.833 20.101 1.00 45.55 38 ASP D N 1
ATOM 4580 C CA . ASP D 1 39 ? -28.990 -36.664 19.403 1.00 44.56 38 ASP D CA 1
ATOM 4581 C C . ASP D 1 39 ? -27.938 -36.097 18.453 1.00 47.73 38 ASP D C 1
ATOM 4582 O O . ASP D 1 39 ? -28.297 -35.607 17.382 1.00 50.28 38 ASP D O 1
ATOM 4587 N N . VAL D 1 40 ? -26.648 -36.163 18.834 1.00 45.11 39 VAL D N 1
ATOM 4588 C CA . VAL D 1 40 ? -25.590 -35.646 17.977 1.00 42.05 39 VAL D CA 1
ATOM 4589 C C . VAL D 1 40 ? -25.574 -36.478 16.700 1.00 44.78 39 VAL D C 1
ATOM 4590 O O . VAL D 1 40 ? -25.581 -35.947 15.595 1.00 46.62 39 VAL D O 1
ATOM 4594 N N . VAL D 1 41 ? -25.551 -37.798 16.877 1.00 45.99 40 VAL D N 1
ATOM 4595 C CA . VAL D 1 41 ? -25.463 -38.727 15.765 1.00 46.30 40 VAL D CA 1
ATOM 4596 C C . VAL D 1 41 ? -26.654 -38.523 14.822 1.00 48.71 40 VAL D C 1
ATOM 4597 O O . VAL D 1 41 ? -26.483 -38.528 13.601 1.00 47.66 40 VAL D O 1
ATOM 4601 N N . SER D 1 42 ? -27.840 -38.285 15.400 1.00 45.92 41 SER D N 1
ATOM 4602 C CA . SER D 1 42 ? -29.059 -38.077 14.637 1.00 46.65 41 SER D CA 1
ATOM 4603 C C . SER D 1 42 ? -28.964 -36.797 13.813 1.00 47.53 41 SER D C 1
ATOM 4604 O O . SER D 1 42 ? -29.370 -36.750 12.655 1.00 49.93 41 SER D O 1
ATOM 4607 N N . GLY D 1 43 ? -28.436 -35.744 14.432 1.00 44.60 42 GLY D N 1
ATOM 4608 C CA . GLY D 1 43 ? -28.139 -34.538 13.685 1.00 48.54 42 GLY D CA 1
ATOM 4609 C C . GLY D 1 43 ? -27.300 -34.821 12.440 1.00 49.09 42 GLY D C 1
ATOM 4610 O O . GLY D 1 43 ? -27.705 -34.490 11.330 1.00 49.08 42 GLY D O 1
ATOM 4611 N N . LEU D 1 44 ? -26.124 -35.429 12.644 1.00 50.19 43 LEU D N 1
ATOM 4612 C CA . LEU D 1 44 ? -25.114 -35.579 11.610 1.00 47.91 43 LEU D CA 1
ATOM 4613 C C . LEU D 1 44 ? -25.657 -36.438 10.472 1.00 51.01 43 LEU D C 1
ATOM 4614 O O . LEU D 1 44 ? -25.465 -36.107 9.299 1.00 47.17 43 LEU D O 1
ATOM 4619 N N . ARG D 1 45 ? -26.335 -37.533 10.846 1.00 55.77 44 ARG D N 1
ATOM 4620 C CA . ARG D 1 45 ? -26.937 -38.460 9.900 1.00 56.93 44 ARG D CA 1
ATOM 4621 C C . ARG D 1 45 ? -28.004 -37.743 9.084 1.00 59.77 44 ARG D C 1
ATOM 4622 O O . ARG D 1 45 ? -28.178 -38.033 7.906 1.00 68.73 44 ARG D O 1
ATOM 4630 N N . ASP D 1 46 ? -28.696 -36.803 9.724 1.00 61.05 45 ASP D N 1
ATOM 4631 C CA . ASP D 1 46 ? -29.729 -36.022 9.072 1.00 66.98 45 ASP D CA 1
ATOM 4632 C C . ASP D 1 46 ? -29.158 -35.271 7.870 1.00 66.96 45 ASP D C 1
ATOM 4633 O O . ASP D 1 46 ? -29.762 -35.301 6.799 1.00 69.48 45 ASP D O 1
ATOM 4638 N N . LEU D 1 47 ? -27.997 -34.619 8.058 1.00 60.62 46 LEU D N 1
ATOM 4639 C CA . LEU D 1 47 ? -27.361 -33.745 7.077 1.00 58.28 46 LEU D CA 1
ATOM 4640 C C . LEU D 1 47 ? -27.239 -34.406 5.703 1.00 59.03 46 LEU D C 1
ATOM 4641 O O . LEU D 1 47 ? -27.132 -33.711 4.697 1.00 53.74 46 LEU D O 1
ATOM 4646 N N . ASP D 1 48 ? -27.223 -35.743 5.664 1.00 61.72 47 ASP D N 1
ATOM 4647 C CA . ASP D 1 48 ? -27.100 -36.468 4.409 1.00 63.38 47 ASP D CA 1
ATOM 4648 C C . ASP D 1 48 ? -28.443 -36.539 3.677 1.00 68.89 47 ASP D C 1
ATOM 4649 O O . ASP D 1 48 ? -28.566 -37.271 2.700 1.00 68.09 47 ASP D O 1
ATOM 4654 N N . LYS D 1 49 ? -29.456 -35.803 4.153 1.00 72.39 48 LYS D N 1
ATOM 4655 C CA . LYS D 1 49 ? -30.684 -35.619 3.394 1.00 73.10 48 LYS D CA 1
ATOM 4656 C C . LYS D 1 49 ? -30.454 -34.535 2.339 1.00 79.43 48 LYS D C 1
ATOM 4657 O O . LYS D 1 49 ? -31.113 -34.541 1.301 1.00 82.06 48 LYS D O 1
ATOM 4663 N N . ASP D 1 50 ? -29.526 -33.603 2.625 1.00 84.29 49 ASP D N 1
ATOM 4664 C CA . ASP D 1 50 ? -29.032 -32.637 1.650 1.00 89.52 49 ASP D CA 1
ATOM 4665 C C . ASP D 1 50 ? -28.171 -33.386 0.635 1.00 90.93 49 ASP D C 1
ATOM 4666 O O . ASP D 1 50 ? -27.170 -34.007 1.002 1.00 91.15 49 ASP D O 1
ATOM 4671 N N . PRO D 1 51 ? -28.554 -33.372 -0.663 1.00 89.48 50 PRO D N 1
ATOM 4672 C CA . PRO D 1 51 ? -27.817 -34.106 -1.692 1.00 89.99 50 PRO D CA 1
ATOM 4673 C C . PRO D 1 51 ? -26.438 -33.516 -1.990 1.00 91.66 50 PRO D C 1
ATOM 4674 O O . PRO D 1 51 ? -25.503 -34.260 -2.301 1.00 89.44 50 PRO D O 1
ATOM 4678 N N . ARG D 1 52 ? -26.324 -32.185 -1.863 1.00 86.36 51 ARG D N 1
ATOM 4679 C CA . ARG D 1 52 ? -25.070 -31.482 -2.094 1.00 87.95 51 ARG D CA 1
ATOM 4680 C C . ARG D 1 52 ? -24.225 -31.488 -0.818 1.00 91.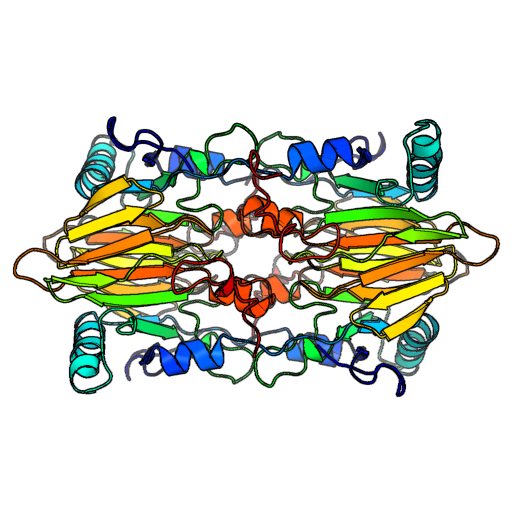66 51 ARG D C 1
ATOM 4681 O O . ARG D 1 52 ? -23.406 -30.595 -0.602 1.00 89.63 51 ARG D O 1
ATOM 4683 N N . MET D 1 53 ? -24.443 -32.513 0.020 1.00 92.86 52 MET D N 1
ATOM 4684 C CA . MET D 1 53 ? -23.707 -32.741 1.253 1.00 82.63 52 MET D CA 1
ATOM 4685 C C . MET D 1 53 ? -22.477 -33.578 0.928 1.00 82.18 52 MET D C 1
ATOM 4686 O O . MET D 1 53 ? -22.548 -34.503 0.117 1.00 83.70 52 MET D O 1
ATOM 4691 N N . ASN D 1 54 ? -21.356 -33.239 1.571 1.00 72.78 53 ASN D N 1
ATOM 4692 C CA . ASN D 1 54 ? -20.152 -34.042 1.467 1.00 68.81 53 ASN D CA 1
ATOM 4693 C C . ASN D 1 54 ? -19.461 -34.067 2.829 1.00 68.17 53 ASN D C 1
ATOM 4694 O O . ASN D 1 54 ? -20.073 -33.731 3.839 1.00 65.98 53 ASN D O 1
ATOM 4699 N N . SER D 1 55 ? -18.189 -34.479 2.851 1.00 69.53 54 SER D N 1
ATOM 4700 C CA . SER D 1 55 ? -17.497 -34.748 4.102 1.00 66.00 54 SER D CA 1
ATOM 4701 C C . SER D 1 55 ? -16.998 -33.460 4.751 1.00 68.20 54 SER D C 1
ATOM 4702 O O . SER D 1 55 ? -16.859 -33.405 5.974 1.00 71.95 54 SER D O 1
ATOM 4705 N N . GLU D 1 56 ? -16.741 -32.436 3.921 1.00 70.19 55 GLU D N 1
ATOM 4706 C CA . GLU D 1 56 ? -16.206 -31.151 4.362 1.00 69.46 55 GLU D CA 1
ATOM 4707 C C . GLU D 1 56 ? -17.263 -30.337 5.113 1.00 64.52 55 GLU D C 1
ATOM 4708 O O . GLU D 1 56 ? -16.911 -29.424 5.852 1.00 62.37 55 GLU D O 1
ATOM 4714 N N . ARG D 1 57 ? -18.550 -30.656 4.918 1.00 64.30 56 ARG D N 1
ATOM 4715 C CA . ARG D 1 57 ? -19.618 -29.852 5.493 1.00 62.82 56 ARG D CA 1
ATOM 4716 C C . ARG D 1 57 ? -20.513 -30.680 6.423 1.00 62.62 56 ARG D C 1
ATOM 4717 O O . ARG D 1 57 ? -21.554 -30.200 6.876 1.00 62.39 56 ARG D O 1
ATOM 4722 N N . ARG D 1 58 ? -20.105 -31.920 6.722 1.00 56.43 57 ARG D N 1
ATOM 4723 C CA . ARG D 1 58 ? -20.861 -32.772 7.632 1.00 56.45 57 ARG D CA 1
ATOM 4724 C C . ARG D 1 58 ? -20.375 -32.543 9.069 1.00 52.65 57 ARG D C 1
ATOM 4725 O O . ARG D 1 58 ? -19.755 -33.428 9.665 1.00 42.93 57 ARG D O 1
ATOM 4733 N N . TYR D 1 59 ? -20.627 -31.320 9.572 1.00 47.19 58 TYR D N 1
ATOM 4734 C CA . TYR D 1 59 ? -20.393 -30.926 10.955 1.00 46.28 58 TYR D CA 1
ATOM 4735 C C . TYR D 1 59 ? -21.649 -30.243 11.498 1.00 44.96 58 TYR D C 1
ATOM 4736 O O . TYR D 1 59 ? -22.403 -29.616 10.753 1.00 44.28 58 TYR D O 1
ATOM 4738 N N . VAL D 1 60 ? -21.874 -30.415 12.802 1.00 45.64 59 VAL D N 1
ATOM 4739 C CA . VAL D 1 60 ? -22.845 -29.664 13.587 1.00 48.44 59 VAL D CA 1
ATOM 4740 C C . VAL D 1 60 ? -22.110 -29.050 14.784 1.00 48.58 59 VAL D C 1
ATOM 4741 O O . VAL D 1 60 ? -21.059 -29.552 15.189 1.00 49.86 59 VAL D O 1
ATOM 4745 N N . ALA D 1 61 ? -22.638 -27.943 15.326 1.00 41.59 60 ALA D N 1
ATOM 4746 C CA . ALA D 1 61 ? -22.020 -27.331 16.494 1.00 42.94 60 ALA D CA 1
ATOM 4747 C C . ALA D 1 61 ? -22.835 -27.651 17.743 1.00 39.34 60 ALA D C 1
ATOM 4748 O O . ALA D 1 61 ? -24.073 -27.659 17.705 1.00 39.28 60 ALA D O 1
ATOM 4750 N N . ILE D 1 62 ? -22.113 -27.890 18.843 1.00 37.64 61 ILE D N 1
ATOM 4751 C CA . ILE D 1 62 ? -22.714 -28.193 20.136 1.00 40.52 61 ILE D CA 1
ATOM 4752 C C . ILE D 1 62 ? -22.734 -26.913 20.976 1.00 42.25 61 ILE D C 1
ATOM 4753 O O . ILE D 1 62 ? -21.686 -26.423 21.411 1.00 40.56 61 ILE D O 1
ATOM 4758 N N . VAL D 1 63 ? -23.936 -26.365 21.193 1.00 40.72 62 VAL D N 1
ATOM 4759 C CA . VAL D 1 63 ? -24.019 -25.015 21.742 1.00 38.33 62 VAL D CA 1
ATOM 4760 C C . VAL D 1 63 ? -24.801 -25.004 23.054 1.00 40.94 62 VAL D C 1
ATOM 4761 O O . VAL D 1 63 ? -25.777 -25.739 23.244 1.00 41.14 62 VAL D O 1
ATOM 4765 N N . ASN D 1 64 ? -24.322 -24.153 23.964 1.00 41.90 63 ASN D N 1
ATOM 4766 C CA . ASN D 1 64 ? -25.065 -23.775 25.147 1.00 37.34 63 ASN D CA 1
ATOM 4767 C C . ASN D 1 64 ? -25.587 -22.362 24.916 1.00 39.59 63 ASN D C 1
ATOM 4768 O O . ASN D 1 64 ? -24.837 -21.397 24.999 1.00 40.01 63 ASN D O 1
ATOM 4773 N N . GLU D 1 65 ? -26.884 -22.234 24.646 1.00 42.41 64 GLU D N 1
ATOM 4774 C CA . GLU D 1 65 ? -27.393 -20.960 24.172 1.00 41.87 64 GLU D CA 1
ATOM 4775 C C . GLU D 1 65 ? -27.336 -19.861 25.233 1.00 41.23 64 GLU D C 1
ATOM 4776 O O . GLU D 1 65 ? -27.307 -18.680 24.875 1.00 42.40 64 GLU D O 1
ATOM 4782 N N . ASP D 1 66 ? -27.304 -20.243 26.519 1.00 40.60 65 ASP D N 1
ATOM 4783 C CA . ASP D 1 66 ? -27.231 -19.290 27.620 1.00 40.43 65 ASP D CA 1
ATOM 4784 C C . ASP D 1 66 ? -25.930 -18.494 27.577 1.00 41.42 65 ASP D C 1
ATOM 4785 O O . ASP D 1 66 ? -25.778 -17.547 28.331 1.00 46.38 65 ASP D O 1
ATOM 4790 N N . VAL D 1 67 ? -24.975 -18.897 26.735 1.00 42.44 66 VAL D N 1
ATOM 4791 C CA . VAL D 1 67 ? -23.605 -18.423 26.877 1.00 45.80 66 VAL D CA 1
ATOM 4792 C C . VAL D 1 67 ? -23.410 -17.085 26.154 1.00 41.82 66 VAL D C 1
ATOM 4793 O O . VAL D 1 67 ? -22.398 -16.421 26.359 1.00 39.53 66 VAL D O 1
ATOM 4797 N N . GLY D 1 68 ? -24.386 -16.675 25.330 1.00 38.19 67 GLY D N 1
ATOM 4798 C CA . GLY D 1 68 ? -24.264 -15.471 24.512 1.00 38.72 67 GLY D CA 1
ATOM 4799 C C . GLY D 1 68 ? -24.290 -14.190 25.344 1.00 42.37 67 GLY D C 1
ATOM 4800 O O . GLY D 1 68 ? -24.690 -14.208 26.511 1.00 42.05 67 GLY D O 1
ATOM 4801 N N . LEU D 1 69 ? -23.818 -13.092 24.737 1.00 45.81 68 LEU D N 1
ATOM 4802 C CA . LEU D 1 69 ? -23.794 -11.775 25.355 1.00 46.59 68 LEU D CA 1
ATOM 4803 C C . LEU D 1 69 ? -25.175 -11.154 25.204 1.00 47.58 68 LEU D C 1
ATOM 4804 O O . LEU D 1 69 ? -25.817 -11.335 24.174 1.00 44.89 68 LEU D O 1
ATOM 4809 N N . GLY D 1 70 ? -25.627 -10.446 26.245 1.00 50.07 69 GLY D N 1
ATOM 4810 C CA . GLY D 1 70 ? -27.000 -9.963 26.281 1.00 52.34 69 GLY D CA 1
ATOM 4811 C C . GLY D 1 70 ? -27.951 -11.133 26.511 1.00 59.98 69 GLY D C 1
ATOM 4812 O O . GLY D 1 70 ? -27.610 -12.077 27.224 1.00 76.15 69 GLY D O 1
ATOM 4813 N N . GLU D 1 71 ? -29.132 -11.078 25.897 1.00 58.40 70 GLU D N 1
ATOM 4814 C CA . GLU D 1 71 ? -30.034 -12.220 25.923 1.00 61.72 70 GLU D CA 1
ATOM 4815 C C . GLU D 1 71 ? -29.964 -12.950 24.576 1.00 59.28 70 GLU D C 1
ATOM 4816 O O . GLU D 1 71 ? -30.913 -13.607 24.165 1.00 64.27 70 GLU D O 1
ATOM 4818 N N . THR D 1 72 ? -28.813 -12.827 23.902 1.00 60.73 71 THR D N 1
ATOM 4819 C CA . THR D 1 72 ? -28.499 -13.454 22.624 1.00 61.94 71 THR D CA 1
ATOM 4820 C C . THR D 1 72 ? -28.245 -14.954 22.771 1.00 58.62 71 THR D C 1
ATOM 4821 O O . THR D 1 72 ? -27.603 -15.393 23.729 1.00 53.82 71 THR D O 1
ATOM 4825 N N . LYS D 1 73 ? -28.727 -15.711 21.774 1.00 55.16 72 LYS D N 1
ATOM 4826 C CA . LYS D 1 73 ? -28.445 -17.127 21.600 1.00 49.08 72 LYS D CA 1
ATOM 4827 C C . LYS D 1 73 ? -26.966 -17.274 21.267 1.00 47.84 72 LYS D C 1
ATOM 4828 O O . LYS D 1 73 ? -26.548 -16.837 20.200 1.00 51.47 72 LYS D O 1
ATOM 4834 N N . GLY D 1 74 ? -26.180 -17.833 22.203 1.00 42.55 73 GLY D N 1
ATOM 4835 C CA . GLY D 1 74 ? -24.743 -17.999 22.014 1.00 40.41 73 GLY D CA 1
ATOM 4836 C C . GLY D 1 74 ? -24.404 -19.272 21.232 1.00 41.54 73 GLY D C 1
ATOM 4837 O O . GLY D 1 74 ? -25.278 -20.090 20.949 1.00 42.56 73 GLY D O 1
ATOM 4838 N N . ILE D 1 75 ? -23.120 -19.454 20.900 1.00 42.81 74 ILE D N 1
ATOM 4839 C CA . ILE D 1 75 ? -22.708 -20.538 20.015 1.00 42.28 74 ILE D CA 1
ATOM 4840 C C . ILE D 1 75 ? -21.466 -21.254 20.562 1.00 42.84 74 ILE D C 1
ATOM 4841 O O . ILE D 1 75 ? -20.945 -22.178 19.936 1.00 41.38 74 ILE D O 1
ATOM 4846 N N . GLY D 1 76 ? -20.980 -20.813 21.725 1.00 41.57 75 GLY D N 1
ATOM 4847 C CA . GLY D 1 76 ? -20.000 -21.580 22.471 1.00 39.36 75 GLY D CA 1
ATOM 4848 C C . GLY D 1 76 ? -20.675 -22.694 23.258 1.00 42.14 75 GLY D C 1
ATOM 4849 O O . GLY D 1 76 ? -21.889 -22.653 23.482 1.00 43.70 75 GLY D O 1
ATOM 4850 N N . ILE D 1 77 ? -19.884 -23.695 23.659 1.00 39.97 76 ILE D N 1
ATOM 4851 C CA . ILE D 1 77 ? -20.405 -24.741 24.522 1.00 38.47 76 ILE D CA 1
ATOM 4852 C C . ILE D 1 77 ? -20.254 -24.270 25.969 1.00 39.68 76 ILE D C 1
ATOM 4853 O O . ILE D 1 77 ? -21.085 -24.555 26.828 1.00 42.44 76 ILE D O 1
ATOM 4858 N N . THR D 1 78 ? -19.167 -23.543 26.225 1.00 41.49 77 THR D N 1
ATOM 4859 C CA . THR D 1 78 ? -19.044 -22.655 27.366 1.00 40.48 77 THR D CA 1
ATOM 4860 C C . THR D 1 78 ? -18.803 -21.274 26.766 1.00 43.95 77 THR D C 1
ATOM 4861 O O . THR D 1 78 ? -18.692 -21.160 25.547 1.00 42.77 77 THR D O 1
ATOM 4865 N N . PRO D 1 79 ? -18.740 -20.168 27.544 1.00 44.76 78 PRO D N 1
ATOM 4866 C CA . PRO D 1 79 ? -18.432 -18.857 26.956 1.00 42.35 78 PRO D CA 1
ATOM 4867 C C . PRO D 1 79 ? -17.161 -18.824 26.101 1.00 45.36 78 PRO D C 1
ATOM 4868 O O . PRO D 1 79 ? -17.135 -18.159 25.059 1.00 42.63 78 PRO D O 1
ATOM 4872 N N . GLY D 1 80 ? -16.123 -19.568 26.531 1.00 40.46 79 GLY D N 1
ATOM 4873 C CA . GLY D 1 80 ? -14.804 -19.474 25.924 1.00 38.51 79 GLY D CA 1
ATOM 4874 C C . GLY D 1 80 ? -14.346 -20.740 25.192 1.00 41.94 79 GLY D C 1
ATOM 4875 O O . GLY D 1 80 ? -13.237 -20.753 24.667 1.00 44.10 79 GLY D O 1
ATOM 4876 N N . LEU D 1 81 ? -15.171 -21.801 25.177 1.00 40.36 80 LEU D N 1
ATOM 4877 C CA . LEU D 1 81 ? -14.846 -23.039 24.474 1.00 40.21 80 LEU D CA 1
ATOM 4878 C C . LEU D 1 81 ? -15.899 -23.312 23.398 1.00 41.95 80 LEU D C 1
ATOM 4879 O O . LEU D 1 81 ? -17.085 -23.037 23.577 1.00 46.18 80 LEU D O 1
ATOM 4884 N N . PHE D 1 82 ? -15.463 -23.904 22.287 1.00 41.67 81 PHE D N 1
ATOM 4885 C CA . PHE D 1 82 ? -16.352 -24.196 21.174 1.00 38.30 81 PHE D CA 1
ATOM 4886 C C . PHE D 1 82 ? -16.154 -25.640 20.750 1.00 38.84 81 PHE D C 1
ATOM 4887 O O . PHE D 1 82 ? -15.032 -26.139 20.787 1.00 36.75 81 PHE D O 1
ATOM 4895 N N . CYS D 1 83 ? -17.261 -26.290 20.364 1.00 39.18 82 CYS D N 1
ATOM 4896 C CA . CYS D 1 83 ? -17.286 -27.731 20.194 1.00 37.48 82 CYS D CA 1
ATOM 4897 C C . CYS D 1 83 ? -18.178 -28.102 19.024 1.00 39.70 82 CYS D C 1
ATOM 4898 O O . CYS D 1 83 ? -19.337 -27.696 18.973 1.00 44.65 82 CYS D O 1
ATOM 4901 N N . GLY D 1 84 ? -17.624 -28.909 18.116 1.00 39.13 83 GLY D N 1
ATOM 4902 C CA . GLY D 1 84 ? -18.363 -29.447 16.991 1.00 42.32 83 GLY D CA 1
ATOM 4903 C C . GLY D 1 84 ? -18.151 -30.956 16.893 1.00 46.86 83 GLY D C 1
ATOM 4904 O O . GLY D 1 84 ? -17.232 -31.506 17.498 1.00 48.78 83 GLY D O 1
ATOM 4905 N N . CYS D 1 85 ? -19.020 -31.617 16.133 1.00 45.10 84 CYS D N 1
ATOM 4906 C CA . CYS D 1 85 ? -18.869 -33.031 15.869 1.00 46.51 84 CYS D CA 1
ATOM 4907 C C . CYS D 1 85 ? -19.047 -33.281 14.377 1.00 51.46 84 CYS D C 1
ATOM 4908 O O . CYS D 1 85 ? -19.866 -32.634 13.719 1.00 46.29 84 CYS D O 1
ATOM 4911 N N . GLN D 1 86 ? -18.278 -34.240 13.851 1.00 51.98 85 GLN D N 1
ATOM 4912 C CA . GLN D 1 86 ? -18.240 -34.429 12.412 1.00 49.80 85 GLN D CA 1
ATOM 4913 C C . GLN D 1 86 ? -18.293 -35.912 12.065 1.00 47.42 85 GLN D C 1
ATOM 4914 O O . GLN D 1 86 ? -17.691 -36.718 12.765 1.00 49.93 85 GLN D O 1
ATOM 4920 N N . LEU D 1 87 ? -18.986 -36.229 10.960 1.00 47.43 86 LEU D N 1
ATOM 4921 C CA . LEU D 1 87 ? -19.163 -37.576 10.431 1.00 46.66 86 LEU D CA 1
ATOM 4922 C C . LEU D 1 87 ? -18.444 -37.698 9.082 1.00 49.35 86 LEU D C 1
ATOM 4923 O O . LEU D 1 87 ? -18.692 -36.914 8.165 1.00 44.90 86 LEU D O 1
ATOM 4928 N N . ILE D 1 88 ? -17.557 -38.699 8.965 1.00 49.61 87 ILE D N 1
ATOM 4929 C CA . ILE D 1 88 ? -16.905 -39.013 7.701 1.00 46.56 87 ILE D CA 1
ATOM 4930 C C . ILE D 1 88 ? -17.204 -40.473 7.375 1.00 48.15 87 ILE D C 1
ATOM 4931 O O . ILE D 1 88 ? -16.903 -41.365 8.174 1.00 46.02 87 ILE D O 1
ATOM 4936 N N . HIS D 1 89 ? -17.807 -40.693 6.198 1.00 46.21 88 HIS D N 1
ATOM 4937 C CA . HIS D 1 89 ? -18.045 -42.041 5.703 1.00 42.62 88 HIS D CA 1
ATOM 4938 C C . HIS D 1 89 ? -16.717 -42.657 5.287 1.00 40.06 88 HIS D C 1
ATOM 4939 O O . HIS D 1 89 ? -15.798 -41.934 4.930 1.00 40.27 88 HIS D O 1
ATOM 4946 N N . PRO D 1 90 ? -16.547 -43.998 5.327 1.00 44.36 89 PRO D N 1
ATOM 4947 C CA . PRO D 1 90 ? -15.286 -44.604 4.888 1.00 44.51 89 PRO D CA 1
ATOM 4948 C C . PRO D 1 90 ? -15.113 -44.295 3.405 1.00 42.37 89 PRO D C 1
ATOM 4949 O O . PRO D 1 90 ? -16.093 -44.298 2.651 1.00 39.15 89 PRO D O 1
ATOM 4953 N N . GLY D 1 91 ? -13.874 -43.956 3.020 1.00 40.39 90 GLY D N 1
ATOM 4954 C CA . GLY D 1 91 ? -13.558 -43.621 1.634 1.00 38.05 90 GLY D CA 1
ATOM 4955 C C . GLY D 1 91 ? -13.812 -42.154 1.271 1.00 39.95 90 GLY D C 1
ATOM 4956 O O . GLY D 1 91 ? -13.580 -41.768 0.126 1.00 39.12 90 GLY D O 1
ATOM 4957 N N . GLU D 1 92 ? -14.309 -41.360 2.233 1.00 36.45 91 GLU D N 1
ATOM 4958 C CA . GLU D 1 92 ? -14.408 -39.923 2.095 1.00 39.16 91 GLU D CA 1
ATOM 4959 C C . GLU D 1 92 ? -13.126 -39.268 2.604 1.00 45.09 91 GLU D C 1
ATOM 4960 O O . GLU D 1 92 ? -12.378 -39.842 3.401 1.00 44.02 91 GLU D O 1
ATOM 4966 N N . GLU D 1 93 ? -12.885 -38.054 2.097 1.00 50.30 92 GLU D N 1
ATOM 4967 C CA . GLU D 1 93 ? -11.686 -37.285 2.390 1.00 53.96 92 GLU D CA 1
ATOM 4968 C C . GLU D 1 93 ? -12.059 -35.846 2.731 1.00 49.36 92 GLU D C 1
ATOM 4969 O O . GLU D 1 93 ? -12.950 -35.266 2.125 1.00 46.63 92 GLU D O 1
ATOM 4975 N N . VAL D 1 94 ? -11.387 -35.311 3.751 1.00 51.47 93 VAL D N 1
ATOM 4976 C CA . VAL D 1 94 ? -11.282 -33.881 3.976 1.00 52.56 93 VAL D CA 1
ATOM 4977 C C . VAL D 1 94 ? -9.892 -33.474 3.487 1.00 48.59 93 VAL D C 1
ATOM 4978 O O . VAL D 1 94 ? -8.872 -33.871 4.062 1.00 46.91 93 VAL D O 1
ATOM 4982 N N . THR D 1 95 ? -9.866 -32.729 2.382 1.00 45.02 94 THR D N 1
ATOM 4983 C CA . THR D 1 95 ? -8.614 -32.454 1.689 1.00 48.80 94 THR D CA 1
ATOM 4984 C C . THR D 1 95 ? -7.818 -31.394 2.441 1.00 44.61 94 THR D C 1
ATOM 4985 O O . THR D 1 95 ? -8.383 -30.646 3.231 1.00 50.05 94 THR D O 1
ATOM 4989 N N . SER D 1 96 ? -6.508 -31.334 2.164 1.00 44.60 95 SER D N 1
ATOM 4990 C CA . SER D 1 96 ? -5.577 -30.438 2.831 1.00 42.82 95 SER D CA 1
ATOM 4991 C C . SER D 1 96 ? -6.134 -29.019 3.007 1.00 43.78 95 SER D C 1
ATOM 4992 O O . SER D 1 96 ? -6.685 -28.421 2.091 1.00 38.51 95 SER D O 1
ATOM 4995 N N . HIS D 1 97 ? -6.029 -28.497 4.229 1.00 48.03 96 HIS D N 1
ATOM 4996 C CA . HIS D 1 97 ? -6.321 -27.099 4.482 1.00 46.14 96 HIS D CA 1
ATOM 4997 C C . HIS D 1 97 ? -5.537 -26.643 5.705 1.00 47.01 96 HIS D C 1
ATOM 4998 O O . HIS D 1 97 ? -4.895 -27.452 6.378 1.00 46.60 96 HIS D O 1
ATOM 5005 N N . ARG D 1 98 ? -5.548 -25.329 5.942 1.00 46.74 97 ARG D N 1
ATOM 5006 C CA . ARG D 1 98 ? -4.993 -24.789 7.172 1.00 45.84 97 ARG D CA 1
ATOM 5007 C C . ARG D 1 98 ? -5.801 -23.574 7.610 1.00 40.47 97 ARG D C 1
ATOM 5008 O O . ARG D 1 98 ? -6.496 -22.965 6.808 1.00 47.46 97 ARG D O 1
ATOM 5016 N N . HIS D 1 99 ? -5.749 -23.300 8.912 1.00 39.54 98 HIS D N 1
ATOM 5017 C CA . HIS D 1 99 ? -6.401 -22.176 9.553 1.00 38.03 98 HIS D CA 1
ATOM 5018 C C . HIS D 1 99 ? -5.609 -21.928 10.819 1.00 37.50 98 HIS D C 1
ATOM 5019 O O . HIS D 1 99 ? -4.986 -22.860 11.316 1.00 37.52 98 HIS D O 1
ATOM 5026 N N . ASN D 1 100 ? -5.607 -20.681 11.305 1.00 36.09 99 ASN D N 1
ATOM 5027 C CA . ASN D 1 100 ? -4.775 -20.347 12.453 1.00 36.05 99 ASN D CA 1
ATOM 5028 C C . ASN D 1 100 ? -5.473 -20.716 13.768 1.00 35.90 99 ASN D C 1
ATOM 5029 O O . ASN D 1 100 ? -4.840 -20.671 14.826 1.00 33.11 99 ASN D O 1
ATOM 5034 N N . SER D 1 101 ? -6.762 -21.083 13.684 1.00 35.02 100 SER D N 1
ATOM 5035 C CA . SER D 1 101 ? -7.463 -21.770 14.765 1.00 37.29 100 SER D CA 1
ATOM 5036 C C . SER D 1 101 ? -6.925 -23.192 14.913 1.00 39.66 100 SER D C 1
ATOM 5037 O O . SER D 1 101 ? -6.695 -23.869 13.920 1.00 43.53 100 SER D O 1
ATOM 5040 N N . VAL D 1 102 ? -6.753 -23.644 16.160 1.00 41.78 101 VAL D N 1
ATOM 5041 C CA . VAL D 1 102 ? -6.310 -24.999 16.453 1.00 39.58 101 VAL D CA 1
ATOM 5042 C C . VAL D 1 102 ? -7.531 -25.915 16.510 1.00 41.04 101 VAL D C 1
ATOM 5043 O O . VAL D 1 102 ? -8.661 -25.432 16.576 1.00 42.37 101 VAL D O 1
ATOM 5047 N N . ALA D 1 103 ? -7.284 -27.235 16.456 1.00 39.50 102 ALA D N 1
ATOM 5048 C CA . ALA D 1 103 ? -8.332 -28.243 16.523 1.00 39.98 102 ALA D CA 1
ATOM 5049 C C . ALA D 1 103 ? -7.854 -29.419 17.372 1.00 42.74 102 ALA D C 1
ATOM 5050 O O . ALA D 1 103 ? -6.703 -29.834 17.279 1.00 45.28 102 ALA D O 1
ATOM 5052 N N . LEU D 1 104 ? -8.745 -29.907 18.242 1.00 42.20 103 LEU D N 1
ATOM 5053 C CA . LEU D 1 104 ? -8.483 -30.996 19.173 1.00 37.69 103 LEU D CA 1
ATOM 5054 C C . LEU D 1 104 ? -9.512 -32.076 18.879 1.00 37.19 103 LEU D C 1
ATOM 5055 O O . LEU D 1 104 ? -10.727 -31.858 18.970 1.00 34.89 103 LEU D O 1
ATOM 5060 N N . TYR D 1 105 ? -8.995 -33.221 18.446 1.00 40.16 104 TYR D N 1
ATOM 5061 C CA . TYR D 1 105 ? -9.833 -34.257 17.879 1.00 41.39 104 TYR D CA 1
ATOM 5062 C C . TYR D 1 105 ? -9.893 -35.440 18.841 1.00 40.04 104 TYR D C 1
ATOM 5063 O O . TYR D 1 105 ? -8.863 -35.928 19.306 1.00 39.28 104 TYR D O 1
ATOM 5072 N N . PHE D 1 106 ? -11.121 -35.881 19.132 1.00 39.37 105 PHE D N 1
ATOM 5073 C CA . PHE D 1 106 ? -11.330 -37.089 19.907 1.00 41.06 105 PHE D CA 1
ATOM 5074 C C . PHE D 1 106 ? -12.154 -38.063 19.071 1.00 42.75 105 PHE D C 1
ATOM 5075 O O . PHE D 1 106 ? -13.279 -37.737 18.678 1.00 46.62 105 PHE D O 1
ATOM 5083 N N . ILE D 1 107 ? -11.587 -39.240 18.771 1.00 37.70 106 ILE D N 1
ATOM 5084 C CA . ILE D 1 107 ? -12.309 -40.132 17.880 1.00 42.73 106 ILE D CA 1
ATOM 5085 C C . ILE D 1 107 ? -13.349 -40.885 18.689 1.00 38.66 106 ILE D C 1
ATOM 5086 O O . ILE D 1 107 ? -13.003 -41.686 19.551 1.00 37.57 106 ILE D O 1
ATOM 5091 N N . VAL D 1 108 ? -14.621 -40.638 18.387 1.00 39.60 107 VAL D N 1
ATOM 5092 C CA . VAL D 1 108 ? -15.641 -41.348 19.144 1.00 41.04 107 VAL D CA 1
ATOM 5093 C C . VAL D 1 108 ? -15.879 -42.704 18.485 1.00 42.14 107 VAL D C 1
ATOM 5094 O O . VAL D 1 108 ? -15.851 -43.712 19.178 1.00 41.00 107 VAL D O 1
ATOM 5098 N N . GLU D 1 109 ? -16.056 -42.717 17.152 1.00 43.90 108 GLU D N 1
ATOM 5099 C CA . GLU D 1 109 ? -16.138 -43.950 16.375 1.00 43.34 108 GLU D CA 1
ATOM 5100 C C . GLU D 1 109 ? -15.311 -43.812 15.100 1.00 42.43 108 GLU D C 1
ATOM 5101 O O . GLU D 1 109 ? -14.917 -42.706 14.736 1.00 42.87 108 GLU D O 1
ATOM 5107 N N . GLY D 1 110 ? -15.047 -44.958 14.455 1.00 37.97 109 GLY D N 1
ATOM 5108 C CA . GLY D 1 110 ? -14.483 -45.027 13.119 1.00 36.45 109 GLY D CA 1
ATOM 5109 C C . GLY D 1 110 ? -12.976 -45.268 13.141 1.00 37.83 109 GLY D C 1
ATOM 5110 O O . GLY D 1 110 ? -12.335 -45.272 14.203 1.00 39.36 109 GLY D O 1
ATOM 5111 N N . THR D 1 111 ? -12.426 -45.437 11.934 1.00 36.12 110 THR D N 1
ATOM 5112 C CA . THR D 1 111 ? -10.999 -45.631 11.719 1.00 38.74 110 THR D CA 1
ATOM 5113 C C . THR D 1 111 ? -10.576 -44.800 10.505 1.00 36.01 110 THR D C 1
ATOM 5114 O O . THR D 1 111 ? -11.407 -44.444 9.673 1.00 34.20 110 THR D O 1
ATOM 5118 N N . GLY D 1 112 ? -9.281 -44.486 10.407 1.00 31.17 111 GLY D N 1
ATOM 5119 C CA . GLY D 1 112 ? -8.794 -43.825 9.209 1.00 33.13 111 GLY D CA 1
ATOM 5120 C C . GLY D 1 112 ? -7.350 -43.355 9.353 1.00 35.46 111 GLY D C 1
ATOM 5121 O O . GLY D 1 112 ? -6.601 -43.850 10.210 1.00 31.02 111 GLY D O 1
ATOM 5122 N N . GLU D 1 113 ? -6.996 -42.386 8.499 1.00 36.38 112 GLU D N 1
ATOM 5123 C CA . GLU D 1 113 ? -5.682 -41.763 8.504 1.00 41.01 112 GLU D CA 1
ATOM 5124 C C . GLU D 1 113 ? -5.848 -40.261 8.729 1.00 40.41 112 GLU D C 1
ATOM 5125 O O . GLU D 1 113 ? -6.784 -39.650 8.204 1.00 36.52 112 GLU D O 1
ATOM 5131 N N . LEU D 1 114 ? -4.908 -39.676 9.477 1.00 39.54 113 LEU D N 1
ATOM 5132 C CA . LEU D 1 114 ? -4.826 -38.231 9.625 1.00 41.97 113 LEU D CA 1
ATOM 5133 C C . LEU D 1 114 ? -3.467 -37.763 9.119 1.00 41.09 113 LEU D C 1
ATOM 5134 O O . LEU D 1 114 ? -2.438 -38.224 9.603 1.00 45.35 113 LEU D O 1
ATOM 5139 N N . GLU D 1 115 ? -3.465 -36.822 8.178 1.00 39.89 114 GLU D N 1
ATOM 5140 C CA . GLU D 1 115 ? -2.191 -36.305 7.717 1.00 44.41 114 GLU D CA 1
ATOM 5141 C C . GLU D 1 115 ? -2.015 -34.861 8.164 1.00 42.92 114 GLU D C 1
ATOM 5142 O O . GLU D 1 115 ? -2.890 -34.027 7.932 1.00 41.54 114 GLU D O 1
ATOM 5148 N N . VAL D 1 116 ? -0.849 -34.602 8.772 1.00 38.03 115 VAL D N 1
ATOM 5149 C CA . VAL D 1 116 ? -0.468 -33.282 9.224 1.00 37.64 115 VAL D CA 1
ATOM 5150 C C . VAL D 1 116 ? 0.984 -33.030 8.827 1.00 41.84 115 VAL D C 1
ATOM 5151 O O . VAL D 1 116 ? 1.921 -33.642 9.380 1.00 41.07 115 VAL D O 1
ATOM 5155 N N . GLU D 1 117 ? 1.136 -32.101 7.873 1.00 40.29 116 GLU D N 1
ATOM 5156 C CA . GLU D 1 117 ? 2.431 -31.625 7.423 1.00 41.00 116 GLU D CA 1
ATOM 5157 C C . GLU D 1 117 ? 3.303 -32.789 6.933 1.00 38.73 116 GLU D C 1
ATOM 5158 O O . GLU D 1 117 ? 4.485 -32.890 7.258 1.00 34.91 116 GLU D O 1
ATOM 5164 N N . GLY D 1 118 ? 2.702 -33.672 6.132 1.00 41.11 117 GLY D N 1
ATOM 5165 C CA . GLY D 1 118 ? 3.439 -34.739 5.471 1.00 39.46 117 GLY D CA 1
ATOM 5166 C C . GLY D 1 118 ? 3.472 -36.081 6.209 1.00 39.58 117 GLY D C 1
ATOM 5167 O O . GLY D 1 118 ? 3.893 -37.069 5.627 1.00 43.10 117 GLY D O 1
ATOM 5168 N N . GLU D 1 119 ? 3.055 -36.132 7.480 1.00 38.20 118 GLU D N 1
ATOM 5169 C CA . GLU D 1 119 ? 3.099 -37.372 8.239 1.00 35.59 118 GLU D CA 1
ATOM 5170 C C . GLU D 1 119 ? 1.693 -37.946 8.384 1.00 39.10 118 GLU D C 1
ATOM 5171 O O . GLU D 1 119 ? 0.735 -37.211 8.630 1.00 39.82 118 GLU D O 1
ATOM 5177 N N . VAL D 1 120 ? 1.580 -39.266 8.185 1.00 39.80 119 VAL D N 1
ATOM 5178 C CA . VAL D 1 120 ? 0.306 -39.951 8.326 1.00 43.25 119 VAL D CA 1
ATOM 5179 C C . VAL D 1 120 ? 0.235 -40.606 9.707 1.00 47.50 119 VAL D C 1
ATOM 5180 O O . VAL D 1 120 ? 1.259 -41.022 10.267 1.00 47.38 119 VAL D O 1
ATOM 5184 N N . TYR D 1 121 ? -0.984 -40.643 10.267 1.00 44.33 120 TYR D N 1
ATOM 5185 C CA . TYR D 1 121 ? -1.280 -41.464 11.432 1.00 42.90 120 TYR D CA 1
ATOM 5186 C C . TYR D 1 121 ? -2.627 -42.155 11.213 1.00 45.40 120 TYR D C 1
ATOM 5187 O O . TYR D 1 121 ? -3.570 -41.572 10.660 1.00 43.28 120 TYR D O 1
ATOM 5196 N N . SER D 1 122 ? -2.662 -43.440 11.588 1.00 44.36 121 SER D N 1
ATOM 5197 C CA . SER D 1 122 ? -3.836 -44.280 11.434 1.00 40.64 121 SER D CA 1
ATOM 5198 C C . SER D 1 122 ? -4.580 -44.262 12.754 1.00 40.41 121 SER D C 1
ATOM 5199 O O . SER D 1 122 ? -4.000 -44.625 13.769 1.00 40.71 121 SER D O 1
ATOM 5202 N N . TYR D 1 123 ? -5.838 -43.807 12.725 1.00 37.96 122 TYR D N 1
ATOM 5203 C CA . TYR D 1 123 ? -6.531 -43.530 13.969 1.00 39.76 122 TYR D CA 1
ATOM 5204 C C . TYR D 1 123 ? -7.585 -44.611 14.197 1.00 42.13 122 TYR D C 1
ATOM 5205 O O . TYR D 1 123 ? -8.058 -45.251 13.255 1.00 42.47 122 TYR D O 1
ATOM 5214 N N . LYS D 1 124 ? -7.952 -44.767 15.471 1.00 40.94 123 LYS D N 1
ATOM 5215 C CA . LYS D 1 124 ? -8.961 -45.713 15.926 1.00 41.90 123 LYS D CA 1
ATOM 5216 C C . LYS D 1 124 ? -9.730 -45.076 17.088 1.00 42.62 123 LYS D C 1
ATOM 5217 O O . LYS D 1 124 ? -9.296 -44.069 17.655 1.00 40.23 123 LYS D O 1
ATOM 5223 N N . PRO D 1 125 ? -10.876 -45.652 17.513 1.00 41.39 124 PRO D N 1
ATOM 5224 C CA . PRO D 1 125 ? -11.717 -45.000 18.515 1.00 37.53 124 PRO D CA 1
ATOM 5225 C C . PRO D 1 125 ? -10.962 -44.596 19.786 1.00 38.75 124 PRO D C 1
ATOM 5226 O O . PRO D 1 125 ? -10.078 -45.305 20.249 1.00 36.30 124 PRO D O 1
ATOM 5230 N N . PHE D 1 126 ? -11.289 -43.404 20.306 1.00 42.41 125 PHE D N 1
ATOM 5231 C CA . PHE D 1 126 ? -10.783 -42.859 21.564 1.00 42.12 125 PHE D CA 1
ATOM 5232 C C . PHE D 1 126 ? -9.313 -42.445 21.437 1.00 43.32 125 PHE D C 1
ATOM 5233 O O . PHE D 1 126 ? -8.624 -42.219 22.436 1.00 41.95 125 PHE D O 1
ATOM 5241 N N . ASP D 1 127 ? -8.841 -42.331 20.193 1.00 39.81 126 ASP D N 1
ATOM 5242 C CA . ASP D 1 127 ? -7.583 -41.655 19.946 1.00 39.08 126 ASP D CA 1
ATOM 5243 C C . ASP D 1 127 ? -7.847 -40.162 20.128 1.00 40.30 126 ASP D C 1
ATOM 5244 O O . ASP D 1 127 ? -8.962 -39.687 19.863 1.00 38.74 126 ASP D O 1
ATOM 5249 N N . ILE D 1 128 ? -6.812 -39.444 20.588 1.00 38.12 127 ILE D N 1
ATOM 5250 C CA . ILE D 1 128 ? -6.824 -37.997 20.728 1.00 37.76 127 ILE D CA 1
ATOM 5251 C C . ILE D 1 128 ? -5.680 -37.432 19.895 1.00 39.40 127 ILE D C 1
ATOM 5252 O O . ILE D 1 128 ? -4.527 -37.847 20.080 1.00 38.78 127 ILE D O 1
ATOM 5257 N N . MET D 1 129 ? -5.998 -36.440 19.042 1.00 38.83 128 MET D N 1
ATOM 5258 C CA . MET D 1 129 ? -5.025 -35.876 18.111 1.00 39.42 128 MET D CA 1
ATOM 5259 C C . MET D 1 129 ? -5.242 -34.375 17.929 1.00 38.83 128 MET D C 1
ATOM 5260 O O . MET D 1 129 ? -6.387 -33.946 17.813 1.00 40.26 128 MET D O 1
ATOM 5265 N N . THR D 1 130 ? -4.151 -33.586 17.899 1.00 35.39 129 THR D N 1
ATOM 5266 C CA . THR D 1 130 ? -4.255 -32.171 17.540 1.00 37.10 129 THR D CA 1
ATOM 5267 C C . THR D 1 130 ? -3.695 -31.882 16.139 1.00 39.17 129 THR D C 1
ATOM 5268 O O . THR D 1 130 ? -2.755 -32.538 15.681 1.00 41.41 129 THR D O 1
ATOM 5272 N N . CYS D 1 131 ? -4.300 -30.884 15.475 1.00 39.31 130 CYS D N 1
ATOM 5273 C CA . CYS D 1 131 ? -3.820 -30.190 14.285 1.00 38.82 130 CYS D CA 1
ATOM 5274 C C . CYS D 1 131 ? -3.414 -28.773 14.675 1.00 37.51 130 CYS D C 1
ATOM 5275 O O . CYS D 1 131 ? -4.258 -27.877 14.728 1.00 37.08 130 CYS D O 1
ATOM 5278 N N . PRO D 1 132 ? -2.127 -28.530 15.004 1.00 33.67 131 PRO D N 1
ATOM 5279 C CA . PRO D 1 132 ? -1.673 -27.198 15.402 1.00 35.62 131 PRO D CA 1
ATOM 5280 C C . PRO D 1 132 ? -2.101 -26.075 14.455 1.00 37.76 131 PRO D C 1
ATOM 5281 O O . PRO D 1 132 ? -2.326 -26.287 13.256 1.00 32.95 131 PRO D O 1
ATOM 5285 N N . ALA D 1 133 ? -2.186 -24.868 15.031 1.00 39.10 132 ALA D N 1
ATOM 5286 C CA . ALA D 1 133 ? -2.471 -23.645 14.306 1.00 39.79 132 ALA D CA 1
ATOM 5287 C C . ALA D 1 133 ? -1.632 -23.586 13.032 1.00 41.10 132 ALA D C 1
ATOM 5288 O O . ALA D 1 133 ? -0.399 -23.612 13.087 1.00 38.66 132 ALA D O 1
ATOM 5290 N N . TRP D 1 134 ? -2.328 -23.523 11.889 1.00 39.94 133 TRP D N 1
ATOM 5291 C CA . TRP D 1 134 ? -1.725 -23.232 10.595 1.00 43.17 133 TRP D CA 1
ATOM 5292 C C . TRP D 1 134 ? -1.013 -24.445 9.986 1.00 44.80 133 TRP D C 1
ATOM 5293 O O . TRP D 1 134 ? -0.344 -24.310 8.960 1.00 45.99 133 TRP D O 1
ATOM 5304 N N . SER D 1 135 ? -1.173 -25.630 10.594 1.00 45.04 134 SER D N 1
ATOM 5305 C CA . SER D 1 135 ? -0.603 -26.859 10.048 1.00 40.97 134 SER D CA 1
ATOM 5306 C C . SER D 1 135 ? -1.563 -27.463 9.027 1.00 41.37 134 SER D C 1
ATOM 5307 O O . SER D 1 135 ? -2.748 -27.604 9.317 1.00 46.28 134 SER D O 1
ATOM 5310 N N . TYR D 1 136 ? -1.040 -27.834 7.852 1.00 38.17 135 TYR D N 1
ATOM 5311 C CA . TYR D 1 136 ? -1.824 -28.526 6.836 1.00 40.65 135 TYR D CA 1
ATOM 5312 C C . TYR D 1 136 ? -2.266 -29.871 7.403 1.00 40.39 135 TYR D C 1
ATOM 5313 O O . TYR D 1 136 ? -1.437 -30.620 7.936 1.00 35.31 135 TYR D O 1
ATOM 5322 N N . HIS D 1 137 ? -3.575 -30.149 7.284 1.00 33.97 136 HIS D N 1
ATOM 5323 C CA . HIS D 1 137 ? -4.105 -31.402 7.778 1.00 35.25 136 HIS D CA 1
ATOM 5324 C C . HIS D 1 137 ? -5.223 -31.876 6.864 1.00 36.59 136 HIS D C 1
ATOM 5325 O O . HIS D 1 137 ? -5.927 -31.053 6.279 1.00 33.17 136 HIS D O 1
ATOM 5332 N N . ALA D 1 138 ? -5.342 -33.208 6.760 1.00 34.51 137 ALA D N 1
ATOM 5333 C CA . ALA D 1 138 ? -6.315 -33.842 5.892 1.00 39.07 137 ALA D CA 1
ATOM 5334 C C . ALA D 1 138 ? -6.756 -35.170 6.510 1.00 41.24 137 ALA D C 1
ATOM 5335 O O . ALA D 1 138 ? -6.001 -35.786 7.275 1.00 37.02 137 ALA D O 1
ATOM 5337 N N . TRP D 1 139 ? -7.970 -35.607 6.130 1.00 39.26 138 TRP D N 1
ATOM 5338 C CA . TRP D 1 139 ? -8.561 -36.818 6.667 1.00 41.66 138 TRP D CA 1
ATOM 5339 C C . TRP D 1 139 ? -9.002 -37.784 5.566 1.00 46.39 138 TRP D C 1
ATOM 5340 O O . TRP D 1 139 ? -9.448 -37.366 4.496 1.00 47.02 138 TRP D O 1
ATOM 5351 N N . ARG D 1 140 ? -8.940 -39.087 5.891 1.00 46.66 139 ARG D N 1
ATOM 5352 C CA . ARG D 1 140 ? -9.544 -40.156 5.114 1.00 45.08 139 ARG D CA 1
ATOM 5353 C C . ARG D 1 140 ? -10.029 -41.221 6.093 1.00 43.31 139 ARG D C 1
ATOM 5354 O O . ARG D 1 140 ? -9.227 -41.775 6.846 1.00 42.24 139 ARG D O 1
ATOM 5356 N N . ALA D 1 141 ? -11.352 -41.451 6.083 1.00 42.24 140 ALA D N 1
ATOM 5357 C CA . ALA D 1 141 ? -12.005 -42.515 6.826 1.00 44.22 140 ALA D CA 1
ATOM 5358 C C . ALA D 1 141 ? -11.828 -43.844 6.092 1.00 46.39 140 ALA D C 1
ATOM 5359 O O . ALA D 1 141 ? -12.054 -43.930 4.880 1.00 46.10 140 ALA D O 1
ATOM 5361 N N . THR D 1 142 ? -11.454 -44.879 6.858 1.00 43.50 141 THR D N 1
ATOM 5362 C CA . THR D 1 142 ? -11.316 -46.252 6.392 1.00 38.40 141 THR D CA 1
ATOM 5363 C C . THR D 1 142 ? -12.319 -47.138 7.133 1.00 41.72 141 THR D C 1
ATOM 5364 O O . THR D 1 142 ? -13.096 -46.649 7.949 1.00 47.47 141 THR D O 1
ATOM 5368 N N . GLY D 1 143 ? -12.290 -48.451 6.860 1.00 41.26 142 GLY D N 1
ATOM 5369 C CA . GLY D 1 143 ? -13.040 -49.426 7.643 1.00 40.71 142 GLY D CA 1
ATOM 5370 C C . GLY D 1 143 ? -14.493 -49.520 7.194 1.00 42.86 142 GLY D C 1
ATOM 5371 O O . GLY D 1 143 ? -14.836 -49.050 6.111 1.00 46.26 142 GLY D O 1
ATOM 5372 N N . ASP D 1 144 ? -15.342 -50.102 8.050 1.00 47.58 143 ASP D N 1
ATOM 5373 C CA . ASP D 1 144 ? -16.721 -50.411 7.681 1.00 48.82 143 ASP D CA 1
ATOM 5374 C C . ASP D 1 144 ? -17.698 -49.545 8.469 1.00 45.33 143 ASP D C 1
ATOM 5375 O O . ASP D 1 144 ? -18.913 -49.716 8.361 1.00 48.69 143 ASP D O 1
ATOM 5380 N N . LYS D 1 145 ? -17.157 -48.630 9.275 1.00 44.08 144 LYS D N 1
ATOM 5381 C CA . LYS D 1 145 ? -17.981 -47.769 10.109 1.00 42.16 144 LYS D CA 1
A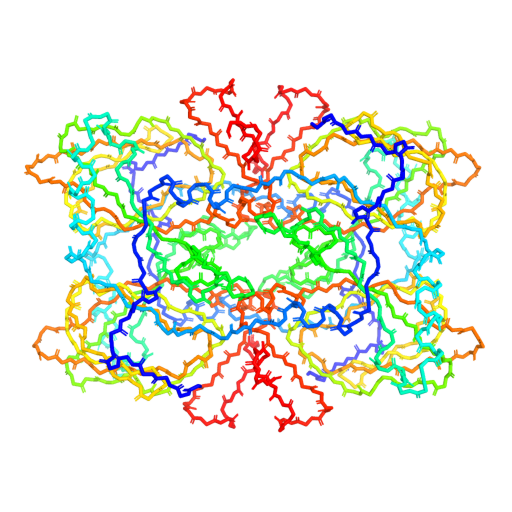TOM 5382 C C . LYS D 1 145 ? -17.610 -46.296 9.894 1.00 43.54 144 LYS D C 1
ATOM 5383 O O . LYS D 1 145 ? -16.445 -45.954 9.663 1.00 42.16 144 LYS D O 1
ATOM 5389 N N . ASP D 1 146 ? -18.619 -45.419 10.017 1.00 44.23 145 ASP D N 1
ATOM 5390 C CA . ASP D 1 146 ? -18.449 -43.974 9.942 1.00 39.03 145 ASP D CA 1
ATOM 5391 C C . ASP D 1 146 ? -17.467 -43.511 11.010 1.00 38.23 145 ASP D C 1
ATOM 5392 O O . ASP D 1 146 ? -17.421 -44.069 12.103 1.00 41.68 145 ASP D O 1
ATOM 5397 N N . THR D 1 147 ? -16.643 -42.522 10.655 1.00 37.69 146 THR D N 1
ATOM 5398 C CA . THR D 1 147 ? -15.860 -41.816 11.649 1.00 38.62 146 THR D CA 1
ATOM 5399 C C . THR D 1 147 ? -16.722 -40.702 12.242 1.00 38.45 146 THR D C 1
ATOM 5400 O O . THR D 1 147 ? -17.286 -39.887 11.506 1.00 38.97 146 THR D O 1
ATOM 5404 N N . LEU D 1 148 ? -16.878 -40.732 13.574 1.00 38.09 147 LEU D N 1
ATOM 5405 C CA . LEU D 1 148 ? -17.507 -39.653 14.315 1.00 35.85 147 LEU D CA 1
ATOM 5406 C C . LEU D 1 148 ? -16.508 -39.118 15.327 1.00 39.12 147 LEU D C 1
ATOM 5407 O O . LEU D 1 148 ? -15.970 -39.877 16.138 1.00 37.77 147 LEU D O 1
ATOM 5412 N N . MET D 1 149 ? -16.237 -37.808 15.210 1.00 43.57 148 MET D N 1
ATOM 5413 C CA . MET D 1 149 ? -15.238 -37.116 16.016 1.00 44.87 148 MET D CA 1
ATOM 5414 C C . MET D 1 149 ? -15.874 -35.994 16.829 1.00 40.29 148 MET D C 1
ATOM 5415 O O . MET D 1 149 ? -16.853 -35.379 16.416 1.00 41.32 148 MET D O 1
ATOM 5420 N N . TYR D 1 150 ? -15.293 -35.772 18.007 1.00 43.09 149 TYR D N 1
ATOM 5421 C CA . TYR D 1 150 ? -15.722 -34.765 18.969 1.00 44.26 149 TYR D CA 1
ATOM 5422 C C . TYR D 1 150 ? -14.593 -33.739 19.050 1.00 42.68 149 TYR D C 1
ATOM 5423 O O . TYR D 1 150 ? -13.467 -34.053 19.446 1.00 43.47 149 TYR D O 1
ATOM 5432 N N . VAL D 1 151 ? -14.891 -32.523 18.607 1.00 37.96 150 VAL D N 1
ATOM 5433 C CA . VAL D 1 151 ? -13.829 -31.611 18.234 1.00 37.56 150 VAL D CA 1
ATOM 5434 C C . VAL D 1 151 ? -13.937 -30.334 19.064 1.00 37.85 150 VAL D C 1
ATOM 5435 O O . VAL D 1 151 ? -14.998 -29.708 19.126 1.00 34.38 150 VAL D O 1
ATOM 5439 N N . ILE D 1 152 ? -12.820 -29.951 19.692 1.00 32.99 151 ILE D N 1
ATOM 5440 C CA . ILE D 1 152 ? -12.776 -28.684 20.393 1.00 37.14 151 ILE D CA 1
ATOM 5441 C C . ILE D 1 152 ? -11.841 -27.769 19.604 1.00 37.61 151 ILE D C 1
ATOM 5442 O O . ILE D 1 152 ? -10.850 -28.253 19.062 1.00 43.51 151 ILE D O 1
ATOM 5447 N N . HIS D 1 153 ? -12.196 -26.480 19.502 1.00 34.19 152 HIS D N 1
ATOM 5448 C CA . HIS D 1 153 ? -11.508 -25.496 18.676 1.00 40.70 152 HIS D CA 1
ATOM 5449 C C . HIS D 1 153 ? -11.733 -24.092 19.236 1.00 41.63 152 HIS D C 1
ATOM 5450 O O . HIS D 1 153 ? -12.602 -23.892 20.089 1.00 45.29 152 HIS D O 1
ATOM 5457 N N . ASP D 1 154 ? -10.929 -23.136 18.747 1.00 41.17 153 ASP D N 1
ATOM 5458 C CA . ASP D 1 154 ? -10.933 -21.747 19.184 1.00 39.53 153 ASP D CA 1
ATOM 5459 C C . ASP D 1 154 ? -11.131 -20.834 17.971 1.00 40.75 153 ASP D C 1
ATOM 5460 O O . ASP D 1 154 ? -10.793 -19.657 17.995 1.00 43.04 153 ASP D O 1
ATOM 5465 N N . MET D 1 155 ? -11.682 -21.400 16.898 1.00 40.70 154 MET D N 1
ATOM 5466 C CA . MET D 1 155 ? -12.020 -20.678 15.693 1.00 45.61 154 MET D CA 1
ATOM 5467 C C . MET D 1 155 ? -12.818 -19.420 16.035 1.00 48.94 154 MET D C 1
ATOM 5468 O O . MET D 1 155 ? -12.586 -18.348 15.461 1.00 50.94 154 MET D O 1
ATOM 5473 N N . ALA D 1 156 ? -13.772 -19.557 16.961 1.00 44.51 155 ALA D N 1
ATOM 5474 C CA . ALA D 1 156 ? -14.673 -18.458 17.267 1.00 41.78 155 ALA D CA 1
ATOM 5475 C C . ALA D 1 156 ? -13.944 -17.377 18.068 1.00 39.19 155 ALA D C 1
ATOM 5476 O O . ALA D 1 156 ? -14.180 -16.193 17.838 1.00 37.67 155 ALA D O 1
ATOM 5478 N N . LEU D 1 157 ? -13.009 -17.779 18.949 1.00 39.83 156 LEU D N 1
ATOM 5479 C CA . LEU D 1 157 ? -12.168 -16.819 19.653 1.00 41.59 156 LEU D CA 1
ATOM 5480 C C . LEU D 1 157 ? -11.546 -15.880 18.629 1.00 37.76 156 LEU D C 1
ATOM 5481 O O . LEU D 1 157 ? -11.708 -14.673 18.695 1.00 39.48 156 LEU D O 1
ATOM 5486 N N . LEU D 1 158 ? -10.900 -16.474 17.633 1.00 38.40 157 LEU D N 1
ATOM 5487 C CA . LEU D 1 158 ? -10.177 -15.746 16.611 1.00 33.91 157 LEU D CA 1
ATOM 5488 C C . LEU D 1 158 ? -11.130 -14.952 15.731 1.00 31.78 157 LEU D C 1
ATOM 5489 O O . LEU D 1 158 ? -10.835 -13.803 15.435 1.00 31.27 157 LEU D O 1
ATOM 5494 N N . ALA D 1 159 ? -12.292 -15.527 15.396 1.00 30.91 158 ALA D N 1
ATOM 5495 C CA . ALA D 1 159 ? -13.261 -14.848 14.546 1.00 31.34 158 ALA D CA 1
ATOM 5496 C C . ALA D 1 159 ? -13.661 -13.512 15.168 1.00 32.29 158 ALA D C 1
ATOM 5497 O O . ALA D 1 159 ? -13.708 -12.507 14.478 1.00 35.64 158 ALA D O 1
ATOM 5499 N N . TYR D 1 160 ? -13.901 -13.510 16.485 1.00 37.01 159 TYR D N 1
ATOM 5500 C CA . TYR D 1 160 ? -14.370 -12.350 17.226 1.00 39.30 159 TYR D CA 1
ATOM 5501 C C . TYR D 1 160 ? -13.295 -11.260 17.304 1.00 39.72 159 TYR D C 1
ATOM 5502 O O . TYR D 1 160 ? -13.637 -10.077 17.351 1.00 36.18 159 TYR D O 1
ATOM 5511 N N . MET D 1 161 ? -12.014 -11.663 17.418 1.00 36.73 160 MET D N 1
ATOM 5512 C CA . MET D 1 161 ? -10.891 -10.743 17.465 1.00 37.98 160 MET D CA 1
ATOM 5513 C C . MET D 1 161 ? -10.596 -10.236 16.056 1.00 40.47 160 MET D C 1
ATOM 5514 O O . MET D 1 161 ? -9.733 -9.385 15.877 1.00 40.93 160 MET D O 1
ATOM 5519 N N . ARG D 1 162 ? -11.277 -10.818 15.064 1.00 41.31 161 ARG D N 1
ATOM 5520 C CA . ARG D 1 162 ? -11.021 -10.596 13.648 1.00 40.39 161 ARG D CA 1
ATOM 5521 C C . ARG D 1 162 ? -9.574 -10.962 13.327 1.00 39.86 161 ARG D C 1
ATOM 5522 O O . ARG D 1 162 ? -8.929 -10.281 12.532 1.00 42.29 161 ARG D O 1
ATOM 5530 N N . ALA D 1 163 ? -9.065 -12.048 13.919 1.00 37.61 162 ALA D N 1
ATOM 5531 C CA . ALA D 1 163 ? -7.680 -12.434 13.655 1.00 35.89 162 ALA D CA 1
ATOM 5532 C C . ALA D 1 163 ? -7.576 -13.839 13.050 1.00 33.83 162 ALA D C 1
ATOM 5533 O O . ALA D 1 163 ? -6.486 -14.424 13.023 1.00 29.97 162 ALA D O 1
ATOM 5535 N N . LEU D 1 164 ? -8.710 -14.353 12.540 1.00 32.19 163 LEU D N 1
ATOM 5536 C CA . LEU D 1 164 ? -8.790 -15.696 11.997 1.00 37.06 163 LEU D CA 1
ATOM 5537 C C . LEU D 1 164 ? -8.389 -15.697 10.519 1.00 43.17 163 LEU D C 1
ATOM 5538 O O . LEU D 1 164 ? -8.938 -14.944 9.711 1.00 41.63 163 LEU D O 1
ATOM 5543 N N . PHE D 1 165 ? -7.466 -16.603 10.172 1.00 47.20 164 PHE D N 1
ATOM 5544 C CA . PHE D 1 165 ? -7.087 -16.867 8.791 1.00 44.14 164 PHE D CA 1
ATOM 5545 C C . PHE D 1 165 ? -7.408 -18.312 8.403 1.00 44.18 164 PHE D C 1
ATOM 5546 O O . PHE D 1 165 ? -7.265 -19.241 9.191 1.00 44.57 164 PHE D O 1
ATOM 5554 N N . TRP D 1 166 ? -7.799 -18.499 7.144 1.00 49.86 165 TRP D N 1
ATOM 5555 C CA . TRP D 1 166 ? -8.238 -19.790 6.647 1.00 48.05 165 TRP D CA 1
ATOM 5556 C C . TRP D 1 166 ? -7.771 -19.958 5.207 1.00 48.27 165 TRP D C 1
ATOM 5557 O O . TRP D 1 166 ? -7.970 -19.072 4.383 1.00 47.93 165 TRP D O 1
ATOM 5568 N N . GLU D 1 167 ? -7.158 -21.104 4.918 1.00 44.45 166 GLU D N 1
ATOM 5569 C CA . GLU D 1 167 ? -6.700 -21.386 3.570 1.00 45.30 166 GLU D CA 1
ATOM 5570 C C . GLU D 1 167 ? -7.263 -22.739 3.145 1.00 46.41 166 GLU D C 1
ATOM 5571 O O . GLU D 1 167 ? -6.767 -23.787 3.552 1.00 41.11 166 GLU D O 1
ATOM 5577 N N . GLU D 1 168 ? -8.328 -22.685 2.340 1.00 50.85 167 GLU D N 1
ATOM 5578 C CA . GLU D 1 168 ? -8.992 -23.858 1.799 1.00 50.08 167 GLU D CA 1
ATOM 5579 C C . GLU D 1 168 ? -9.485 -23.522 0.392 1.00 52.96 167 GLU D C 1
ATOM 5580 O O . GLU D 1 168 ? -10.148 -22.508 0.203 1.00 64.63 167 GLU D O 1
ATOM 5586 N N . PRO D 1 169 ? -9.160 -24.300 -0.667 1.00 52.58 168 PRO D N 1
ATOM 5587 C CA . PRO D 1 169 ? -8.151 -25.362 -0.610 1.00 48.06 168 PRO D CA 1
ATOM 5588 C C . PRO D 1 169 ? -6.735 -24.845 -0.381 1.00 44.80 168 PRO D C 1
ATOM 5589 O O . PRO D 1 169 ? -6.517 -23.649 -0.270 1.00 42.20 168 PRO D O 1
ATOM 5593 N N . LYS D 1 170 ? -5.780 -25.776 -0.329 1.00 45.82 169 LYS D N 1
ATOM 5594 C CA . LYS D 1 170 ? -4.362 -25.500 -0.164 1.00 46.18 169 LYS D CA 1
ATOM 5595 C C . LYS D 1 170 ? -3.915 -24.508 -1.234 1.00 50.50 169 LYS D C 1
ATOM 5596 O O . LYS D 1 170 ? -4.521 -24.434 -2.301 1.00 58.40 169 LYS D O 1
ATOM 5602 N N . GLY D 1 171 ? -2.871 -23.728 -0.925 1.00 49.99 170 GLY D N 1
ATOM 5603 C CA . GLY D 1 171 ? -2.369 -22.690 -1.813 1.00 44.78 170 GLY D CA 1
ATOM 5604 C C . GLY D 1 171 ? -2.603 -21.283 -1.265 1.00 44.75 170 GLY D C 1
ATOM 5605 O O . GLY D 1 171 ? -3.730 -20.896 -0.950 1.00 41.33 170 GLY D O 1
ATOM 5606 N N . SER D 1 172 ? -1.517 -20.508 -1.201 1.00 46.06 171 SER D N 1
ATOM 5607 C CA . SER D 1 172 ? -1.525 -19.162 -0.643 1.00 49.02 171 SER D CA 1
ATOM 5608 C C . SER D 1 172 ? -2.612 -18.266 -1.235 1.00 48.17 171 SER D C 1
ATOM 5609 O O . SER D 1 172 ? -3.259 -17.521 -0.508 1.00 52.99 171 SER D O 1
ATOM 5612 N N . GLU D 1 173 ? -2.837 -18.347 -2.545 1.00 47.40 172 GLU D N 1
ATOM 5613 C CA . GLU D 1 173 ? -3.873 -17.539 -3.166 1.00 46.89 172 GLU D CA 1
ATOM 5614 C C . GLU D 1 173 ? -5.218 -17.693 -2.437 1.00 48.12 172 GLU D C 1
ATOM 5615 O O . GLU D 1 173 ? -6.091 -16.840 -2.581 1.00 51.59 172 GLU D O 1
ATOM 5621 N N . ASN D 1 174 ? -5.402 -18.772 -1.658 1.00 47.48 173 ASN D N 1
ATOM 5622 C CA . ASN D 1 174 ? -6.693 -19.031 -1.029 1.00 47.06 173 ASN D CA 1
ATOM 5623 C C . ASN D 1 174 ? -6.737 -18.624 0.445 1.00 43.90 173 ASN D C 1
ATOM 5624 O O . ASN D 1 174 ? -7.679 -18.985 1.145 1.00 45.19 173 ASN D O 1
ATOM 5629 N N . ILE D 1 175 ? -5.716 -17.922 0.939 1.00 40.67 174 ILE D N 1
ATOM 5630 C CA . ILE D 1 175 ? -5.781 -17.399 2.292 1.00 38.67 174 ILE D CA 1
ATOM 5631 C C . ILE D 1 175 ? -6.838 -16.296 2.383 1.00 39.91 174 ILE D C 1
ATOM 5632 O O . ILE D 1 175 ? -6.962 -15.456 1.505 1.00 45.57 174 ILE D O 1
ATOM 5637 N N . ARG D 1 176 ? -7.631 -16.330 3.448 1.00 41.35 175 ARG D N 1
ATOM 5638 C CA . ARG D 1 176 ? -8.607 -15.299 3.730 1.00 42.25 175 ARG D CA 1
ATOM 5639 C C . ARG D 1 176 ? -8.453 -14.861 5.180 1.00 42.16 175 ARG D C 1
ATOM 5640 O O . ARG D 1 176 ? -8.197 -15.661 6.065 1.00 44.50 175 ARG D O 1
ATOM 5648 N N . HIS D 1 177 ? -8.502 -13.548 5.372 1.00 45.58 176 HIS D N 1
ATOM 5649 C CA . HIS D 1 177 ? -8.887 -12.919 6.612 1.00 39.62 176 HIS D CA 1
ATOM 5650 C C . HIS D 1 177 ? -10.394 -13.106 6.721 1.00 40.48 176 HIS D C 1
ATOM 5651 O O . HIS D 1 177 ? -11.142 -12.650 5.852 1.00 35.42 176 HIS D O 1
ATOM 5658 N N . MET D 1 178 ? -10.803 -13.802 7.789 1.00 40.27 177 MET D N 1
ATOM 5659 C CA . MET D 1 178 ? -12.168 -14.278 7.958 1.00 43.08 177 MET D CA 1
ATOM 5660 C C . MET D 1 178 ? -13.003 -13.214 8.674 1.00 45.70 177 MET D C 1
ATOM 5661 O O . MET D 1 178 ? -13.130 -13.233 9.908 1.00 37.74 177 MET D O 1
ATOM 5666 N N . VAL D 1 179 ? -13.521 -12.275 7.863 1.00 43.04 178 VAL D N 1
ATOM 5667 C CA . VAL D 1 179 ? -14.474 -11.262 8.286 1.00 44.42 178 VAL D CA 1
ATOM 5668 C C . VAL D 1 179 ? -15.597 -11.191 7.250 1.00 42.65 178 VAL D C 1
ATOM 5669 O O . VAL D 1 179 ? -15.360 -11.494 6.087 1.00 45.55 178 VAL D O 1
ATOM 5673 N N . LYS D 1 180 ? -16.808 -10.804 7.678 1.00 43.39 179 LYS D N 1
ATOM 5674 C CA . LYS D 1 180 ? -17.954 -10.725 6.782 1.00 50.08 179 LYS D CA 1
ATOM 5675 C C . LYS D 1 180 ? -17.585 -9.742 5.677 1.00 59.53 179 LYS D C 1
ATOM 5676 O O . LYS D 1 180 ? -17.195 -8.616 5.970 1.00 59.96 179 LYS D O 1
ATOM 5678 N N . GLY D 1 181 ? -17.658 -10.215 4.424 1.00 70.67 180 GLY D N 1
ATOM 5679 C CA . GLY D 1 181 ? -16.920 -9.629 3.316 1.00 76.68 180 GLY D CA 1
ATOM 5680 C C . GLY D 1 181 ? -15.937 -10.627 2.693 1.00 90.51 180 GLY D C 1
ATOM 5681 O O . GLY D 1 181 ? -16.277 -11.284 1.708 1.00 97.55 180 GLY D O 1
ATOM 5682 N N . SER D 1 182 ? -14.743 -10.766 3.302 1.00 85.77 181 SER D N 1
ATOM 5683 C CA . SER D 1 182 ? -13.586 -11.439 2.716 1.00 88.94 181 SER D CA 1
ATOM 5684 C C . SER D 1 182 ? -13.704 -12.966 2.768 1.00 98.09 181 SER D C 1
ATOM 5685 O O . SER D 1 182 ? -12.957 -13.627 3.494 1.00 104.31 181 SER D O 1
ATOM 5688 N N . THR D 1 183 ? -14.613 -13.521 1.952 1.00 90.55 182 THR D N 1
ATOM 5689 C CA . THR D 1 183 ? -14.827 -14.958 1.845 1.00 79.15 182 THR D CA 1
ATOM 5690 C C . THR D 1 183 ? -14.904 -15.568 3.252 1.00 72.53 182 THR D C 1
ATOM 5691 O O . THR D 1 183 ? -15.711 -15.045 4.053 1.00 63.22 182 THR D O 1
#

Sequence (721 aa):
MKWSNKDGYPWSKIIHAEKFFDKVIQNDTRPGKWEWADVVSGLRDLDKDPRMNSERRYVAIVNEDVGLGETKGIGITPGLFCGCQLIHPGEEVTSHRHNSSVALYFIVEGTGELEVEGEVYSYKPFDIMTCPAWSYHAWRATGDKDTLMYVIHDMALLAYMRALFWEEPKGSENIRHMVKMKWSNKDGYPWSKIIHAEKFFDKVIQNDTRPGKWEWADVVSGLRDLDKDPRMNSERRYVAIVNEDVGLGETKGIGITPGLFCGCQLIHPGEEVTSHRHNSVALYFIVEGTGELEVEGEVYSYKPFDIMTCPAWSYHAWRATGDKDTLMYVIHDMALLAYMRALFWEEPKGSENIRHMVKGSMKWSNKDGYPWSKIIHAEKFFDKVIQNDTRPGKWEWADVVSGLRDLDKDPRMNSERRYVAIVNEDVGLGETKGIGITPGLFCGCQLIHPGEEVTSHRHNSVALYFIVEGTGELEVEGEVYSYKPFDIMTCPAWSYHAWRATGDKDTLMYVIHDMALLAYMRALFWEEPKGSENIRHMVKMKWSNKDGYPWSKIIHAEKFFDKVIQNDTRPGKWEWADVVSGLRDLDKDPRMNSERRYVAIVNEDVGLGETKGIGITPGLFCGCQLIHPGEEVTSHRHNSVALYFIVEGTGELEVEGEVYSYKPFDIMTCPAWSYHAWRATGDKDTLMYVIHDMALLAYMRALFWEEPKGSENIRHMVKGST

Foldseek 3Di:
DDDDCPVPCVPDDDDDVVVVVVQPDADDFDQDDDDVVVLVVVQVVQVVDPVDAQQPRKDWQDRQSQDGDNGGDRDNHVQKTKMKGKHAAFGKFAKWAKQKKKKKAWQQFWWWKDWQHDIDIDGHGDIDIRHGGIIMMIHTHDHDITMIMMIIRQVVCVVVQNMWIAPPDDPVRIDSDDD/DDDDCVVPDVVDDDDDPVVCVVQVDADDFDQDDDDVVVQVVQQVVQVVDVPDAQQVRKDWQARLSLDGDNGGTRDNHVQKTKMKGKHFAQGKDAWWAKQKKKKKAWQAFWWWKDWQHDIDIDGHRDIDIRHHGITIMIHTHDHDITMIIMIIRQVVCVVVLNMWIAPPDDPVRIDSDDPPD/DDDDCPPHCVVDDDDDPVVVVVQPDADDFDQDDDDPVVQVVQQVVQVVDVPDAQQRRKDWDARLRLDGDPGRTRDNHVQKTKMKGKHFAFGKFAWKAKQKKKKKAWQAFWWWKDWQHDIDIDGHGDIDIRHHGIIMMTHTHDHDITMIIMIIRQVVCVVVLNMWIAPPDDPVRIDSDDD/DPDDCPVPDVVDDDDDPVVVVVQPDADDFDQDDDDPVVQVVQLVVQVVPVPDAQQPSKDWQARQSLDGDNGGDRDNHVQKTKMKGKHAAAGKDAWKAKQKKKKKAWQAFWWWKDWQHDIDIDGHRDIDIRHGGIIMMIHTHDHDITMIMMMIRQVVCVVVLNMWIAPPDDPVRIFSDDVPTD

Organism: Bradyrhizobium sp. (NCBI:txid376)

Nearest PDB structures (foldseek):
  8ch4-assembly1_C  TM=1.003E+00  e=3.849E-34  Bradyrhizobium sp. JS329
  6a55-assembly1_B  TM=9.603E-01  e=1.074E-07  Candidatus Pelagibacter ubique HTCC1062
  5wsf-assembly2_C  TM=9.034E-01  e=1.858E-06  Thermotoga maritima MSB8
  8zyg-assembly1_B  TM=9.179E-01  e=3.395E-06  Thermotoga maritima MSB8
  7zyb-assembly1_A  TM=8.973E-01  e=2.313E-06  Bacteroides eggerthii DSM 20697

Secondary structure (DSSP, 8-state):
-----TT--TTEEEEEHHHHHHHH-----PPPEE-HHHHHHHHHHGGGSTT--GGG-EEEEEEGGGSSTTSPP-SSSSS-EEEEEEE-TT-EEEEEEESS-EEEEEEE-EEEEEETTEEEEE-TT-EEEE-TT--EEEEEESSS-EEEEEEE-HHHHHHTT--EEE-SSSGGGEEE---/-----TT--TTEEEEEHHHHHHHHPPBP-PPPEE-HHHHHHHHHHGGGSTT--GGG-EEEEEEGGG-SSSS---SSSSS-EEEEEEE-TT-EEEEEEESS-EEEEEEE-EEEEEETTEEEEE-TT-EEEE-TT--EEEEEESSSPEEEEEEE-HHHHHHTT--EEE-SSSGGGEEE-STT-/-----TT--TTEEEEEHHHHHHHH--------EE-HHHHHHHHHHHTT-SS--GGG-EEEEEEGGG-STTSPP-SSSSS-EEEEEEE-TT-EEEEEEESS-EEEEEEE-EEEEEETTEEEEE-TTEEEEE-TT--EEEEEESSSPEEEEEEE-HHHHHHTT--EEE-SSSGGGEEE---/-----BTB-TTEEEEEHHHHHHHH-----PPPEEEHHHHHHHHHHGGGSTT--STT-EEEEEEGGGSSTT-----SSSS-EEEEEEE-TT-EEEEEEESS-EEEEEEE-EEEEEETTEEEEE-TT-EEEE-TT--EEEEEESSS-EEEEEEE-HHHHHHHT--EEE-SSSGGGEEE-SBS--

InterPro domains:
  IPR011051 RmlC-like cupin domain superfamily [SSF51182] (33-169)
  IPR013096 Cupin 2, conserved barrel [PF07883] (86-151)
  IPR014710 RmlC-like jelly roll fold [G3DSA:2.60.120.10] (11-204)
  IPR047183 Gentisate 1,2-dioxygenase-like [PTHR41517] (33-171)